Protein AF-A0A3P9IG84-F1 (afdb_monomer)

InterPro domains:
  IPR009079 Four-helical cytokine-like, core [G3DSA:1.20.1250.10] (312-439)
  IPR026249 CASTOR family [PR02078] (39-57)
  IPR026249 CASTOR family [PR02078] (57-71)
  IPR026249 CASTOR family [PR02078] (71-83)
  IPR026249 CASTOR family [PR02078] (95-114)
  IPR026249 CASTOR family [PR02078] (184-212)
  IPR027795 CASTOR, ACT domain [PF13840] (76-142)
  IPR027795 CASTOR, ACT domain [PF13840] (261-309)
  IPR040778 CASTOR1, N-terminal [PF18700] (10-70)
  IPR045865 ACT-like domain [SSF55021] (94-144)
  IPR045865 ACT-like domain [SSF55021] (264-311)
  IPR049479 Cytosolic arginine sensor for mTORC1 subunit 1/2, ACT-like [PF21389] (179-260)
  IPR051719 Cytosolic arginine sensor for mTORC1 [PTHR31131] (2-314)

Structure (mmCIF, N/CA/C/O backbone):
data_AF-A0A3P9IG84-F1
#
_entry.id   AF-A0A3P9IG84-F1
#
loop_
_atom_site.group_PDB
_atom_site.id
_atom_site.type_symbol
_atom_site.label_atom_id
_atom_site.label_alt_id
_atom_site.label_comp_id
_atom_site.label_asym_id
_atom_site.label_entity_id
_atom_site.label_seq_id
_atom_site.pdbx_PDB_ins_code
_atom_site.Cartn_x
_atom_site.Cartn_y
_atom_site.Cartn_z
_atom_site.occupancy
_atom_site.B_iso_or_equiv
_atom_site.auth_seq_id
_atom_site.auth_comp_id
_atom_site.auth_asym_id
_atom_site.auth_atom_id
_atom_site.pdbx_PDB_model_num
ATOM 1 N N . MET A 1 1 ? -22.093 13.985 -0.037 1.00 63.81 1 MET A N 1
ATOM 2 C CA . MET A 1 1 ? -21.581 13.468 1.246 1.00 63.81 1 MET A CA 1
ATOM 3 C C . MET A 1 1 ? -20.940 12.127 0.936 1.00 63.81 1 MET A C 1
ATOM 5 O O . MET A 1 1 ? -21.512 11.412 0.120 1.00 63.81 1 MET A O 1
ATOM 9 N N . MET A 1 2 ? -19.726 11.877 1.423 1.00 84.00 2 MET A N 1
ATOM 10 C CA . MET A 1 2 ? -19.024 10.603 1.219 1.00 84.00 2 MET A CA 1
ATOM 11 C C . MET A 1 2 ? -19.347 9.657 2.378 1.00 84.00 2 MET A C 1
ATOM 13 O O . MET A 1 2 ? -19.643 10.128 3.481 1.00 84.00 2 MET A O 1
ATOM 17 N N . ASP A 1 3 ? -19.255 8.354 2.126 1.00 90.25 3 ASP A N 1
ATOM 18 C CA . ASP A 1 3 ? -19.514 7.331 3.133 1.00 90.25 3 ASP A CA 1
ATOM 19 C C . ASP A 1 3 ? -18.179 6.759 3.629 1.00 90.25 3 ASP A C 1
ATOM 21 O O . ASP A 1 3 ? -17.269 6.476 2.842 1.00 90.25 3 ASP A O 1
ATOM 25 N N . LEU A 1 4 ? -18.043 6.632 4.948 1.00 93.00 4 LEU A N 1
ATOM 26 C CA . LEU A 1 4 ? -16.899 6.004 5.605 1.00 93.00 4 LEU A CA 1
ATOM 27 C C . LEU A 1 4 ? -17.374 4.703 6.246 1.00 93.00 4 LEU A C 1
ATOM 29 O O . LEU A 1 4 ? -18.246 4.730 7.110 1.00 93.00 4 LEU A O 1
ATOM 33 N N . HIS A 1 5 ? -16.777 3.586 5.855 1.00 93.94 5 HIS A N 1
ATOM 34 C CA . HIS A 1 5 ? -17.089 2.267 6.389 1.00 93.94 5 HIS A CA 1
ATOM 35 C C . HIS A 1 5 ? -15.971 1.807 7.324 1.00 93.94 5 HIS A C 1
ATOM 37 O O . HIS A 1 5 ? -14.804 1.765 6.935 1.00 93.94 5 HIS A O 1
ATOM 43 N N . ILE A 1 6 ? -16.330 1.466 8.558 1.00 95.69 6 ILE A N 1
ATOM 44 C CA . ILE A 1 6 ? -15.499 0.700 9.488 1.00 95.69 6 ILE A CA 1
ATOM 45 C C . ILE A 1 6 ? -15.794 -0.769 9.192 1.00 95.69 6 ILE A C 1
ATOM 47 O O . ILE A 1 6 ? -16.910 -1.220 9.449 1.00 95.69 6 ILE A O 1
ATOM 51 N N . LEU A 1 7 ? -14.836 -1.489 8.614 1.00 94.44 7 LEU A N 1
ATOM 52 C CA . LEU A 1 7 ? -15.074 -2.868 8.178 1.00 94.44 7 LEU A CA 1
ATOM 53 C C . LEU A 1 7 ? -15.021 -3.837 9.367 1.00 94.44 7 LEU A C 1
ATOM 55 O O . LEU A 1 7 ? -14.345 -3.568 10.365 1.00 94.44 7 LEU A O 1
ATOM 59 N N . ASP A 1 8 ? -15.684 -4.986 9.233 1.00 93.50 8 ASP A N 1
ATOM 60 C CA . ASP A 1 8 ? -15.787 -6.021 10.277 1.00 93.50 8 ASP A CA 1
ATOM 61 C C . ASP A 1 8 ? -14.520 -6.897 10.362 1.00 93.50 8 ASP A C 1
ATOM 63 O O . ASP A 1 8 ? -14.553 -8.124 10.252 1.00 93.50 8 ASP A O 1
ATOM 67 N N . HIS A 1 9 ? -13.363 -6.247 10.517 1.00 95.25 9 HIS A N 1
ATOM 68 C CA . HIS A 1 9 ? -12.061 -6.897 10.640 1.00 95.25 9 HIS A CA 1
ATOM 69 C C . HIS A 1 9 ? -11.286 -6.321 11.824 1.00 95.25 9 HIS A C 1
ATOM 71 O O . HIS A 1 9 ? -11.112 -5.110 11.955 1.00 95.25 9 HIS A O 1
ATOM 77 N N . ARG A 1 10 ? -10.747 -7.204 12.668 1.00 97.19 10 ARG A N 1
ATOM 78 C CA . ARG A 1 10 ? -9.800 -6.849 13.735 1.00 97.19 10 ARG A CA 1
ATOM 79 C C . ARG A 1 10 ? -8.424 -7.344 13.323 1.00 97.19 10 ARG A C 1
ATOM 81 O O . ARG A 1 10 ? -8.213 -8.550 13.216 1.00 97.19 10 ARG A O 1
ATOM 88 N N . LEU A 1 11 ? -7.527 -6.411 13.030 1.00 98.44 11 LEU A N 1
ATOM 89 C CA . LEU A 1 11 ? -6.261 -6.677 12.359 1.00 98.44 11 LEU A CA 1
ATOM 90 C C . LEU A 1 11 ? -5.076 -6.604 13.318 1.00 98.44 11 LEU A C 1
ATOM 92 O O . LEU A 1 11 ? -5.021 -5.769 14.225 1.00 98.44 11 LEU A O 1
ATOM 96 N N . ARG A 1 12 ? -4.092 -7.460 13.061 1.00 98.38 12 ARG A N 1
ATOM 97 C CA . ARG A 1 12 ? -2.777 -7.482 13.695 1.00 98.38 12 ARG A CA 1
ATOM 98 C C . ARG A 1 12 ? -1.725 -7.129 12.655 1.00 98.38 12 ARG A C 1
ATOM 100 O O . ARG A 1 12 ? -1.797 -7.587 11.516 1.00 98.38 12 ARG A O 1
ATOM 107 N N . VAL A 1 13 ? -0.745 -6.329 13.061 1.00 98.50 13 VAL A N 1
ATOM 108 C CA . VAL A 1 13 ? 0.418 -5.993 12.235 1.00 98.50 13 VAL A CA 1
ATOM 109 C C . VAL A 1 13 ? 1.629 -6.712 12.810 1.00 98.50 13 VAL A C 1
ATOM 111 O O . VAL A 1 13 ? 1.951 -6.557 13.990 1.00 98.50 13 VAL A O 1
ATOM 114 N N . THR A 1 14 ? 2.289 -7.528 11.997 1.00 98.31 14 THR A N 1
ATOM 115 C CA . THR A 1 14 ? 3.448 -8.321 12.420 1.00 98.31 14 THR A CA 1
ATOM 116 C C . THR A 1 14 ? 4.594 -8.191 11.429 1.00 98.31 14 THR A C 1
ATOM 118 O O . THR A 1 14 ? 4.408 -7.773 10.290 1.00 98.31 14 THR A O 1
ATOM 121 N N . SER A 1 15 ? 5.791 -8.578 11.850 1.00 98.25 15 SER A N 1
ATOM 122 C CA . SER A 1 15 ? 6.985 -8.626 11.014 1.00 98.25 15 SER A CA 1
ATOM 123 C C . SER A 1 15 ? 7.732 -9.929 11.246 1.00 98.25 15 SER A C 1
ATOM 125 O O . SER A 1 15 ? 7.982 -10.303 12.390 1.00 98.25 15 SER A O 1
ATOM 127 N N . ILE A 1 16 ? 8.062 -10.625 10.161 1.00 98.06 16 ILE A N 1
ATOM 128 C CA . ILE A 1 16 ? 8.901 -11.823 10.162 1.00 98.06 16 ILE A CA 1
ATOM 129 C C . ILE A 1 16 ? 10.286 -11.433 9.645 1.00 98.06 16 ILE A C 1
ATOM 131 O O . ILE A 1 16 ? 10.413 -10.885 8.545 1.00 98.06 16 ILE A O 1
ATOM 135 N N . SER A 1 17 ? 11.336 -11.724 10.413 1.00 96.38 17 SER A N 1
ATOM 136 C CA . SER A 1 17 ? 12.712 -11.490 9.965 1.00 96.38 17 SER A CA 1
ATOM 137 C C . SER A 1 17 ? 13.061 -12.371 8.763 1.00 96.38 17 SER A C 1
ATOM 139 O O . SER A 1 17 ? 12.617 -13.515 8.665 1.00 96.38 17 SER A O 1
ATOM 141 N N . LYS A 1 18 ? 13.924 -11.879 7.863 1.00 93.25 18 LYS A N 1
ATOM 142 C CA . LYS A 1 18 ? 14.376 -12.639 6.681 1.00 93.25 18 LYS A CA 1
ATOM 143 C C . LYS A 1 18 ? 14.924 -14.026 7.027 1.00 93.25 18 LYS A C 1
ATOM 145 O O . LYS A 1 18 ? 14.588 -14.998 6.362 1.00 93.25 18 LYS A O 1
ATOM 150 N N . SER A 1 19 ? 15.708 -14.116 8.100 1.00 93.38 19 SER A N 1
ATOM 151 C CA . SER A 1 19 ? 16.282 -15.370 8.607 1.00 93.38 19 SER A CA 1
ATOM 152 C C . SER A 1 19 ? 15.250 -16.366 9.140 1.00 93.38 19 SER A C 1
ATOM 154 O O . SER A 1 19 ? 15.539 -17.553 9.202 1.00 93.38 19 SER A O 1
ATOM 156 N N . GLY A 1 20 ? 14.060 -15.905 9.527 1.00 92.75 20 GLY A N 1
ATOM 157 C CA . GLY A 1 20 ? 13.024 -16.748 10.114 1.00 92.75 20 GLY A CA 1
ATOM 158 C C . GLY A 1 20 ? 11.976 -17.246 9.126 1.00 92.75 20 GLY A C 1
ATOM 159 O O . GLY A 1 20 ? 11.126 -18.037 9.523 1.00 92.75 20 GLY A O 1
ATOM 160 N N . LEU A 1 21 ? 12.007 -16.803 7.863 1.00 93.62 21 LEU A N 1
ATOM 161 C CA . LEU A 1 21 ? 10.946 -17.058 6.881 1.00 93.62 21 LEU A CA 1
ATOM 162 C C . LEU A 1 21 ? 10.625 -18.551 6.699 1.00 93.62 21 LEU A C 1
ATOM 164 O O . LEU A 1 21 ? 9.460 -18.923 6.551 1.00 93.62 21 LEU A O 1
ATOM 168 N N . GLU A 1 22 ? 11.640 -19.414 6.762 1.00 93.25 22 GLU A N 1
ATOM 169 C CA . GLU A 1 22 ? 11.483 -20.868 6.643 1.00 93.25 22 GLU A CA 1
ATOM 170 C C . GLU A 1 22 ? 10.507 -21.443 7.686 1.00 93.25 22 GLU A C 1
ATOM 172 O O . GLU A 1 22 ? 9.640 -22.251 7.347 1.00 93.25 22 GLU A O 1
ATOM 177 N N . HIS A 1 23 ? 10.544 -20.931 8.921 1.00 94.12 23 HIS A N 1
ATOM 178 C CA . HIS A 1 23 ? 9.668 -21.351 10.019 1.00 94.12 23 HIS A CA 1
ATOM 179 C C . HIS A 1 23 ? 8.200 -20.974 9.773 1.00 94.12 23 HIS A C 1
ATOM 181 O O . HIS A 1 23 ? 7.289 -21.616 10.295 1.00 94.12 23 HIS A O 1
ATOM 187 N N . PHE A 1 24 ? 7.963 -19.954 8.946 1.00 96.88 24 PHE A N 1
ATOM 188 C CA . PHE A 1 24 ? 6.636 -19.441 8.619 1.00 96.88 24 PHE A CA 1
ATOM 189 C C . PHE A 1 24 ? 6.141 -19.877 7.239 1.00 96.88 24 PHE A C 1
ATOM 191 O O . PHE A 1 24 ? 5.017 -19.554 6.867 1.00 96.88 24 PHE A O 1
ATOM 198 N N . THR A 1 25 ? 6.912 -20.665 6.486 1.00 96.31 25 THR A N 1
ATOM 199 C CA . THR A 1 25 ? 6.512 -21.074 5.131 1.00 96.31 25 THR A CA 1
ATOM 200 C C . THR A 1 25 ? 5.195 -21.854 5.151 1.00 96.31 25 THR A C 1
ATOM 202 O O . THR A 1 25 ? 4.281 -21.534 4.399 1.00 96.31 25 THR A O 1
ATOM 205 N N . HIS A 1 26 ? 5.031 -22.819 6.062 1.00 97.31 26 HIS A N 1
ATOM 206 C CA . HIS A 1 26 ? 3.786 -23.589 6.171 1.00 97.31 26 HIS A CA 1
ATOM 207 C C . HIS A 1 26 ? 2.535 -22.713 6.413 1.00 97.31 26 HIS A C 1
ATOM 209 O O . HIS A 1 26 ? 1.597 -22.802 5.612 1.00 97.31 26 HIS A O 1
ATOM 215 N N . PRO A 1 27 ? 2.469 -21.864 7.464 1.00 97.19 27 PRO A N 1
ATOM 216 C CA . PRO A 1 27 ? 1.299 -21.014 7.674 1.00 97.19 27 PRO A CA 1
ATOM 217 C C . PRO A 1 27 ? 1.100 -19.991 6.550 1.00 97.19 27 PRO A C 1
ATOM 219 O O . PRO A 1 27 ? -0.038 -19.767 6.147 1.00 97.19 27 PRO A O 1
ATOM 222 N N . LEU A 1 28 ? 2.166 -19.426 5.971 1.00 97.69 28 LEU A N 1
ATOM 223 C CA . LEU A 1 28 ? 2.039 -18.469 4.867 1.00 97.69 28 LEU A CA 1
ATOM 224 C C . LEU A 1 28 ? 1.475 -19.117 3.597 1.00 97.69 28 LEU A C 1
ATOM 226 O O . LEU A 1 28 ? 0.557 -18.570 2.992 1.00 97.69 28 LEU A O 1
ATOM 230 N N . ILE A 1 29 ? 1.931 -20.317 3.231 1.00 97.19 29 ILE A N 1
ATOM 231 C CA . ILE A 1 29 ? 1.355 -21.088 2.117 1.00 97.19 29 ILE A CA 1
ATOM 232 C C . ILE A 1 29 ? -0.124 -21.389 2.367 1.00 97.19 29 ILE A C 1
ATOM 234 O O . ILE A 1 29 ? -0.945 -21.269 1.454 1.00 97.19 29 ILE A O 1
ATOM 238 N N . LYS A 1 30 ? -0.484 -21.747 3.606 1.00 97.06 30 LYS A N 1
ATOM 239 C CA . LYS A 1 30 ? -1.876 -21.991 3.989 1.00 97.06 30 LYS A CA 1
ATOM 240 C C . LYS A 1 30 ? -2.739 -20.736 3.812 1.00 97.06 30 LYS A C 1
ATOM 242 O O . LYS A 1 30 ? -3.820 -20.840 3.238 1.00 97.06 30 LYS A O 1
ATOM 247 N N . LEU A 1 31 ? -2.257 -19.576 4.257 1.00 97.00 31 LEU A N 1
ATOM 248 C CA . LEU A 1 31 ? -2.964 -18.294 4.149 1.00 97.00 31 LEU A CA 1
ATOM 249 C C . LEU A 1 31 ? -3.087 -17.806 2.696 1.00 97.00 31 LEU A C 1
ATOM 251 O O . LEU A 1 31 ? -4.132 -17.283 2.321 1.00 97.00 31 LEU A O 1
ATOM 255 N N . ILE A 1 32 ? -2.059 -18.020 1.867 1.00 96.19 32 ILE A N 1
ATOM 256 C CA . ILE A 1 32 ? -2.044 -17.577 0.465 1.00 96.19 32 ILE A CA 1
ATOM 257 C C . ILE A 1 32 ? -2.908 -18.487 -0.421 1.00 96.19 32 ILE A C 1
ATOM 259 O O . ILE A 1 32 ? -3.752 -17.996 -1.167 1.00 96.19 32 ILE A O 1
ATOM 263 N N . PHE A 1 33 ? -2.712 -19.809 -0.359 1.00 95.81 33 PHE A N 1
ATOM 264 C CA . PHE A 1 33 ? -3.253 -20.737 -1.364 1.00 95.81 33 PHE A CA 1
ATOM 265 C C . PHE A 1 33 ? -4.411 -21.601 -0.870 1.00 95.81 33 PHE A C 1
ATOM 267 O O . PHE A 1 33 ? -5.195 -22.103 -1.675 1.00 95.81 33 PHE A O 1
ATOM 274 N N . LEU A 1 34 ? -4.539 -21.812 0.441 1.00 94.19 34 LEU A N 1
ATOM 275 C CA . LEU A 1 34 ? -5.471 -22.789 1.004 1.00 94.19 34 LEU A CA 1
ATOM 276 C C . LEU A 1 34 ? -6.631 -22.101 1.729 1.00 94.19 34 LEU A C 1
ATOM 278 O O . LEU A 1 34 ? -6.896 -22.397 2.894 1.00 94.19 34 LEU A O 1
ATOM 282 N N . ARG A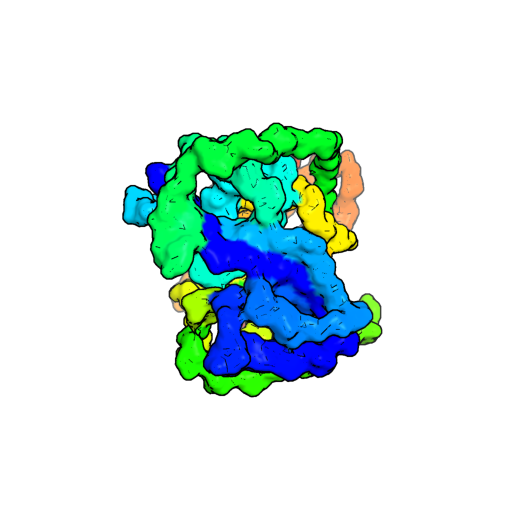 1 35 ? -7.374 -21.235 1.022 1.00 85.75 35 ARG A N 1
ATOM 283 C CA . ARG A 1 35 ? -8.534 -20.491 1.564 1.00 85.75 35 ARG A CA 1
ATOM 284 C C . ARG A 1 35 ? -9.514 -21.373 2.346 1.00 85.75 35 ARG A C 1
ATOM 286 O O . ARG A 1 35 ? -9.945 -21.002 3.424 1.00 85.75 35 ARG A O 1
ATOM 293 N N . ASN A 1 36 ? -9.789 -22.591 1.876 1.00 89.06 36 ASN A N 1
ATOM 294 C CA . ASN A 1 36 ? -10.707 -23.526 2.549 1.00 89.06 36 ASN A CA 1
ATOM 295 C C . ASN A 1 36 ? -10.152 -24.140 3.851 1.00 89.06 36 ASN A C 1
ATOM 297 O O . ASN A 1 36 ? -10.827 -24.935 4.502 1.00 89.06 36 ASN A O 1
ATOM 301 N N . ARG A 1 37 ? -8.897 -23.848 4.209 1.00 93.75 37 ARG A N 1
ATOM 302 C CA . ARG A 1 37 ? -8.218 -24.355 5.410 1.00 93.75 37 ARG A CA 1
ATOM 303 C C . ARG A 1 37 ? -8.059 -23.293 6.495 1.00 93.75 37 ARG A C 1
ATOM 305 O O . ARG A 1 37 ? -7.568 -23.631 7.568 1.00 93.75 37 ARG A O 1
ATOM 312 N N . THR A 1 38 ? -8.452 -22.051 6.234 1.00 93.56 38 THR A N 1
ATOM 313 C CA . THR A 1 38 ? -8.396 -20.937 7.184 1.00 93.56 38 THR A CA 1
ATOM 314 C C . THR A 1 38 ? -9.706 -20.152 7.147 1.00 93.56 38 THR A C 1
ATOM 316 O O . THR A 1 38 ? -10.440 -20.203 6.167 1.00 93.56 38 THR A O 1
ATOM 319 N N . ARG A 1 39 ? -10.022 -19.444 8.233 1.00 95.06 39 ARG A N 1
ATOM 320 C CA . ARG A 1 39 ? -11.137 -18.484 8.276 1.00 95.06 39 ARG A CA 1
ATOM 321 C C . ARG A 1 39 ? -10.676 -17.044 8.059 1.00 95.06 39 ARG A C 1
ATOM 323 O O . ARG A 1 39 ? -11.493 -16.138 8.165 1.00 95.06 39 ARG A O 1
ATOM 330 N N . CYS A 1 40 ? -9.389 -16.853 7.774 1.00 97.06 40 CYS A N 1
ATOM 331 C CA . CYS A 1 40 ? -8.812 -15.557 7.465 1.00 97.06 40 CYS A CA 1
ATOM 332 C C . CYS A 1 40 ? -9.456 -14.976 6.200 1.00 97.06 40 CYS A C 1
ATOM 334 O O . CYS A 1 40 ? -9.498 -15.627 5.152 1.00 97.06 40 CYS A O 1
ATOM 336 N N . LYS A 1 41 ? -9.966 -13.757 6.324 1.00 96.06 41 LYS A N 1
ATOM 337 C CA . LYS A 1 41 ? -10.575 -12.949 5.269 1.00 96.06 41 LYS A CA 1
ATOM 338 C C . LYS A 1 41 ? -9.737 -11.726 4.928 1.00 96.06 41 LYS A C 1
ATOM 340 O O . LYS A 1 41 ? -9.845 -11.237 3.810 1.00 96.06 41 LYS A O 1
ATOM 345 N N . PHE A 1 42 ? -8.895 -11.259 5.847 1.00 98.00 42 PHE A N 1
ATOM 346 C CA . PHE A 1 42 ? -7.970 -10.159 5.610 1.00 98.00 42 PHE A CA 1
ATOM 347 C C . PHE A 1 42 ? -6.537 -10.654 5.771 1.00 98.00 42 PHE A C 1
ATOM 349 O O . PHE A 1 42 ? -6.096 -10.924 6.886 1.00 98.00 42 PHE A O 1
ATOM 356 N N . PHE A 1 43 ? -5.800 -10.756 4.666 1.00 98.44 43 PHE A N 1
ATOM 357 C CA . PHE A 1 43 ? -4.387 -11.119 4.665 1.00 98.44 43 PHE A CA 1
ATOM 358 C C . PHE A 1 43 ? -3.605 -10.224 3.706 1.00 98.44 43 PHE A C 1
ATOM 360 O O . PHE A 1 43 ? -3.962 -10.076 2.542 1.00 98.44 43 PHE A O 1
ATOM 367 N N . SER A 1 44 ? -2.500 -9.658 4.172 1.00 98.62 44 SER A N 1
ATOM 368 C CA . SER A 1 44 ? -1.533 -8.947 3.346 1.00 98.62 44 SER A CA 1
ATOM 369 C C . SER A 1 44 ? -0.126 -9.286 3.801 1.00 98.62 44 SER A C 1
ATOM 371 O O . SER A 1 44 ? 0.163 -9.231 4.991 1.00 98.62 44 SER A O 1
ATOM 373 N N . LEU A 1 45 ? 0.748 -9.593 2.852 1.00 98.56 45 LEU A N 1
ATOM 374 C CA . LEU A 1 45 ? 2.168 -9.851 3.038 1.00 98.56 45 LEU A CA 1
ATOM 375 C C . LEU A 1 45 ? 2.952 -8.893 2.146 1.00 98.56 45 LEU A C 1
ATOM 377 O O . LEU A 1 45 ? 2.817 -8.924 0.925 1.00 98.56 45 LEU A O 1
ATOM 381 N N . THR A 1 46 ? 3.802 -8.078 2.757 1.00 98.38 46 THR A N 1
ATOM 382 C CA . THR A 1 46 ? 4.710 -7.174 2.055 1.00 98.38 46 THR A CA 1
ATOM 383 C C . THR A 1 46 ? 6.147 -7.518 2.408 1.00 98.38 46 THR A C 1
ATOM 385 O O . THR A 1 46 ? 6.577 -7.374 3.551 1.00 98.38 46 THR A O 1
ATOM 388 N N . GLU A 1 47 ? 6.895 -7.968 1.413 1.00 97.31 47 GLU A N 1
ATOM 389 C CA . GLU A 1 47 ? 8.330 -8.166 1.467 1.00 97.31 47 GLU A CA 1
ATOM 390 C C . GLU A 1 47 ? 9.064 -6.834 1.247 1.00 97.31 47 GLU A C 1
ATOM 392 O O . GLU A 1 47 ? 8.846 -6.158 0.241 1.00 97.31 47 GLU A O 1
ATOM 397 N N . THR A 1 48 ? 9.981 -6.494 2.152 1.00 95.31 48 THR A N 1
ATOM 398 C CA . THR A 1 48 ? 10.968 -5.409 1.996 1.00 95.31 48 THR A CA 1
ATOM 399 C C . THR A 1 48 ? 12.389 -5.980 2.098 1.00 95.31 48 THR A C 1
ATOM 401 O O . THR A 1 48 ? 12.535 -7.186 2.329 1.00 95.31 48 THR A O 1
ATOM 404 N N . PRO A 1 49 ? 13.467 -5.183 1.953 1.00 91.56 49 PRO A N 1
ATOM 405 C CA . PRO A 1 49 ? 14.820 -5.679 2.213 1.00 91.56 49 PRO A CA 1
ATOM 406 C C . PRO A 1 49 ? 15.011 -6.158 3.660 1.00 91.56 49 PRO A C 1
ATOM 408 O O . PRO A 1 49 ? 15.757 -7.100 3.906 1.00 91.56 49 PRO A O 1
ATOM 411 N N . GLU A 1 50 ? 14.314 -5.545 4.618 1.00 91.19 50 GLU A N 1
ATOM 412 C CA . GLU A 1 50 ? 14.530 -5.776 6.048 1.00 91.19 50 GLU A CA 1
ATOM 413 C C . GLU A 1 50 ? 13.728 -6.962 6.591 1.00 91.19 50 GLU A C 1
ATOM 415 O O . GLU A 1 50 ? 14.217 -7.703 7.446 1.00 91.19 50 GLU A O 1
ATOM 420 N N . ASN A 1 51 ? 12.480 -7.134 6.147 1.00 95.56 51 ASN A N 1
ATOM 421 C CA . ASN A 1 51 ? 11.567 -8.122 6.719 1.00 95.56 51 ASN A CA 1
ATOM 422 C C . ASN A 1 51 ? 10.388 -8.453 5.790 1.00 95.56 51 ASN A C 1
ATOM 424 O O . ASN A 1 51 ? 10.285 -7.960 4.666 1.00 95.56 51 ASN A O 1
ATOM 428 N N . PHE A 1 52 ? 9.510 -9.328 6.276 1.00 97.81 52 PHE A N 1
ATOM 429 C CA . PHE A 1 52 ? 8.179 -9.555 5.730 1.00 97.81 52 PHE A CA 1
ATOM 430 C C . PHE A 1 52 ? 7.153 -8.987 6.704 1.00 97.81 52 PHE A C 1
ATOM 432 O O . PHE A 1 52 ? 6.952 -9.530 7.789 1.00 97.81 52 PHE A O 1
ATOM 439 N N . THR A 1 53 ? 6.497 -7.899 6.321 1.00 98.62 53 THR A N 1
ATOM 440 C CA . THR A 1 53 ? 5.387 -7.343 7.092 1.00 98.62 53 THR A CA 1
ATOM 441 C C . THR A 1 53 ? 4.104 -8.085 6.752 1.00 98.62 53 THR A C 1
ATOM 443 O O . THR A 1 53 ? 3.765 -8.222 5.578 1.00 98.62 53 THR A O 1
ATOM 446 N N . LEU A 1 54 ? 3.368 -8.516 7.772 1.00 98.56 54 LEU A N 1
ATOM 447 C CA . LEU A 1 54 ? 2.032 -9.073 7.626 1.00 98.56 54 LEU A CA 1
ATOM 448 C C . LEU A 1 54 ? 0.996 -8.139 8.244 1.00 98.56 54 LEU A C 1
ATOM 450 O O . LEU A 1 54 ? 1.190 -7.625 9.345 1.00 98.56 54 LEU A O 1
ATOM 454 N N . VAL A 1 55 ? -0.127 -7.983 7.554 1.00 98.75 55 VAL A N 1
ATOM 455 C CA . VAL A 1 55 ? -1.357 -7.408 8.099 1.00 98.75 55 VAL A CA 1
ATOM 456 C C . VAL A 1 55 ? -2.435 -8.459 7.936 1.00 98.75 55 VAL A C 1
ATOM 458 O O . VAL A 1 55 ? -2.775 -8.823 6.811 1.00 98.75 55 VAL A O 1
ATOM 461 N N . LEU A 1 56 ? -2.934 -8.987 9.046 1.00 98.31 56 LEU A N 1
ATOM 462 C CA . LEU A 1 56 ? -3.878 -10.095 9.020 1.00 98.31 56 LEU A CA 1
ATOM 463 C C . LEU A 1 56 ? -4.931 -9.991 10.113 1.00 98.31 56 LEU A C 1
ATOM 465 O O . LEU A 1 56 ? -4.671 -9.418 11.169 1.00 98.31 56 LEU A O 1
ATOM 469 N N . ASP A 1 57 ? -6.114 -10.540 9.860 1.00 97.88 57 ASP A N 1
ATOM 470 C CA . ASP A 1 57 ? -7.153 -10.635 10.885 1.00 97.88 57 ASP A CA 1
ATOM 471 C C . ASP A 1 57 ? -6.791 -11.614 12.018 1.00 97.88 57 ASP A C 1
ATOM 473 O O . ASP A 1 57 ? -5.837 -12.393 11.936 1.00 97.88 57 ASP A O 1
ATOM 477 N N . GLU A 1 58 ? -7.567 -11.579 13.102 1.00 96.62 58 GLU A N 1
ATOM 478 C CA . GLU A 1 58 ? -7.381 -12.456 14.267 1.00 96.62 58 GLU A CA 1
ATOM 479 C C . GLU A 1 58 ? -7.420 -13.958 13.924 1.00 96.62 58 GLU A C 1
ATOM 481 O O . GLU A 1 58 ? -6.801 -14.761 14.623 1.00 96.62 58 GLU A O 1
ATOM 486 N N . GLU A 1 59 ? -8.135 -14.376 12.874 1.00 96.69 59 GLU A N 1
ATOM 487 C CA . GLU A 1 59 ? -8.173 -15.784 12.456 1.00 96.69 59 GLU A CA 1
ATOM 488 C C . GLU A 1 59 ? -6.885 -16.189 11.737 1.00 96.69 59 GLU A C 1
ATOM 490 O O . GLU A 1 59 ? -6.343 -17.257 12.015 1.00 96.69 59 GLU A O 1
ATOM 495 N N . GLY A 1 60 ? -6.351 -15.329 10.870 1.00 97.00 60 GLY A N 1
ATOM 496 C CA . GLY A 1 60 ? -5.047 -15.521 10.250 1.00 97.00 60 GLY A CA 1
ATOM 497 C C . GLY A 1 60 ? -3.910 -15.460 11.267 1.00 97.00 60 GLY A C 1
ATOM 498 O O . GLY A 1 60 ? -2.984 -16.266 11.202 1.00 97.00 60 GLY A O 1
ATOM 499 N N . PHE A 1 61 ? -3.988 -14.551 12.242 1.00 97.81 61 PHE A N 1
ATOM 500 C CA . PHE A 1 61 ? -2.963 -14.392 13.277 1.00 97.81 61 PHE A CA 1
ATOM 501 C C . PHE A 1 61 ? -2.768 -15.662 14.116 1.00 97.81 61 PHE A C 1
ATOM 503 O O . PHE A 1 61 ? -1.639 -15.986 14.478 1.00 97.81 61 PHE A O 1
ATOM 510 N N . LYS A 1 62 ? -3.833 -16.442 14.348 1.00 96.88 62 LYS A N 1
ATOM 511 C CA . LYS A 1 62 ? -3.764 -17.738 15.053 1.00 96.88 62 LYS A CA 1
ATOM 512 C C . LYS A 1 62 ? -2.912 -18.790 14.341 1.00 96.88 62 LYS A C 1
ATOM 514 O O . LYS A 1 62 ? -2.476 -19.740 14.985 1.00 96.88 62 LYS A O 1
ATOM 519 N N . GLU A 1 63 ? -2.684 -18.647 13.036 1.00 96.62 63 GLU A N 1
ATOM 520 C CA . GLU A 1 63 ? -1.830 -19.556 12.264 1.00 96.62 63 GLU A CA 1
ATOM 521 C C . GLU A 1 63 ? -0.333 -19.286 12.494 1.00 96.62 63 GLU A C 1
ATOM 523 O O . GLU A 1 63 ? 0.500 -20.149 12.208 1.00 96.62 63 GLU A O 1
ATOM 528 N N . LEU A 1 64 ? 0.032 -18.106 13.013 1.00 96.69 64 LEU A N 1
ATOM 529 C CA . LEU A 1 64 ? 1.420 -17.722 13.261 1.00 96.69 64 LEU A CA 1
ATOM 530 C C . LEU A 1 64 ? 1.857 -18.160 14.661 1.00 96.69 64 LEU A C 1
ATOM 532 O O . LEU A 1 64 ? 1.308 -17.720 15.671 1.00 96.69 64 LEU A O 1
ATOM 536 N N . GLN A 1 65 ? 2.890 -19.001 14.736 1.00 93.62 65 GLN A N 1
ATOM 537 C CA . GLN A 1 65 ? 3.467 -19.378 16.025 1.00 93.62 65 GLN A CA 1
ATOM 538 C C . GLN A 1 65 ? 4.443 -18.304 16.532 1.00 93.62 65 GLN A C 1
ATOM 540 O O . GLN A 1 65 ? 5.265 -17.814 15.752 1.00 93.62 65 GLN A O 1
ATOM 545 N N . PRO A 1 66 ? 4.400 -17.947 17.831 1.00 95.31 66 PRO A N 1
ATOM 546 C CA . PRO A 1 66 ? 5.393 -17.062 18.425 1.00 95.31 66 PRO A CA 1
ATOM 547 C C . PRO A 1 66 ? 6.811 -17.617 18.255 1.00 95.31 66 PRO A C 1
ATOM 549 O O . PRO A 1 66 ? 7.061 -18.793 18.511 1.00 95.31 66 PRO A O 1
ATOM 552 N N . SER A 1 67 ? 7.746 -16.762 17.852 1.00 95.56 67 SER A N 1
ATOM 553 C CA . SER A 1 67 ? 9.171 -17.089 17.753 1.00 95.56 67 SER A CA 1
ATOM 554 C C . SER A 1 67 ? 10.009 -15.822 17.915 1.00 95.56 67 SER A C 1
ATOM 556 O O . SER A 1 67 ? 9.474 -14.717 17.853 1.00 95.56 67 SER A O 1
ATOM 558 N N . GLU A 1 68 ? 11.326 -15.965 18.065 1.00 96.00 68 GLU A N 1
ATOM 559 C CA . GLU A 1 68 ? 12.254 -14.822 18.079 1.00 96.00 68 GLU A CA 1
ATOM 560 C C . GLU A 1 68 ? 12.277 -14.037 16.756 1.00 96.00 68 GLU A C 1
ATOM 562 O O . GLU A 1 68 ? 12.653 -12.867 16.725 1.00 96.00 68 GLU A O 1
ATOM 567 N N . HIS A 1 69 ? 11.831 -14.668 15.667 1.00 96.88 69 HIS A N 1
ATOM 568 C CA . HIS A 1 69 ? 11.772 -14.073 14.338 1.00 96.88 69 HIS A CA 1
ATOM 569 C C . HIS A 1 69 ? 10.471 -13.317 14.061 1.00 96.88 69 HIS A C 1
ATOM 571 O O . HIS A 1 69 ? 10.378 -12.664 13.023 1.00 96.88 69 HIS A O 1
ATOM 577 N N . LEU A 1 70 ? 9.475 -13.409 14.951 1.00 97.88 70 LEU A N 1
ATOM 578 C CA . LEU A 1 70 ? 8.170 -12.773 14.790 1.00 97.88 70 LEU A CA 1
ATOM 579 C C . LEU A 1 70 ? 8.019 -11.601 15.759 1.00 97.88 70 LEU A C 1
ATOM 581 O O . LEU A 1 70 ? 7.890 -11.779 16.968 1.00 97.88 70 LEU A O 1
ATOM 585 N N . GLN A 1 71 ? 7.959 -10.395 15.208 1.00 97.94 71 GLN A N 1
ATOM 586 C CA . GLN A 1 71 ? 7.587 -9.190 15.937 1.00 97.94 71 GLN A CA 1
ATOM 587 C C . GLN A 1 71 ? 6.104 -8.912 15.729 1.00 97.94 71 GLN A C 1
ATOM 589 O O . GLN A 1 71 ? 5.597 -8.994 14.612 1.00 97.94 71 GLN A O 1
ATOM 594 N N . VAL A 1 72 ? 5.401 -8.574 16.803 1.00 97.62 72 VAL A N 1
ATOM 595 C CA . VAL A 1 72 ? 3.961 -8.317 16.782 1.00 97.62 72 VAL A CA 1
ATOM 596 C C . VAL A 1 72 ? 3.717 -6.943 17.378 1.00 97.62 72 VAL A C 1
ATOM 598 O O . VAL A 1 72 ? 4.165 -6.662 18.489 1.00 97.62 72 VAL A O 1
ATOM 601 N N . GLU A 1 73 ? 3.006 -6.087 16.650 1.00 96.25 73 GLU A N 1
ATOM 602 C CA . GLU A 1 73 ? 2.548 -4.819 17.202 1.00 96.25 73 GLU A CA 1
ATOM 603 C C . GLU A 1 73 ? 1.441 -5.074 18.242 1.00 96.25 73 GLU A C 1
ATOM 605 O O . GLU A 1 73 ? 0.615 -5.989 18.130 1.00 96.25 73 GLU A O 1
ATOM 610 N N . SER A 1 74 ? 1.485 -4.292 19.317 1.00 93.19 74 SER A N 1
ATOM 611 C CA . SER A 1 74 ? 0.669 -4.478 20.516 1.00 93.19 74 SER A CA 1
ATOM 612 C C . SER A 1 74 ? -0.818 -4.170 20.334 1.00 93.19 74 SER A C 1
ATOM 614 O O . SER A 1 74 ? -1.646 -4.726 21.053 1.00 93.19 74 SER A O 1
ATOM 616 N N . SER A 1 75 ? -1.161 -3.277 19.410 1.00 96.25 75 SER A N 1
ATOM 617 C CA . SER A 1 75 ? -2.514 -2.780 19.208 1.00 96.25 75 SER A CA 1
ATOM 618 C C . SER A 1 75 ? -3.281 -3.658 18.220 1.00 96.25 75 SER A C 1
ATOM 620 O O . SER A 1 75 ? -2.726 -4.265 17.302 1.00 96.25 75 SER A O 1
ATOM 622 N N . THR A 1 76 ? -4.597 -3.688 18.392 1.00 97.44 76 THR A N 1
ATOM 623 C CA . THR A 1 76 ? -5.523 -4.176 17.370 1.00 97.44 76 THR A CA 1
ATOM 624 C C . THR A 1 76 ? -5.935 -2.998 16.492 1.00 97.44 76 THR A C 1
ATOM 626 O O . THR A 1 76 ? -6.219 -1.904 16.994 1.00 97.44 76 THR A O 1
ATOM 629 N N . TRP A 1 77 ? -5.955 -3.219 15.182 1.00 98.31 77 TRP A N 1
ATOM 630 C CA . TRP A 1 77 ? -6.245 -2.204 14.176 1.00 98.31 77 TRP A CA 1
ATOM 631 C C . TRP A 1 77 ? -7.582 -2.481 13.494 1.00 98.31 77 TRP A C 1
ATOM 633 O O . TRP A 1 77 ? -7.922 -3.629 13.221 1.00 98.31 77 TRP A O 1
ATOM 643 N N . LEU A 1 78 ? -8.328 -1.420 13.211 1.00 97.94 78 LEU A N 1
ATOM 644 C CA . LEU A 1 78 ? -9.593 -1.445 12.490 1.00 97.94 78 LEU A CA 1
ATOM 645 C C . LEU A 1 78 ? -9.380 -0.794 11.120 1.00 97.94 78 LEU A C 1
ATOM 647 O O . LEU A 1 78 ? -8.916 0.352 11.071 1.00 97.94 78 LEU A O 1
ATOM 651 N N . PRO A 1 79 ? -9.680 -1.486 10.012 1.00 97.19 79 PRO A N 1
ATOM 652 C CA . PRO A 1 79 ? -9.573 -0.907 8.686 1.00 97.19 79 PRO A CA 1
ATOM 653 C C . PRO A 1 79 ? -10.797 -0.041 8.384 1.00 97.19 79 PRO A C 1
ATOM 655 O O . PRO A 1 79 ? -11.948 -0.469 8.492 1.00 97.19 79 PRO A O 1
ATOM 658 N N . LEU A 1 80 ? -10.528 1.189 7.969 1.00 95.88 80 LEU A N 1
ATOM 659 C CA . LEU A 1 80 ? -11.514 2.109 7.427 1.00 95.88 80 LEU A CA 1
ATOM 660 C C . LEU A 1 80 ? -11.409 2.116 5.903 1.00 95.88 80 LEU A C 1
ATOM 662 O O . LEU A 1 80 ? -10.304 2.093 5.353 1.00 95.88 80 LEU A O 1
ATOM 666 N N . ASN A 1 81 ? -12.551 2.217 5.233 1.00 93.25 81 ASN A N 1
ATOM 667 C CA . ASN A 1 81 ? -12.645 2.355 3.786 1.00 93.25 81 ASN A CA 1
ATOM 668 C C . ASN A 1 81 ? -13.562 3.531 3.431 1.00 93.25 81 ASN A C 1
ATOM 670 O O . ASN A 1 81 ? -14.651 3.672 3.988 1.00 93.25 81 ASN A O 1
ATOM 674 N N . VAL A 1 82 ? -13.131 4.381 2.501 1.00 89.19 82 VAL A N 1
ATOM 675 C CA . VAL A 1 82 ? -13.927 5.525 2.037 1.00 89.19 82 VAL A CA 1
ATOM 676 C C . VAL A 1 82 ? -14.577 5.169 0.711 1.00 89.19 82 VAL A C 1
ATOM 678 O O . VAL A 1 82 ? -13.898 5.021 -0.305 1.00 89.19 82 VAL A O 1
ATOM 681 N N . VAL A 1 83 ? -15.905 5.097 0.698 1.00 82.81 83 VAL A N 1
ATOM 682 C CA . VAL A 1 83 ? -16.676 4.818 -0.511 1.00 82.81 83 VAL A CA 1
ATOM 683 C C . VAL A 1 83 ? -17.206 6.137 -1.066 1.00 82.81 83 VAL A C 1
ATOM 685 O O . VAL A 1 83 ? -17.966 6.873 -0.435 1.00 82.81 83 VAL A O 1
ATOM 688 N N . SER A 1 84 ? -16.770 6.478 -2.278 1.00 68.50 84 SER A N 1
ATOM 689 C CA . SER A 1 84 ? -17.313 7.626 -3.003 1.00 68.50 84 SER A CA 1
ATOM 690 C C . SER A 1 84 ? -18.573 7.202 -3.753 1.00 68.50 84 SER A C 1
ATOM 692 O O . SER A 1 84 ? -18.471 6.552 -4.792 1.00 68.50 84 SER A O 1
ATOM 694 N N . ASN A 1 85 ? -19.754 7.607 -3.273 1.00 52.97 85 ASN A N 1
ATOM 695 C CA . ASN A 1 85 ? -21.002 7.442 -4.024 1.00 52.97 85 ASN A CA 1
ATOM 696 C C . ASN A 1 85 ? -20.893 8.205 -5.354 1.00 52.97 85 ASN A C 1
ATOM 698 O O . ASN A 1 85 ? -20.780 9.433 -5.387 1.00 52.97 85 ASN A O 1
ATOM 702 N N . GLY A 1 86 ? -20.829 7.445 -6.448 1.00 47.06 86 GLY A N 1
ATOM 703 C CA . GLY A 1 86 ? -20.334 7.862 -7.758 1.00 47.06 86 GLY A CA 1
ATOM 704 C C . GLY A 1 86 ? -21.193 8.884 -8.495 1.00 47.06 86 GLY A C 1
ATOM 705 O O . GLY A 1 86 ? -21.809 8.548 -9.498 1.00 47.06 86 GLY A O 1
ATOM 706 N N . ASN A 1 87 ? -21.178 10.145 -8.057 1.00 35.75 87 ASN A N 1
ATOM 707 C CA . ASN A 1 87 ? -21.871 11.229 -8.759 1.00 35.75 87 ASN A CA 1
ATOM 708 C C . ASN A 1 87 ? -21.012 12.471 -9.045 1.00 35.75 87 ASN A C 1
ATOM 710 O O . ASN A 1 87 ? -21.542 13.558 -9.256 1.00 35.75 87 ASN A O 1
ATOM 714 N N . VAL A 1 88 ? -19.683 12.330 -9.097 1.00 40.72 88 VAL A N 1
ATOM 715 C CA . VAL A 1 88 ? -18.801 13.405 -9.581 1.00 40.72 88 VAL A CA 1
ATOM 716 C C . VAL A 1 88 ? -18.014 12.913 -10.786 1.00 40.72 88 VAL A C 1
ATOM 718 O O . VAL A 1 88 ? -16.875 12.462 -10.692 1.00 40.72 88 VAL A O 1
ATOM 721 N N . SER A 1 89 ? -18.646 13.016 -11.952 1.00 36.12 89 SER A N 1
ATOM 722 C CA . SER A 1 89 ? -17.981 12.974 -13.247 1.00 36.12 89 SER A CA 1
ATOM 723 C C . SER A 1 89 ? -17.086 14.211 -13.401 1.00 36.12 89 SER A C 1
ATOM 725 O O . SER A 1 89 ? -17.468 15.199 -14.025 1.00 36.12 89 SER A O 1
ATOM 727 N N . SER A 1 90 ? -15.887 14.180 -12.823 1.00 35.81 90 SER A N 1
ATOM 728 C CA . SER A 1 90 ? -14.801 15.071 -13.229 1.00 35.81 90 SER A CA 1
ATOM 729 C C . SER A 1 90 ? -13.608 14.208 -13.614 1.00 35.81 90 SER A C 1
ATOM 731 O O . SER A 1 90 ? -13.020 13.538 -12.766 1.00 35.81 90 SER A O 1
ATOM 733 N N . SER A 1 91 ? -13.268 14.215 -14.899 1.00 36.97 91 SER A N 1
ATOM 734 C CA . SER A 1 91 ? -12.239 13.412 -15.575 1.00 36.97 91 SER A CA 1
ATOM 735 C C . SER A 1 91 ? -10.787 13.717 -15.151 1.00 36.97 91 SER A C 1
ATOM 737 O O . SER A 1 91 ? -9.857 13.550 -15.935 1.00 36.97 91 SER A O 1
ATOM 739 N N . SER A 1 92 ? -10.580 14.194 -13.924 1.00 45.97 92 SER A N 1
ATOM 740 C CA . SER A 1 92 ? -9.299 14.642 -13.374 1.00 45.97 92 SER A CA 1
ATOM 741 C C . SER A 1 92 ? -9.333 14.618 -11.840 1.00 45.97 92 SER A C 1
ATOM 743 O O . SER A 1 92 ? -9.218 15.658 -11.197 1.00 45.97 92 SER A O 1
ATOM 745 N N . GLN A 1 93 ? -9.569 13.449 -11.246 1.00 54.50 93 GLN A N 1
ATOM 746 C CA . GLN A 1 93 ? -9.359 13.251 -9.810 1.00 54.50 93 GLN A CA 1
ATOM 747 C C . GLN A 1 93 ? -8.219 12.255 -9.635 1.00 54.50 93 GLN A C 1
ATOM 749 O O . GLN A 1 93 ? -8.319 11.120 -10.108 1.00 54.50 93 GLN A O 1
ATOM 754 N N . ALA A 1 94 ? -7.134 12.682 -8.984 1.00 56.25 94 ALA A N 1
ATOM 755 C CA . ALA A 1 94 ? -6.068 11.799 -8.529 1.00 56.25 94 ALA A CA 1
ATOM 756 C C . ALA A 1 94 ? -6.633 10.510 -7.905 1.00 56.25 94 ALA A C 1
ATOM 758 O O . ALA A 1 94 ? -7.622 10.560 -7.190 1.00 56.25 94 ALA A O 1
ATOM 759 N N . VAL A 1 95 ? -6.030 9.357 -8.194 1.00 66.25 95 VAL A N 1
ATOM 760 C CA . VAL A 1 95 ? -6.385 8.033 -7.654 1.00 66.25 95 VAL A CA 1
ATOM 761 C C . VAL A 1 95 ? -5.584 7.749 -6.377 1.00 66.25 95 VAL A C 1
ATOM 763 O O . VAL A 1 95 ? -4.475 8.267 -6.226 1.00 66.25 95 VAL A O 1
ATOM 766 N N . GLY A 1 96 ? -6.131 6.921 -5.486 1.00 74.44 96 GLY A N 1
ATOM 767 C CA . GLY A 1 96 ? -5.442 6.432 -4.293 1.00 74.44 96 GLY A CA 1
ATOM 768 C C . GLY A 1 96 ? -5.578 7.348 -3.069 1.00 74.44 96 GLY A C 1
ATOM 769 O O . GLY A 1 96 ? -6.466 8.211 -3.014 1.00 74.44 96 GLY A O 1
ATOM 770 N N . VAL A 1 97 ? -4.619 7.239 -2.137 1.00 79.38 97 VAL A N 1
ATOM 771 C CA . VAL A 1 97 ? -4.548 7.999 -0.867 1.00 79.38 97 VAL A CA 1
ATOM 772 C C . VAL A 1 97 ? -4.697 9.513 -1.053 1.00 79.38 97 VAL A C 1
ATOM 774 O O . VAL A 1 97 ? -5.174 10.232 -0.177 1.00 79.38 97 VAL A O 1
ATOM 777 N N . THR A 1 98 ? -4.323 10.024 -2.222 1.00 80.88 98 THR A N 1
ATOM 778 C CA . THR A 1 98 ? -4.431 11.435 -2.580 1.00 80.88 98 THR A CA 1
ATOM 779 C C . THR A 1 98 ? -5.865 11.971 -2.473 1.00 80.88 98 THR A C 1
ATOM 781 O O . THR A 1 98 ? -6.056 13.123 -2.081 1.00 80.88 98 THR A O 1
ATOM 784 N N . LYS A 1 99 ? -6.885 11.146 -2.759 1.00 84.00 99 LYS A N 1
ATOM 785 C CA . LYS A 1 99 ? -8.305 11.542 -2.662 1.00 84.00 99 LYS A CA 1
ATOM 786 C C . LYS A 1 99 ? -8.737 11.846 -1.233 1.00 84.00 99 LYS A C 1
ATOM 788 O O . LYS A 1 99 ? -9.524 12.758 -1.002 1.00 84.00 99 LYS A O 1
ATOM 793 N N . ILE A 1 100 ? -8.209 11.075 -0.290 1.00 85.56 100 ILE A N 1
ATOM 794 C CA . ILE A 1 100 ? -8.577 11.097 1.130 1.00 85.56 100 ILE A CA 1
ATOM 795 C C . ILE A 1 100 ? -7.588 11.908 1.977 1.00 85.56 100 ILE A C 1
ATOM 797 O O . ILE A 1 100 ? -7.781 12.073 3.180 1.00 85.56 100 ILE A O 1
ATOM 801 N N . ALA A 1 101 ? -6.535 12.454 1.359 1.00 85.25 101 ALA A N 1
ATOM 802 C CA . ALA A 1 101 ? -5.480 13.193 2.045 1.00 85.25 101 ALA A CA 1
ATOM 803 C C . ALA A 1 101 ? -6.019 14.392 2.845 1.00 85.25 101 ALA A C 1
ATOM 805 O O . ALA A 1 101 ? -5.601 14.627 3.978 1.00 85.25 101 ALA A O 1
ATOM 806 N N . LYS A 1 102 ? -6.954 15.153 2.258 1.00 85.31 102 LYS A N 1
ATOM 807 C CA . LYS A 1 102 ? -7.511 16.373 2.868 1.00 85.31 102 LYS A CA 1
ATOM 808 C C . LYS A 1 102 ? -8.677 16.102 3.815 1.00 85.31 102 LYS A C 1
ATOM 810 O O . LYS A 1 102 ? -8.775 16.799 4.815 1.00 85.31 102 LYS A O 1
ATOM 815 N N . SER A 1 103 ? -9.519 15.122 3.498 1.00 87.81 103 SER A N 1
ATOM 816 C CA . SER A 1 103 ? -10.764 14.841 4.222 1.00 87.81 103 SER A CA 1
ATOM 817 C C . SER A 1 103 ? -10.610 13.804 5.337 1.00 87.81 103 SER A C 1
ATOM 819 O O . SER A 1 103 ? -11.375 13.818 6.290 1.00 87.81 103 SER A O 1
ATOM 821 N N . VAL A 1 104 ? -9.611 12.915 5.264 1.00 92.06 104 VAL A N 1
ATOM 822 C CA . VAL A 1 104 ? -9.400 11.871 6.283 1.00 92.06 104 VAL A CA 1
ATOM 823 C C . VAL A 1 104 ? -8.014 11.958 6.908 1.00 92.06 104 VAL A C 1
ATOM 825 O O . VAL A 1 104 ? -7.891 12.145 8.116 1.00 92.06 104 VAL A O 1
ATOM 828 N N . ILE A 1 105 ? -6.953 11.878 6.101 1.00 92.81 105 ILE A N 1
ATOM 829 C CA . ILE A 1 105 ? -5.585 11.746 6.627 1.00 92.81 105 ILE A CA 1
ATOM 830 C C . ILE A 1 105 ? -5.157 12.989 7.424 1.00 92.81 105 ILE A C 1
ATOM 832 O O . ILE A 1 105 ? -4.621 12.865 8.526 1.00 92.81 105 ILE A O 1
ATOM 836 N N . ALA A 1 106 ? -5.397 14.194 6.897 1.00 90.88 106 ALA A N 1
ATOM 837 C CA . ALA A 1 106 ? -5.023 15.432 7.579 1.00 90.88 106 ALA A CA 1
ATOM 838 C C . ALA A 1 106 ? -5.816 15.678 8.885 1.00 90.88 106 ALA A C 1
ATOM 840 O O . ALA A 1 106 ? -5.163 15.968 9.891 1.00 90.88 106 ALA A O 1
ATOM 841 N N . PRO A 1 107 ? -7.157 15.530 8.932 1.00 92.56 107 PRO A N 1
ATOM 842 C CA . PRO A 1 107 ? -7.913 15.634 10.183 1.00 92.56 107 PRO A CA 1
ATOM 843 C C . PRO A 1 107 ? -7.475 14.628 11.255 1.00 92.56 107 PRO A C 1
ATOM 845 O O . PRO A 1 107 ? -7.286 15.011 12.408 1.00 92.56 107 PRO A O 1
ATOM 848 N N . LEU A 1 108 ? -7.231 13.363 10.887 1.00 93.56 108 LEU A N 1
ATOM 849 C CA . LEU A 1 108 ? -6.756 12.348 11.836 1.00 93.56 108 LEU A CA 1
ATOM 850 C C . LEU A 1 108 ? -5.372 12.691 12.403 1.00 93.56 108 LEU A C 1
ATOM 852 O O . LEU A 1 108 ? -5.156 12.604 13.613 1.00 93.56 108 LEU A O 1
ATOM 856 N N . ALA A 1 109 ? -4.457 13.173 11.558 1.00 91.12 109 ALA A N 1
ATOM 857 C CA . ALA A 1 109 ? -3.141 13.622 12.004 1.00 91.12 109 ALA A CA 1
ATOM 858 C C . ALA A 1 109 ? -3.221 14.818 12.973 1.00 91.12 109 ALA A C 1
ATOM 860 O O . ALA A 1 109 ? -2.474 14.861 13.950 1.00 91.12 109 ALA A O 1
ATOM 861 N N . GLN A 1 110 ? -4.137 15.767 12.738 1.00 90.19 110 GLN A N 1
ATOM 862 C CA . GLN A 1 110 ? -4.366 16.920 13.624 1.00 90.19 110 GLN A CA 1
A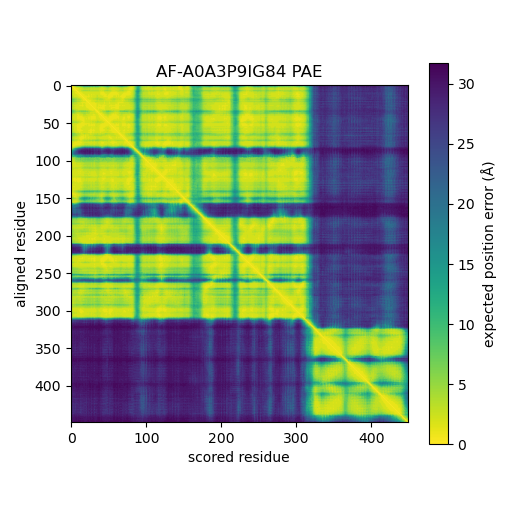TOM 863 C C . GLN A 1 110 ? -4.905 16.520 15.001 1.00 90.19 110 GLN A C 1
ATOM 865 O O . GLN A 1 110 ? -4.643 17.215 15.978 1.00 90.19 110 GLN A O 1
ATOM 870 N N . GLN A 1 111 ? -5.634 15.406 15.083 1.00 90.56 111 GLN A N 1
ATOM 871 C CA . GLN A 1 111 ? -6.145 14.848 16.339 1.00 90.56 111 GLN A CA 1
ATOM 872 C C . GLN A 1 111 ? -5.195 13.815 16.965 1.00 90.56 111 GLN A C 1
ATOM 874 O O . GLN A 1 111 ? -5.583 13.103 17.890 1.00 90.56 111 GLN A O 1
ATOM 879 N N . HIS A 1 112 ? -3.949 13.730 16.479 1.00 89.88 112 HIS A N 1
ATOM 880 C CA . HIS A 1 112 ? -2.932 12.788 16.958 1.00 89.88 112 HIS A CA 1
ATOM 881 C C . HIS A 1 112 ? -3.378 11.317 16.898 1.00 89.88 112 HIS A C 1
ATOM 883 O O . HIS A 1 112 ? -3.045 10.512 17.771 1.00 89.88 112 HIS A O 1
ATOM 889 N N . VAL A 1 113 ? -4.131 10.963 15.855 1.00 93.19 113 VAL A N 1
ATOM 890 C CA . VAL A 1 113 ? -4.457 9.575 15.528 1.00 93.19 113 VAL A CA 1
ATOM 891 C C . VAL A 1 113 ? -3.389 9.049 14.571 1.00 93.19 113 VAL A C 1
ATOM 893 O O . VAL A 1 113 ? -3.234 9.558 13.458 1.00 93.19 113 VAL A O 1
ATOM 896 N N . SER A 1 114 ? -2.638 8.038 15.013 1.00 93.81 114 SER A N 1
ATOM 897 C CA . SER A 1 114 ? -1.681 7.340 14.150 1.00 93.81 114 SER A CA 1
ATOM 898 C C . SER A 1 114 ? -2.437 6.399 13.214 1.00 93.81 114 SER A C 1
ATOM 900 O O . SER A 1 114 ? -3.422 5.773 13.615 1.00 93.81 114 SER A O 1
ATOM 902 N N . VAL A 1 115 ? -1.987 6.330 11.964 1.00 96.12 115 VAL A N 1
ATOM 903 C CA . VAL A 1 115 ? -2.629 5.561 10.896 1.00 96.12 115 VAL A CA 1
ATOM 904 C C . VAL A 1 115 ? -1.607 4.657 10.225 1.00 96.12 115 VAL A C 1
ATOM 906 O O . VAL A 1 115 ? -0.458 5.054 10.043 1.00 96.12 115 VAL A O 1
ATOM 909 N N . PHE A 1 116 ? -2.044 3.470 9.820 1.00 97.31 116 PHE A N 1
ATOM 910 C CA . PHE A 1 116 ? -1.267 2.547 8.999 1.00 97.31 116 PHE A CA 1
ATOM 911 C C . PHE A 1 116 ? -1.979 2.384 7.654 1.00 97.31 116 PHE A C 1
ATOM 913 O O . PHE A 1 116 ? -3.163 2.055 7.607 1.00 97.31 116 PHE A O 1
ATOM 920 N N . MET A 1 117 ? -1.295 2.661 6.549 1.00 97.12 117 MET A N 1
ATOM 921 C CA . MET A 1 117 ? -1.928 2.669 5.229 1.00 97.12 117 MET A CA 1
ATOM 922 C C . MET A 1 117 ? -1.702 1.352 4.500 1.00 97.12 117 MET A C 1
ATOM 924 O O . MET A 1 117 ? -0.579 0.855 4.436 1.00 97.12 117 MET A O 1
ATOM 928 N N . LEU A 1 118 ? -2.753 0.817 3.885 1.00 97.69 118 LEU A N 1
ATOM 929 C CA . LEU A 1 118 ? -2.648 -0.326 2.988 1.00 97.69 118 LEU A CA 1
ATOM 930 C C . LEU A 1 118 ? -3.460 -0.067 1.720 1.00 97.69 118 LEU A C 1
ATOM 932 O O . LEU A 1 118 ? -4.643 -0.390 1.628 1.00 97.69 118 LEU A O 1
ATOM 936 N N . SER A 1 119 ? -2.807 0.527 0.728 1.00 95.62 119 SER A N 1
ATOM 937 C CA . SER A 1 119 ? -3.349 0.626 -0.621 1.00 95.62 119 SER A CA 1
ATOM 938 C C . SER A 1 119 ? -3.249 -0.703 -1.363 1.00 95.62 119 SER A C 1
ATOM 940 O O . SER A 1 119 ? -2.181 -1.308 -1.445 1.00 95.62 119 SER A O 1
ATOM 942 N N . THR A 1 120 ? -4.357 -1.107 -1.973 1.00 94.88 120 THR A N 1
ATOM 943 C CA . THR A 1 120 ? -4.469 -2.279 -2.847 1.00 94.88 120 THR A CA 1
ATOM 944 C C . THR A 1 120 ? -4.875 -1.850 -4.256 1.00 94.88 120 THR A C 1
ATOM 946 O O . THR A 1 120 ? -5.154 -0.678 -4.507 1.00 94.88 120 THR A O 1
ATOM 949 N N . TYR A 1 121 ? -4.937 -2.799 -5.190 1.00 92.12 121 TYR A N 1
ATOM 950 C CA . TYR A 1 121 ? -5.503 -2.552 -6.514 1.00 92.12 121 TYR A CA 1
ATOM 951 C C . TYR A 1 121 ? -6.972 -2.097 -6.439 1.00 92.12 121 TYR A C 1
ATOM 953 O O . TYR A 1 121 ? -7.406 -1.288 -7.257 1.00 92.12 121 TYR A O 1
ATOM 961 N N . GLN A 1 122 ? -7.742 -2.612 -5.472 1.00 89.94 122 GLN A N 1
ATOM 962 C CA . GLN A 1 122 ? -9.180 -2.360 -5.364 1.00 89.94 122 GLN A CA 1
ATOM 963 C C . GLN A 1 122 ? -9.496 -1.056 -4.625 1.00 89.94 122 GLN A C 1
ATOM 965 O O . GLN A 1 122 ? -10.330 -0.279 -5.087 1.00 89.94 122 GLN A O 1
ATOM 970 N N . THR A 1 123 ? -8.864 -0.832 -3.470 1.00 91.75 123 THR A N 1
ATOM 971 C CA . THR A 1 123 ? -9.139 0.325 -2.604 1.00 91.75 123 THR A CA 1
ATOM 972 C C . THR A 1 123 ? -7.968 0.657 -1.673 1.00 91.75 123 THR A C 1
ATOM 974 O O . THR A 1 123 ? -6.999 -0.098 -1.563 1.00 91.75 123 THR A O 1
ATOM 977 N N . ASP A 1 124 ? -8.076 1.786 -0.975 1.00 93.06 124 ASP A N 1
ATOM 978 C CA . ASP A 1 124 ? -7.151 2.228 0.062 1.00 93.06 124 ASP A CA 1
ATOM 979 C C . ASP A 1 124 ? -7.735 1.955 1.453 1.00 93.06 124 ASP A C 1
ATOM 981 O O . ASP A 1 124 ? -8.725 2.573 1.848 1.00 93.06 124 ASP A O 1
ATOM 985 N N . PHE A 1 125 ? -7.102 1.064 2.218 1.00 96.25 125 PHE A N 1
ATOM 986 C CA . PHE A 1 125 ? -7.460 0.835 3.616 1.00 96.25 125 PHE A CA 1
ATOM 987 C C . PHE A 1 125 ? -6.661 1.760 4.534 1.00 96.25 125 PHE A C 1
ATOM 989 O O . PHE A 1 125 ? -5.436 1.875 4.423 1.00 96.25 125 PHE A O 1
ATOM 996 N N . ILE A 1 126 ? -7.363 2.394 5.470 1.00 97.31 126 ILE A N 1
ATOM 997 C CA . ILE A 1 126 ? -6.782 3.264 6.495 1.00 97.31 126 ILE A CA 1
ATOM 998 C C . ILE A 1 126 ? -6.957 2.548 7.826 1.00 97.31 126 ILE A C 1
ATOM 1000 O O . ILE A 1 126 ? -8.062 2.486 8.359 1.00 97.31 126 ILE A O 1
ATOM 1004 N N . LEU A 1 127 ? -5.889 1.975 8.360 1.00 98.06 127 LEU A N 1
ATOM 1005 C CA . LEU A 1 127 ? -5.954 1.265 9.627 1.00 98.06 127 LEU A CA 1
ATOM 1006 C C . LEU A 1 127 ? -5.765 2.261 10.767 1.00 98.06 127 LEU A C 1
ATOM 1008 O O . LEU A 1 127 ? -4.778 2.997 10.811 1.00 98.06 127 LEU A O 1
ATOM 1012 N N . VAL A 1 128 ? -6.698 2.245 11.714 1.00 97.50 128 VAL A N 1
ATOM 1013 C CA . VAL A 1 128 ? -6.634 3.006 12.967 1.00 97.50 128 VAL A CA 1
ATOM 1014 C C . VAL A 1 128 ? -6.640 2.045 14.143 1.00 97.50 128 VAL A C 1
ATOM 1016 O O . VAL A 1 128 ? -7.237 0.974 14.072 1.00 97.50 128 VAL A O 1
ATOM 1019 N N . ARG A 1 129 ? -5.995 2.399 15.251 1.00 97.06 129 ARG A N 1
ATOM 1020 C CA . ARG A 1 129 ? -6.044 1.552 16.449 1.00 97.06 129 ARG A CA 1
ATOM 1021 C C . ARG A 1 129 ? -7.453 1.561 17.029 1.00 97.06 129 ARG A C 1
ATOM 1023 O O . ARG A 1 129 ? -8.071 2.616 17.135 1.00 97.06 129 ARG A O 1
ATOM 1030 N N . GLU A 1 130 ? -7.921 0.406 17.488 1.00 94.88 130 GLU A N 1
ATOM 1031 C CA . GLU A 1 130 ? -9.259 0.237 18.074 1.00 94.88 130 GLU A CA 1
ATOM 1032 C C . GLU A 1 130 ? -9.519 1.229 19.225 1.00 94.88 130 GLU A C 1
ATOM 1034 O O . GLU A 1 130 ? -10.594 1.817 19.319 1.00 94.88 130 GLU A O 1
ATOM 1039 N N . LYS A 1 131 ? -8.495 1.515 20.042 1.00 93.88 131 LYS A N 1
ATOM 1040 C CA . LYS A 1 131 ? -8.560 2.505 21.134 1.00 93.88 131 LYS A CA 1
ATOM 1041 C C . LYS A 1 131 ? -8.814 3.947 20.670 1.00 93.88 131 LYS A C 1
ATOM 1043 O O . LYS A 1 131 ? -9.356 4.737 21.435 1.00 93.88 131 LYS A O 1
ATOM 1048 N N . ASP A 1 132 ? -8.420 4.285 19.441 1.00 94.50 132 ASP A N 1
ATOM 1049 C CA . ASP A 1 132 ? -8.528 5.631 18.870 1.00 94.50 132 ASP A CA 1
ATOM 1050 C C . ASP A 1 132 ? -9.847 5.811 18.075 1.00 94.50 132 ASP A C 1
ATOM 1052 O O . ASP A 1 132 ? -10.140 6.910 17.599 1.00 94.50 132 ASP A O 1
ATOM 1056 N N . LEU A 1 133 ? -10.687 4.767 17.963 1.00 93.94 133 LEU A N 1
ATOM 1057 C CA . LEU A 1 133 ? -11.925 4.777 17.166 1.00 93.94 133 LEU A CA 1
ATOM 1058 C C . LEU A 1 133 ? -12.896 5.894 17.576 1.00 93.94 133 LEU A C 1
ATOM 1060 O O . LEU A 1 133 ? -13.536 6.510 16.725 1.00 93.94 133 LEU A O 1
ATOM 1064 N N . SER A 1 134 ? -12.996 6.190 18.873 1.00 91.94 134 SER A N 1
ATOM 1065 C CA . SER A 1 134 ? -13.882 7.247 19.370 1.00 91.94 134 SER A CA 1
ATOM 1066 C C . SER A 1 134 ? -13.492 8.627 18.839 1.00 91.94 134 SER A C 1
ATOM 1068 O O . SER A 1 134 ? -14.349 9.398 18.395 1.00 91.94 134 SER A O 1
ATOM 1070 N N . VAL A 1 135 ? -12.187 8.908 18.822 1.00 93.50 135 VAL A N 1
ATOM 1071 C CA . VAL A 1 135 ? -11.612 10.135 18.270 1.00 93.50 135 VAL A CA 1
ATOM 1072 C C . VAL A 1 135 ? -11.854 10.177 16.766 1.00 93.50 135 VAL A C 1
ATOM 1074 O O . VAL A 1 135 ? -12.357 11.188 16.278 1.00 93.50 135 VAL A O 1
ATOM 1077 N N . VAL A 1 136 ? -11.610 9.075 16.048 1.00 94.31 136 VAL A N 1
ATOM 1078 C CA . VAL A 1 136 ? -11.850 8.951 14.597 1.00 94.31 136 VAL A CA 1
ATOM 1079 C C . VAL A 1 136 ? -13.296 9.302 14.238 1.00 94.31 136 VAL A C 1
ATOM 1081 O O . VAL A 1 136 ? -13.522 10.209 13.438 1.00 94.31 136 VAL A O 1
ATOM 1084 N N . VAL A 1 137 ? -14.278 8.651 14.873 1.00 93.56 137 VAL A N 1
ATOM 1085 C CA . VAL A 1 137 ? -15.708 8.902 14.623 1.00 93.56 137 VAL A CA 1
ATOM 1086 C C . VAL A 1 137 ? -16.060 10.356 14.921 1.00 93.56 137 VAL A C 1
ATOM 1088 O O . VAL A 1 137 ? -16.715 11.016 14.118 1.00 93.56 137 VAL A O 1
ATOM 1091 N N . SER A 1 138 ? -15.597 10.890 16.055 1.00 92.56 138 SER A N 1
ATOM 1092 C CA . SER A 1 138 ? -15.882 12.278 16.432 1.00 92.56 138 SER A CA 1
ATOM 1093 C C . SER A 1 138 ? -15.272 13.309 15.475 1.00 92.56 138 SER A C 1
ATOM 1095 O O . SER A 1 138 ? -15.866 14.369 15.293 1.00 92.56 138 SER A O 1
ATOM 1097 N N . THR A 1 139 ? -14.135 12.975 14.856 1.00 93.19 139 THR A N 1
ATOM 1098 C CA . THR A 1 139 ? -13.385 13.837 13.932 1.00 93.19 139 THR A CA 1
ATOM 1099 C C . THR A 1 139 ? -14.009 13.843 12.541 1.00 93.19 139 THR A C 1
ATOM 1101 O O . THR A 1 139 ? -14.103 14.894 11.920 1.00 93.19 139 THR A O 1
ATOM 1104 N N . LEU A 1 140 ? -14.443 12.680 12.044 1.00 92.75 140 LEU A N 1
ATOM 1105 C CA . LEU A 1 140 ? -14.869 12.521 10.648 1.00 92.75 140 LEU A CA 1
ATOM 1106 C C . LEU A 1 140 ? -16.387 12.638 10.439 1.00 92.75 140 LEU A C 1
ATOM 1108 O O . LEU A 1 140 ? -16.827 12.827 9.308 1.00 92.75 140 LEU A O 1
ATOM 1112 N N . LYS A 1 141 ? -17.201 12.580 11.502 1.00 89.56 141 LYS A N 1
ATOM 1113 C CA . LYS A 1 141 ? -18.677 12.634 11.408 1.00 89.56 141 LYS A CA 1
ATOM 1114 C C . LYS A 1 141 ? -19.243 13.899 10.753 1.00 89.56 141 LYS A C 1
ATOM 1116 O O . LYS A 1 141 ? -20.396 13.895 10.338 1.00 89.56 141 LYS A O 1
ATOM 1121 N N . GLU A 1 142 ? -18.495 15.005 10.753 1.00 85.12 142 GLU A N 1
ATOM 1122 C CA . GLU A 1 142 ? -18.965 16.269 10.170 1.00 85.12 142 GLU A CA 1
ATOM 1123 C C . GLU A 1 142 ? -18.910 16.230 8.637 1.00 85.12 142 GLU A C 1
ATOM 1125 O O . GLU A 1 142 ? -19.748 16.840 7.976 1.00 85.12 142 GLU A O 1
ATOM 1130 N N . GLU A 1 143 ? -17.963 15.475 8.074 1.00 86.31 143 GLU A N 1
ATOM 1131 C CA . GLU A 1 143 ? -17.762 15.356 6.626 1.00 86.31 143 GLU A CA 1
ATOM 1132 C C . GLU A 1 143 ? -18.339 14.054 6.039 1.00 86.31 143 GLU A C 1
ATOM 1134 O O . GLU A 1 143 ? -18.714 14.022 4.859 1.00 86.31 143 GLU A O 1
ATOM 1139 N N . PHE A 1 144 ? -18.447 12.994 6.849 1.00 89.94 144 PHE A N 1
ATOM 1140 C CA . PHE A 1 144 ? -18.809 11.646 6.405 1.00 89.94 144 PHE A CA 1
ATOM 1141 C C . PHE A 1 144 ? -20.032 11.082 7.127 1.00 89.94 144 PHE A C 1
ATOM 1143 O O . PHE A 1 144 ? -20.188 11.230 8.339 1.00 89.94 144 PHE A O 1
ATOM 1150 N N . SER A 1 145 ? -20.850 10.334 6.381 1.00 91.69 145 SER A N 1
ATOM 1151 C CA . SER A 1 145 ? -21.778 9.374 6.985 1.00 91.69 145 SER A CA 1
ATOM 1152 C C . SER A 1 145 ? -20.998 8.111 7.339 1.00 91.69 145 SER A C 1
ATOM 1154 O O . SER A 1 145 ? -20.420 7.473 6.461 1.00 91.69 145 SER A O 1
ATOM 1156 N N . ILE A 1 146 ? -20.924 7.792 8.632 1.00 93.19 146 ILE A N 1
ATOM 1157 C CA . ILE A 1 146 ? -20.101 6.687 9.132 1.00 93.19 146 ILE A CA 1
ATOM 1158 C C . ILE A 1 146 ? -20.971 5.449 9.332 1.00 93.19 146 ILE A C 1
ATOM 1160 O O . ILE A 1 146 ? -21.945 5.478 10.089 1.00 93.19 146 ILE A O 1
ATOM 1164 N N . TYR A 1 147 ? -20.572 4.360 8.688 1.00 93.62 147 TYR A N 1
ATOM 1165 C CA . TYR A 1 147 ? -21.170 3.040 8.812 1.00 93.62 147 TYR A CA 1
ATOM 1166 C C . TYR A 1 147 ? -20.163 2.076 9.428 1.00 93.62 147 TYR A C 1
ATOM 1168 O O . TYR A 1 147 ? -18.959 2.186 9.207 1.00 93.62 147 TYR A O 1
ATOM 1176 N N . GLN A 1 148 ? -20.661 1.128 10.202 1.00 93.38 148 GLN A N 1
ATOM 1177 C CA . GLN A 1 148 ? -19.904 0.008 10.724 1.00 93.38 148 GLN A CA 1
ATOM 1178 C C . GLN A 1 148 ? -20.485 -1.267 10.134 1.00 93.38 148 GLN A C 1
ATOM 1180 O O . GLN A 1 148 ? -21.694 -1.487 10.201 1.00 93.38 148 GLN A O 1
ATOM 1185 N N . GLU A 1 149 ? -19.629 -2.088 9.545 1.00 91.50 149 GLU A N 1
ATOM 1186 C CA . GLU A 1 149 ? -20.019 -3.413 9.097 1.00 91.50 149 GLU A CA 1
ATOM 1187 C C . GLU A 1 149 ? -20.120 -4.342 10.304 1.00 91.50 149 GLU A C 1
ATOM 1189 O O . GLU A 1 149 ? -19.212 -4.411 11.133 1.00 91.50 149 GLU A O 1
ATOM 1194 N N . VAL A 1 150 ? -21.253 -5.027 10.416 1.00 88.25 150 VAL A N 1
ATOM 1195 C CA . VAL A 1 150 ? -21.506 -6.043 11.436 1.00 88.25 150 VAL A CA 1
ATOM 1196 C C . VAL A 1 150 ? -22.127 -7.233 10.726 1.00 88.25 150 VAL A C 1
ATOM 1198 O O . VAL A 1 150 ? -23.202 -7.106 10.144 1.00 88.25 150 VAL A O 1
ATOM 1201 N N . GLU A 1 151 ? -21.432 -8.372 10.719 1.00 82.44 151 GLU A N 1
ATOM 1202 C CA . GLU A 1 151 ? -21.887 -9.590 10.027 1.00 82.44 151 GLU A CA 1
ATOM 1203 C C . GLU A 1 151 ? -22.170 -9.382 8.520 1.00 82.44 151 GLU A C 1
ATOM 1205 O O . GLU A 1 151 ? -22.962 -10.101 7.914 1.00 82.44 151 GLU A O 1
ATOM 1210 N N . GLY A 1 152 ? -21.489 -8.414 7.895 1.00 79.25 152 GLY A N 1
ATOM 1211 C CA . GLY A 1 152 ? -21.639 -8.071 6.475 1.00 79.25 152 GLY A CA 1
ATOM 1212 C C . GLY A 1 152 ? -22.712 -7.020 6.164 1.00 79.25 152 GLY A C 1
ATOM 1213 O O . GLY A 1 152 ? -22.837 -6.618 5.009 1.00 79.25 152 GLY A O 1
ATOM 1214 N N . GLU A 1 153 ? -23.449 -6.533 7.165 1.00 87.19 153 GLU A N 1
ATOM 1215 C CA . GLU A 1 153 ? -24.434 -5.459 7.010 1.00 87.19 153 GLU A CA 1
ATOM 1216 C C . GLU A 1 153 ? -23.856 -4.112 7.462 1.00 87.19 153 GLU A C 1
ATOM 1218 O O . GLU A 1 153 ? -23.238 -4.008 8.521 1.00 87.19 153 GLU A O 1
ATOM 1223 N N . SER A 1 154 ? -24.078 -3.052 6.678 1.00 88.81 154 SER A N 1
ATOM 1224 C CA . SER A 1 154 ? -23.619 -1.695 7.009 1.00 88.81 154 SER A CA 1
ATOM 1225 C C . SER A 1 154 ? -24.614 -0.979 7.926 1.00 88.81 154 SER A C 1
ATOM 1227 O O . SER A 1 154 ? -25.685 -0.548 7.494 1.00 88.81 154 SER A O 1
ATOM 1229 N N . VAL A 1 155 ? -24.246 -0.801 9.195 1.00 91.69 155 VAL A N 1
ATOM 1230 C CA . VAL A 1 155 ? -25.074 -0.156 10.223 1.00 91.69 155 VAL A CA 1
ATOM 1231 C C . VAL A 1 155 ? -24.569 1.268 10.496 1.00 91.69 155 VAL A C 1
ATOM 1233 O O . VAL A 1 155 ? -23.378 1.454 10.732 1.00 91.69 155 VAL A O 1
ATOM 1236 N N . PRO A 1 156 ? -25.426 2.306 10.497 1.00 90.25 156 PRO A N 1
ATOM 1237 C CA . PRO A 1 156 ? -24.988 3.675 10.764 1.00 90.25 156 PRO A CA 1
ATOM 1238 C C . PRO A 1 156 ? -24.541 3.855 12.221 1.00 90.25 156 PRO A C 1
ATOM 1240 O O . PRO A 1 156 ? -25.279 3.527 13.154 1.00 90.25 156 PRO A O 1
ATOM 1243 N N . VAL A 1 157 ? -23.365 4.451 12.424 1.00 86.75 157 VAL A N 1
ATOM 1244 C CA . VAL A 1 157 ? -22.801 4.711 13.757 1.00 86.75 157 VAL A CA 1
ATOM 1245 C C . VAL A 1 157 ? -23.470 5.937 14.382 1.00 86.75 157 VAL A C 1
ATOM 1247 O O . VAL A 1 157 ? -23.425 7.039 13.831 1.00 86.75 157 VAL A O 1
ATOM 1250 N N . ARG A 1 158 ? -24.085 5.780 15.562 1.00 74.00 158 ARG A N 1
ATOM 1251 C CA . ARG A 1 158 ? -24.726 6.883 16.300 1.00 74.00 158 ARG A CA 1
ATOM 1252 C C . ARG A 1 158 ? -23.787 7.424 17.382 1.00 74.00 158 ARG A C 1
ATOM 1254 O O . ARG A 1 158 ? -23.210 6.675 18.158 1.00 74.00 158 ARG A O 1
ATOM 1261 N N . CYS A 1 159 ? -23.669 8.752 17.494 1.00 54.81 159 CYS A N 1
ATOM 1262 C CA . CYS A 1 159 ? -22.737 9.404 18.431 1.00 54.81 159 CYS A CA 1
ATOM 1263 C C . CYS A 1 159 ? -22.953 9.084 19.924 1.00 54.81 159 CYS A C 1
ATOM 1265 O O . CYS A 1 159 ? -22.067 9.376 20.723 1.00 54.81 159 CYS A O 1
ATOM 1267 N N . GLN A 1 160 ? -24.105 8.539 20.325 1.00 51.34 160 GLN A N 1
ATOM 1268 C CA . GLN A 1 160 ? -24.388 8.250 21.736 1.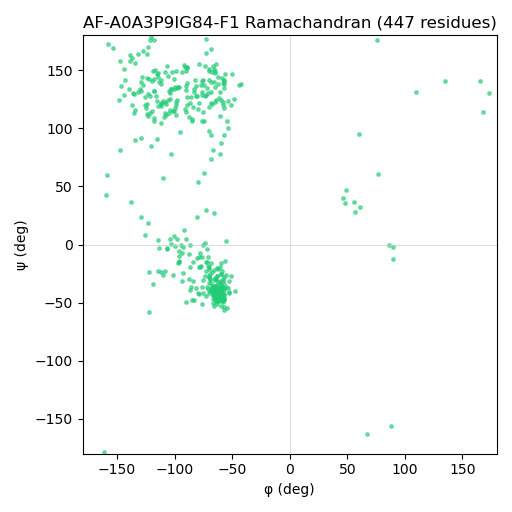00 51.34 160 GLN A CA 1
ATOM 1269 C C . GLN A 1 160 ? -23.595 7.037 22.254 1.00 51.34 160 GLN A C 1
ATOM 1271 O O . GLN A 1 160 ? -23.201 7.040 23.420 1.00 51.34 160 GLN A O 1
ATOM 1276 N N . ASP A 1 161 ? -23.234 6.096 21.377 1.00 49.91 161 ASP A N 1
ATOM 1277 C CA . ASP A 1 161 ? -22.579 4.829 21.742 1.00 49.91 161 ASP A CA 1
ATOM 1278 C C . ASP A 1 161 ? -21.073 4.977 22.053 1.00 49.91 161 ASP A C 1
ATOM 1280 O O . ASP A 1 161 ? -20.424 4.053 22.534 1.00 49.91 161 ASP A O 1
ATOM 1284 N N . VAL A 1 162 ? -20.503 6.167 21.823 1.00 51.38 162 VAL A N 1
ATOM 1285 C CA . VAL A 1 162 ? -19.048 6.430 21.854 1.00 51.38 162 VAL A CA 1
ATOM 1286 C C . VAL A 1 162 ? -18.642 7.365 23.010 1.00 51.38 162 VAL A C 1
ATOM 1288 O O . VAL A 1 162 ? -17.464 7.632 23.250 1.00 51.38 162 VAL A O 1
ATOM 1291 N N . THR A 1 163 ? -19.615 7.858 23.783 1.00 43.34 163 THR A N 1
ATOM 1292 C CA . THR A 1 163 ? -19.408 8.902 24.805 1.00 43.34 163 THR A CA 1
ATOM 1293 C C . THR A 1 163 ? -18.643 8.447 26.053 1.00 43.34 163 THR A C 1
ATOM 1295 O O . THR A 1 163 ? -18.202 9.293 26.829 1.00 43.34 163 THR A O 1
ATOM 1298 N N . HIS A 1 164 ? -18.409 7.145 26.246 1.00 41.06 164 HIS A N 1
ATOM 1299 C CA . HIS A 1 164 ? -17.841 6.642 27.499 1.00 41.06 164 HIS A CA 1
ATOM 1300 C C . HIS A 1 164 ? -16.315 6.773 27.657 1.00 41.06 164 HIS A C 1
ATOM 1302 O O . HIS A 1 164 ? -15.841 6.632 28.779 1.00 41.06 164 HIS A O 1
ATOM 1308 N N . ASN A 1 165 ? -15.549 7.100 26.604 1.00 41.91 165 ASN A N 1
ATOM 1309 C CA . ASN A 1 165 ? -14.074 7.101 26.655 1.00 41.91 165 ASN A CA 1
ATOM 1310 C C . ASN A 1 165 ? -13.414 8.304 25.955 1.00 41.91 165 ASN A C 1
ATOM 1312 O O . ASN A 1 165 ? -12.358 8.155 25.342 1.00 41.91 165 ASN A O 1
ATOM 1316 N N . LEU A 1 166 ? -13.995 9.509 26.024 1.00 45.81 166 LEU A N 1
ATOM 1317 C CA . LEU A 1 166 ? -13.355 10.711 25.467 1.00 45.81 166 LEU A CA 1
ATOM 1318 C C . LEU A 1 166 ? -12.185 11.192 26.356 1.00 45.81 166 LEU A C 1
ATOM 1320 O O . LEU A 1 166 ? -12.200 12.292 26.905 1.00 45.81 166 LEU A O 1
ATOM 1324 N N . GLN A 1 167 ? -11.156 10.362 26.525 1.00 45.47 167 GLN A N 1
ATOM 1325 C CA . GLN A 1 167 ? -9.853 10.841 26.961 1.00 45.47 167 GLN A CA 1
ATOM 1326 C C . GLN A 1 167 ? -9.231 11.543 25.757 1.00 45.47 167 GLN A C 1
ATOM 1328 O O . GLN A 1 167 ? -8.825 10.900 24.793 1.00 45.47 167 GLN A O 1
ATOM 1333 N N . LYS A 1 168 ? -9.181 12.881 25.784 1.00 44.91 168 LYS A N 1
ATOM 1334 C CA . LYS A 1 168 ? -8.284 13.616 24.888 1.00 44.91 168 LYS A CA 1
ATOM 1335 C C . LYS A 1 168 ? -6.905 12.991 25.066 1.00 44.91 168 LYS A C 1
ATOM 1337 O O . LYS A 1 168 ? -6.413 12.980 26.194 1.00 44.91 168 LYS A O 1
ATOM 1342 N N . ASN A 1 169 ? -6.321 12.450 23.996 1.00 44.81 169 ASN A N 1
ATOM 1343 C CA . ASN A 1 169 ? -4.952 11.948 24.013 1.00 44.81 169 ASN A CA 1
ATOM 1344 C C . ASN A 1 169 ? -4.050 13.114 24.446 1.00 44.81 169 ASN A C 1
ATOM 1346 O O . ASN A 1 169 ? -3.665 13.947 23.636 1.00 44.81 169 ASN A O 1
ATOM 1350 N N . GLY A 1 170 ? -3.746 13.200 25.744 1.00 41.59 170 GLY A N 1
ATOM 1351 C CA . GLY A 1 170 ? -2.857 14.193 26.351 1.00 41.59 170 GLY A CA 1
ATOM 1352 C C . GLY A 1 170 ? -1.392 13.920 26.027 1.00 41.59 170 GLY A C 1
ATOM 1353 O O . GLY A 1 170 ? -0.522 14.201 26.845 1.00 41.59 170 GLY A O 1
ATOM 1354 N N . LYS A 1 171 ? -1.120 13.311 24.866 1.00 47.78 171 LYS A N 1
ATOM 1355 C CA . LYS A 1 171 ? 0.233 13.162 24.357 1.00 47.78 171 LYS A CA 1
ATOM 1356 C C . LYS A 1 171 ? 0.687 14.559 23.949 1.00 47.78 171 LYS A C 1
ATOM 1358 O O . LYS A 1 171 ? 0.056 15.194 23.106 1.00 47.78 171 LYS A O 1
ATOM 1363 N N . GLU A 1 172 ? 1.744 15.041 24.600 1.00 43.75 172 GLU A N 1
ATOM 1364 C CA . GLU A 1 172 ? 2.493 16.217 24.162 1.00 43.75 172 GLU A CA 1
ATOM 1365 C C . GLU A 1 172 ? 2.708 16.126 22.651 1.00 43.75 172 GLU A C 1
ATOM 1367 O O . GLU A 1 172 ? 2.965 15.036 22.134 1.00 43.75 172 GLU A O 1
ATOM 1372 N N . ALA A 1 173 ? 2.537 17.247 21.947 1.00 45.47 173 ALA A N 1
ATOM 1373 C CA . ALA A 1 173 ? 2.655 17.306 20.499 1.00 45.47 173 ALA A CA 1
ATOM 1374 C C . ALA A 1 173 ? 4.009 16.720 20.080 1.00 45.47 173 ALA A C 1
ATOM 1376 O O . ALA A 1 173 ? 5.039 17.385 20.193 1.00 45.47 173 ALA A O 1
ATOM 1377 N N . ILE A 1 174 ? 4.007 15.460 19.632 1.00 51.72 174 ILE A N 1
ATOM 1378 C CA . ILE A 1 174 ? 5.200 14.815 19.094 1.00 51.72 174 ILE A CA 1
ATOM 1379 C C . ILE A 1 174 ? 5.633 15.698 17.932 1.00 51.72 174 ILE A C 1
ATOM 1381 O O . ILE A 1 174 ? 4.851 15.975 17.018 1.00 51.72 174 ILE A O 1
ATOM 1385 N N . GLN A 1 175 ? 6.848 16.224 18.035 1.00 51.44 175 GLN A N 1
ATOM 1386 C CA . GLN A 1 175 ? 7.401 17.140 17.057 1.00 51.44 175 GLN A CA 1
ATOM 1387 C C . GLN A 1 175 ? 7.374 16.450 15.690 1.00 51.44 175 GLN A C 1
ATOM 1389 O O . GLN A 1 175 ? 7.999 15.405 15.520 1.00 51.44 175 GLN A O 1
ATOM 1394 N N . LEU A 1 176 ? 6.617 17.019 14.743 1.00 60.94 176 LEU A N 1
ATOM 1395 C CA . LEU A 1 176 ? 6.528 16.520 13.370 1.00 60.94 176 LEU A CA 1
ATOM 1396 C C . LEU A 1 176 ? 7.945 16.426 12.804 1.00 60.94 176 LEU A C 1
ATOM 1398 O O . LEU A 1 176 ? 8.582 17.448 12.529 1.00 60.94 176 LEU A O 1
ATOM 1402 N N . THR A 1 177 ? 8.450 15.202 12.687 1.00 73.50 177 THR A N 1
ATOM 1403 C CA . THR A 1 177 ? 9.803 14.952 12.212 1.00 73.50 177 THR A CA 1
ATOM 1404 C C . THR A 1 177 ? 9.744 14.820 10.702 1.00 73.50 177 THR A C 1
ATOM 1406 O O . THR A 1 177 ? 8.947 14.069 10.150 1.00 73.50 177 THR A O 1
ATOM 1409 N N . VAL A 1 178 ? 10.574 15.592 10.002 1.00 78.00 178 VAL A N 1
ATOM 1410 C CA . VAL A 1 178 ? 10.687 15.456 8.550 1.00 78.00 178 VAL A CA 1
ATOM 1411 C C . VAL A 1 178 ? 11.517 14.214 8.264 1.00 78.00 178 VAL A C 1
ATOM 1413 O O . VAL A 1 178 ? 12.735 14.221 8.438 1.00 78.00 178 VAL A O 1
ATOM 1416 N N . HIS A 1 179 ? 10.849 13.155 7.816 1.00 80.94 179 HIS A N 1
ATOM 1417 C CA . HIS A 1 179 ? 11.508 11.900 7.473 1.00 80.94 179 HIS A CA 1
ATOM 1418 C C . HIS A 1 179 ? 12.258 12.004 6.141 1.00 80.94 179 HIS A C 1
ATOM 1420 O O . HIS A 1 179 ? 11.723 12.563 5.177 1.00 80.94 179 HIS A O 1
ATOM 1426 N N . PRO A 1 180 ? 13.489 11.467 6.047 1.00 81.12 180 PRO A N 1
ATOM 1427 C CA . PRO A 1 180 ? 14.191 11.394 4.777 1.00 81.12 180 PRO A CA 1
ATOM 1428 C C . PRO A 1 180 ? 13.455 10.443 3.829 1.00 81.12 180 PRO A C 1
ATOM 1430 O O . PRO A 1 180 ? 12.798 9.490 4.257 1.00 81.12 180 PRO A O 1
ATOM 1433 N N . VAL A 1 181 ? 13.587 10.710 2.532 1.00 84.25 181 VAL A N 1
ATOM 1434 C CA . VAL A 1 181 ? 12.967 9.909 1.476 1.00 84.25 181 VAL A CA 1
ATOM 1435 C C . VAL A 1 181 ? 14.022 9.314 0.553 1.00 84.25 181 VAL A C 1
ATOM 1437 O O . VAL A 1 181 ? 14.999 9.977 0.201 1.00 84.25 181 VAL A O 1
ATOM 1440 N N . LEU A 1 182 ? 13.802 8.072 0.133 1.00 81.12 182 LEU A N 1
ATOM 1441 C CA . LEU A 1 182 ? 14.617 7.351 -0.839 1.00 81.12 182 LEU A CA 1
ATOM 1442 C C . LEU A 1 182 ? 13.759 7.015 -2.059 1.00 81.12 182 LEU A C 1
ATOM 1444 O O . LEU A 1 182 ? 12.651 6.501 -1.928 1.00 81.12 182 LEU A O 1
ATOM 1448 N N . ILE A 1 183 ? 14.273 7.289 -3.257 1.00 83.69 183 ILE A N 1
ATOM 1449 C CA . ILE A 1 183 ? 13.568 7.017 -4.516 1.00 83.69 183 ILE A CA 1
ATOM 1450 C C . ILE A 1 183 ? 14.361 5.961 -5.291 1.00 83.69 183 ILE A C 1
ATOM 1452 O O . ILE A 1 183 ? 15.252 6.325 -6.064 1.00 83.69 183 ILE A O 1
ATOM 1456 N N . PRO A 1 184 ? 14.070 4.665 -5.094 1.00 83.75 184 PRO A N 1
ATOM 1457 C CA . PRO A 1 184 ? 14.749 3.605 -5.825 1.00 83.75 184 PRO A CA 1
ATOM 1458 C C . PRO A 1 184 ? 14.446 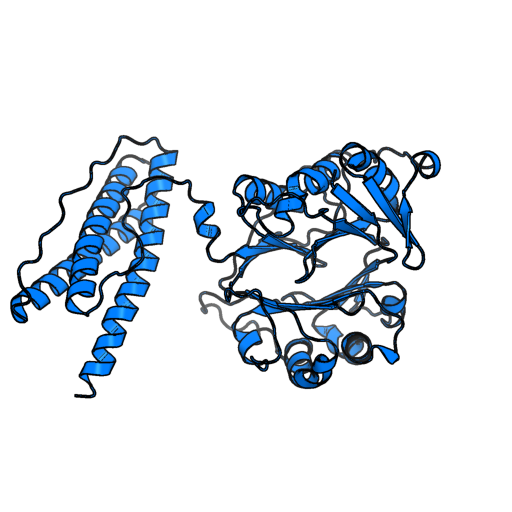3.681 -7.336 1.00 83.75 184 PRO A C 1
ATOM 1460 O O . PRO A 1 184 ? 13.421 4.243 -7.753 1.00 83.75 184 PRO A O 1
ATOM 1463 N N . PRO A 1 185 ? 15.340 3.148 -8.190 1.00 80.44 185 PRO A N 1
ATOM 1464 C CA . PRO A 1 185 ? 15.185 3.200 -9.642 1.00 80.44 185 PRO A CA 1
ATOM 1465 C C . PRO A 1 185 ? 14.090 2.265 -10.177 1.00 80.44 185 PRO A C 1
ATOM 1467 O O . PRO A 1 185 ? 13.664 2.456 -11.319 1.00 80.44 185 PRO A O 1
ATOM 1470 N N . ASN A 1 186 ? 13.619 1.309 -9.369 1.00 87.19 186 ASN A N 1
ATOM 1471 C CA . ASN A 1 186 ? 12.593 0.336 -9.735 1.00 87.19 186 ASN A CA 1
ATOM 1472 C C . ASN A 1 186 ? 11.358 0.990 -10.361 1.00 87.19 186 ASN A C 1
ATOM 1474 O O . ASN A 1 186 ? 10.924 2.084 -9.984 1.00 87.19 186 ASN A O 1
ATOM 1478 N N . GLN A 1 187 ? 10.752 0.253 -11.283 1.00 88.69 187 GLN A N 1
ATOM 1479 C CA . GLN A 1 187 ? 9.433 0.540 -11.820 1.00 88.69 187 GLN A CA 1
ATOM 1480 C C . GLN A 1 187 ? 8.481 -0.546 -11.338 1.00 88.69 187 GLN A C 1
ATOM 1482 O O . GLN A 1 187 ? 8.686 -1.721 -11.637 1.00 88.69 187 GLN A O 1
ATOM 1487 N N . PHE A 1 188 ? 7.461 -0.147 -10.591 1.00 92.00 188 PHE A N 1
ATOM 1488 C CA . PHE A 1 188 ? 6.471 -1.036 -10.002 1.00 92.00 188 PHE A CA 1
ATOM 1489 C C . PHE A 1 188 ? 5.205 -1.087 -10.841 1.00 92.00 188 PHE A C 1
ATOM 1491 O O . PHE A 1 188 ? 4.811 -0.099 -11.462 1.00 92.00 188 PHE A O 1
ATOM 1498 N N . CYS A 1 189 ? 4.542 -2.230 -10.812 1.00 90.94 189 CYS A N 1
ATOM 1499 C CA . CYS A 1 189 ? 3.200 -2.419 -11.326 1.00 90.94 189 CYS A CA 1
ATOM 1500 C C . CYS A 1 189 ? 2.263 -2.737 -10.157 1.00 90.94 189 CYS A C 1
ATOM 1502 O O . CYS A 1 189 ? 2.658 -3.386 -9.190 1.00 90.94 189 CYS A O 1
ATOM 1504 N N . VAL A 1 190 ? 1.030 -2.238 -10.248 1.00 92.19 190 VAL A N 1
ATOM 1505 C CA . VAL A 1 190 ? -0.062 -2.581 -9.332 1.00 92.19 190 VAL A CA 1
ATOM 1506 C C . VAL A 1 190 ? -1.069 -3.379 -10.148 1.00 92.19 190 VAL A C 1
ATOM 1508 O O . VAL A 1 190 ? -1.531 -2.920 -11.199 1.00 92.19 190 VAL A O 1
ATOM 1511 N N . MET A 1 191 ? -1.332 -4.605 -9.715 1.00 92.44 191 MET A N 1
ATOM 1512 C CA . MET A 1 191 ? -2.038 -5.622 -10.488 1.00 92.44 191 MET A CA 1
ATOM 1513 C C . MET A 1 191 ? -3.056 -6.361 -9.622 1.00 92.44 191 MET A C 1
ATOM 1515 O O . MET A 1 191 ? -2.971 -6.371 -8.394 1.00 92.44 191 MET A O 1
ATOM 1519 N N . SER A 1 192 ? -4.006 -7.008 -10.282 1.00 93.38 192 SER A N 1
ATOM 1520 C CA . SER A 1 192 ? -4.951 -7.939 -9.679 1.00 93.38 192 SER A CA 1
ATOM 1521 C C . SER A 1 192 ? -4.943 -9.258 -10.447 1.00 93.38 192 SER A C 1
ATOM 1523 O O . SER A 1 192 ? -4.380 -9.367 -11.538 1.00 93.38 192 SER A O 1
ATOM 1525 N N . LEU A 1 193 ? -5.548 -10.269 -9.841 1.00 93.25 193 LEU A N 1
ATOM 1526 C CA . LEU A 1 193 ? -5.627 -11.628 -10.346 1.00 93.25 193 LEU A CA 1
ATOM 1527 C C . LEU A 1 193 ? -7.001 -12.185 -9.989 1.00 93.25 193 LEU A C 1
ATOM 1529 O O . LEU A 1 193 ? -7.495 -11.948 -8.884 1.00 93.25 193 LEU A O 1
ATOM 1533 N N . ASP A 1 194 ? -7.591 -12.951 -10.901 1.00 91.69 194 ASP A N 1
ATOM 1534 C CA . ASP A 1 194 ? -8.771 -13.746 -10.580 1.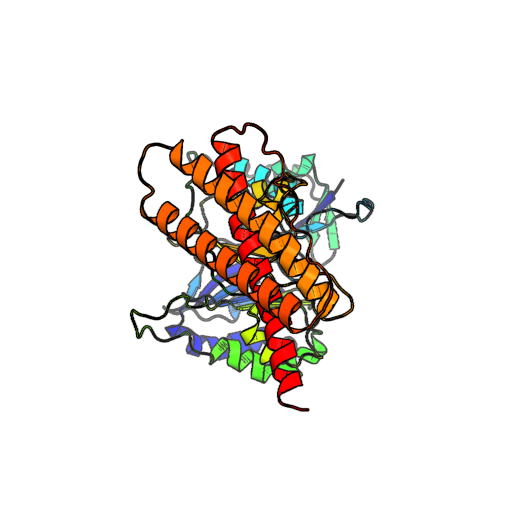00 91.69 194 ASP A CA 1
ATOM 1535 C C . ASP A 1 194 ? -8.390 -14.820 -9.539 1.00 91.69 194 ASP A C 1
ATOM 1537 O O . ASP A 1 194 ? -7.490 -15.627 -9.805 1.00 91.69 194 ASP A O 1
ATOM 1541 N N . PRO A 1 195 ? -9.038 -14.866 -8.361 1.00 90.50 195 PRO A N 1
ATOM 1542 C CA . PRO A 1 195 ? -8.748 -15.862 -7.337 1.00 90.50 195 PRO A CA 1
ATOM 1543 C C . PRO A 1 195 ? -8.784 -17.312 -7.812 1.00 90.50 195 PRO A C 1
ATOM 1545 O O . PRO A 1 195 ? -7.998 -18.119 -7.314 1.00 90.50 195 PRO A O 1
ATOM 1548 N N . ASP A 1 196 ? -9.630 -17.637 -8.789 1.00 91.44 196 ASP A N 1
ATOM 1549 C CA . ASP A 1 196 ? -9.731 -18.994 -9.332 1.00 91.44 196 ASP A CA 1
ATOM 1550 C C . ASP A 1 196 ? -8.490 -19.375 -10.157 1.00 91.44 196 ASP A C 1
ATOM 1552 O O . ASP A 1 196 ? -8.166 -20.553 -10.314 1.00 91.44 196 ASP A O 1
ATOM 1556 N N . THR A 1 197 ? -7.739 -18.376 -10.630 1.00 93.38 197 THR A N 1
ATOM 1557 C CA . THR A 1 197 ? -6.485 -18.552 -11.378 1.00 93.38 197 THR A CA 1
ATOM 1558 C C . THR A 1 197 ? -5.232 -18.512 -10.498 1.00 93.38 197 THR A C 1
ATOM 1560 O O . THR A 1 197 ? -4.147 -18.842 -10.979 1.00 93.38 197 THR A O 1
ATOM 1563 N N . LEU A 1 198 ? -5.354 -18.188 -9.203 1.00 94.38 198 LEU A N 1
ATOM 1564 C CA . LEU A 1 198 ? -4.233 -18.169 -8.251 1.00 94.38 198 LEU A CA 1
ATOM 1565 C C . LEU A 1 198 ? -3.415 -19.476 -8.219 1.00 94.38 198 LEU A C 1
ATOM 1567 O O . LEU A 1 198 ? -2.183 -19.388 -8.195 1.00 94.38 198 LEU A O 1
ATOM 1571 N N . PRO A 1 199 ? -4.022 -20.682 -8.277 1.00 94.50 199 PRO A N 1
ATOM 1572 C CA . PRO A 1 199 ? -3.259 -21.928 -8.341 1.00 94.50 199 PRO A CA 1
ATOM 1573 C C . PRO A 1 199 ? -2.309 -22.006 -9.544 1.00 94.50 199 PRO A C 1
ATOM 1575 O O . PRO A 1 199 ? -1.237 -22.597 -9.436 1.00 94.50 199 PRO A O 1
ATOM 1578 N N . SER A 1 200 ? -2.664 -21.378 -10.669 1.00 94.75 200 SER A N 1
ATOM 1579 C CA . SER A 1 200 ? -1.879 -21.403 -11.910 1.00 94.75 200 SER A CA 1
ATOM 1580 C C . SER A 1 200 ? -0.563 -20.631 -11.804 1.00 94.75 200 SER A C 1
ATOM 1582 O O . SER A 1 200 ? 0.383 -20.946 -12.519 1.00 94.75 200 SER A O 1
ATOM 1584 N N . ILE A 1 201 ? -0.481 -19.643 -10.905 1.00 94.50 201 ILE A N 1
ATOM 1585 C CA . ILE A 1 201 ? 0.745 -18.868 -10.650 1.00 94.50 201 ILE A CA 1
ATOM 1586 C C . ILE A 1 201 ? 1.449 -19.279 -9.353 1.00 94.50 201 ILE A C 1
ATOM 1588 O O . ILE A 1 201 ? 2.417 -18.631 -8.956 1.00 94.50 201 ILE A O 1
ATOM 1592 N N . ALA A 1 202 ? 0.966 -20.321 -8.667 1.00 95.62 202 ALA A N 1
ATOM 1593 C CA . ALA A 1 202 ? 1.393 -20.637 -7.309 1.00 95.62 202 ALA A CA 1
ATOM 1594 C C . ALA A 1 202 ? 2.898 -20.884 -7.205 1.00 95.62 202 ALA A C 1
ATOM 1596 O O . ALA A 1 202 ? 3.546 -20.326 -6.329 1.00 95.62 202 ALA A O 1
ATOM 1597 N N . THR A 1 203 ? 3.475 -21.660 -8.123 1.00 95.56 203 THR A N 1
ATOM 1598 C CA . THR A 1 203 ? 4.914 -21.955 -8.117 1.00 95.56 203 THR A CA 1
ATOM 1599 C C . THR A 1 203 ? 5.757 -20.701 -8.326 1.00 95.56 203 THR A C 1
ATOM 1601 O O . THR A 1 203 ? 6.729 -20.512 -7.604 1.00 95.56 203 THR A O 1
ATOM 1604 N N . THR A 1 204 ? 5.363 -19.820 -9.250 1.00 95.25 204 THR A N 1
ATOM 1605 C CA . THR A 1 204 ? 6.049 -18.541 -9.490 1.00 95.25 204 THR A CA 1
ATOM 1606 C C . THR A 1 204 ? 5.933 -17.626 -8.278 1.00 95.25 204 THR A C 1
ATOM 1608 O O . THR A 1 204 ? 6.925 -17.065 -7.830 1.00 95.25 204 THR A O 1
ATOM 1611 N N . LEU A 1 205 ? 4.734 -17.500 -7.704 1.00 95.31 205 LEU A N 1
ATOM 1612 C CA . LEU A 1 205 ? 4.512 -16.670 -6.523 1.00 95.31 205 LEU A CA 1
ATOM 1613 C C . LEU A 1 205 ? 5.320 -17.181 -5.321 1.00 95.31 205 LEU A C 1
ATOM 1615 O O . LEU A 1 205 ? 5.891 -16.382 -4.585 1.00 95.31 205 LEU A O 1
ATOM 1619 N N . ILE A 1 206 ? 5.404 -18.502 -5.148 1.00 95.50 206 ILE A N 1
ATOM 1620 C CA . ILE A 1 206 ? 6.224 -19.135 -4.113 1.00 95.50 206 ILE A CA 1
ATOM 1621 C C . ILE A 1 206 ? 7.707 -18.828 -4.334 1.00 95.50 206 ILE A C 1
ATOM 1623 O O . ILE A 1 206 ? 8.395 -18.437 -3.395 1.00 95.50 206 ILE A O 1
ATOM 1627 N N . ASP A 1 207 ? 8.196 -18.975 -5.563 1.00 94.19 207 ASP A N 1
ATOM 1628 C CA . ASP A 1 207 ? 9.591 -18.694 -5.898 1.00 94.19 207 ASP A CA 1
ATOM 1629 C C . ASP A 1 207 ? 9.954 -17.225 -5.631 1.00 94.19 207 ASP A C 1
ATOM 1631 O O . ASP A 1 207 ? 10.956 -16.926 -4.979 1.00 94.19 207 ASP A O 1
ATOM 1635 N N . VAL A 1 208 ? 9.082 -16.298 -6.031 1.00 92.44 208 VAL A N 1
ATOM 1636 C CA . VAL A 1 208 ? 9.273 -14.854 -5.836 1.00 92.44 208 VAL A CA 1
ATOM 1637 C C . VAL A 1 208 ? 9.259 -14.454 -4.358 1.00 92.44 208 VAL A C 1
ATOM 1639 O O . VAL A 1 208 ? 10.085 -13.630 -3.957 1.00 92.44 208 VAL A O 1
ATOM 1642 N N . LEU A 1 209 ? 8.352 -15.030 -3.559 1.00 91.12 209 LEU A N 1
ATOM 1643 C CA . LEU A 1 209 ? 8.171 -14.683 -2.145 1.00 91.12 209 LEU A CA 1
ATOM 1644 C C . LEU A 1 209 ? 9.164 -15.365 -1.200 1.00 91.12 209 LEU A C 1
ATOM 1646 O O . LEU A 1 209 ? 9.561 -14.760 -0.206 1.00 91.12 209 LEU A O 1
ATOM 1650 N N . PHE A 1 210 ? 9.521 -16.626 -1.460 1.00 91.00 210 PHE A N 1
ATOM 1651 C CA . PHE A 1 210 ? 10.230 -17.460 -0.482 1.00 91.00 210 PHE A CA 1
ATOM 1652 C C . PHE A 1 210 ? 11.655 -17.839 -0.892 1.00 91.00 210 PHE A C 1
ATOM 1654 O O . PHE A 1 210 ? 12.461 -18.142 -0.015 1.00 91.00 210 PHE A O 1
ATOM 1661 N N . TYR A 1 211 ? 11.984 -17.820 -2.188 1.00 89.19 211 TYR A N 1
ATOM 1662 C CA . TYR A 1 211 ? 13.259 -18.357 -2.691 1.00 89.19 211 TYR A CA 1
ATOM 1663 C C . TYR A 1 211 ? 14.114 -17.333 -3.451 1.00 89.19 211 TYR A C 1
ATOM 1665 O O . TYR A 1 211 ? 15.343 -17.454 -3.481 1.00 89.19 211 TYR A O 1
ATOM 1673 N N . SER A 1 212 ? 13.501 -16.288 -4.008 1.00 82.25 212 SER A N 1
ATOM 1674 C CA . SER A 1 212 ? 14.195 -15.201 -4.698 1.00 82.25 212 SER A CA 1
ATOM 1675 C C . SER A 1 212 ? 15.003 -14.364 -3.709 1.00 82.25 212 SER A C 1
ATOM 1677 O O . SER A 1 212 ? 14.487 -13.435 -3.085 1.00 82.25 212 SER A O 1
ATOM 1679 N N . SER A 1 213 ? 16.284 -14.707 -3.575 1.00 62.59 213 SER A N 1
ATOM 1680 C CA . SER A 1 213 ? 17.215 -14.066 -2.647 1.00 62.59 213 SER A CA 1
ATOM 1681 C C . SER A 1 213 ? 17.313 -12.558 -2.902 1.00 62.59 213 SER A C 1
ATOM 1683 O O . SER A 1 213 ? 17.408 -12.117 -4.047 1.00 62.59 213 SER A O 1
ATOM 1685 N N . SER A 1 214 ? 17.348 -11.765 -1.831 1.00 55.97 214 SER A N 1
ATOM 1686 C CA . SER A 1 214 ? 17.884 -10.403 -1.885 1.00 55.97 214 SER A CA 1
ATOM 1687 C C . SER A 1 214 ? 19.346 -10.455 -2.359 1.00 55.97 214 SER A C 1
ATOM 1689 O O . SER A 1 214 ? 20.045 -11.406 -1.981 1.00 55.97 214 SER 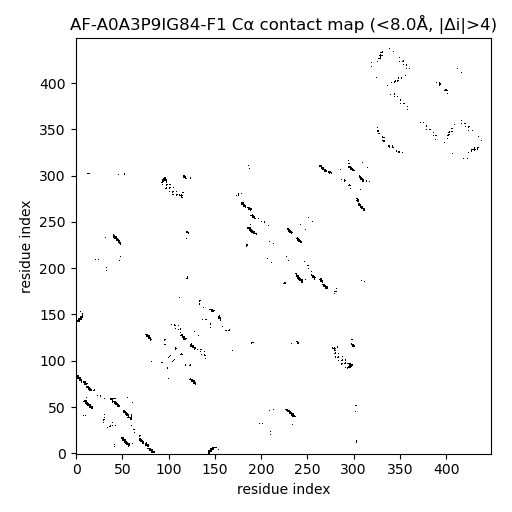A O 1
ATOM 1691 N N . PRO A 1 215 ? 19.830 -9.487 -3.164 1.00 48.38 215 PRO A N 1
ATOM 1692 C CA . PRO A 1 215 ? 21.243 -9.412 -3.523 1.00 48.38 215 PRO A CA 1
ATOM 1693 C C . PRO A 1 215 ? 22.087 -9.534 -2.252 1.00 48.38 215 PRO A C 1
ATOM 1695 O O . PRO A 1 215 ? 21.842 -8.837 -1.266 1.00 48.38 215 PRO A O 1
ATOM 1698 N N . LYS A 1 216 ? 23.019 -10.490 -2.230 1.00 40.00 216 LYS A N 1
ATOM 1699 C CA . LYS A 1 216 ? 23.973 -10.615 -1.125 1.00 40.00 216 LYS A CA 1
ATOM 1700 C C . LYS A 1 216 ? 24.813 -9.339 -1.091 1.00 40.00 216 LYS A C 1
ATOM 1702 O O . LYS A 1 216 ? 25.221 -8.869 -2.149 1.00 40.00 216 LYS A O 1
ATOM 1707 N N . GLU A 1 217 ? 25.070 -8.802 0.100 1.00 42.62 217 GLU A N 1
ATOM 1708 C CA . GLU A 1 217 ? 25.967 -7.662 0.325 1.00 42.62 217 GLU A CA 1
ATOM 1709 C C . GLU A 1 217 ? 27.405 -7.979 -0.131 1.00 42.62 217 GLU A C 1
ATOM 1711 O O . GLU A 1 217 ? 28.261 -8.272 0.692 1.00 42.62 217 GLU A O 1
ATOM 1716 N N . GLU A 1 218 ? 27.702 -7.937 -1.432 1.00 35.28 218 GLU A N 1
ATOM 1717 C CA . GLU A 1 218 ? 29.069 -8.072 -1.952 1.00 35.28 218 GLU A CA 1
ATOM 1718 C C . GLU A 1 218 ? 29.268 -7.249 -3.240 1.00 35.28 218 GLU A C 1
ATOM 1720 O O . GLU A 1 218 ? 29.197 -7.760 -4.354 1.00 35.28 218 GLU A O 1
ATOM 1725 N N . SER A 1 219 ? 29.518 -5.943 -3.094 1.00 33.75 219 SER A N 1
ATOM 1726 C CA . SER A 1 219 ? 30.623 -5.188 -3.731 1.00 33.75 219 SER A CA 1
ATOM 1727 C C . SER A 1 219 ? 30.384 -3.664 -3.631 1.00 33.75 219 SER A C 1
ATOM 1729 O O . SER A 1 219 ? 29.252 -3.219 -3.792 1.00 33.75 219 SER A O 1
ATOM 1731 N N . PRO A 1 220 ? 31.413 -2.825 -3.384 1.00 38.53 220 PRO A N 1
ATOM 1732 C CA . PRO A 1 220 ? 31.229 -1.380 -3.175 1.00 38.53 220 PRO A CA 1
ATOM 1733 C C . PRO A 1 220 ? 30.953 -0.560 -4.451 1.00 38.53 220 PRO A C 1
ATOM 1735 O O . PRO A 1 220 ? 30.806 0.654 -4.348 1.00 38.53 220 PRO A O 1
ATOM 1738 N N . ASP A 1 221 ? 30.901 -1.192 -5.631 1.00 35.28 221 ASP A N 1
ATOM 1739 C CA . ASP A 1 221 ? 30.999 -0.519 -6.940 1.00 35.28 221 ASP A CA 1
ATOM 1740 C C . ASP A 1 221 ? 29.803 -0.767 -7.891 1.00 35.28 221 ASP A C 1
ATOM 1742 O O . ASP A 1 221 ? 29.909 -0.519 -9.093 1.00 35.28 221 ASP A O 1
ATOM 1746 N N . GLN A 1 222 ? 28.638 -1.218 -7.404 1.00 40.88 222 GLN A N 1
ATOM 1747 C CA . GLN A 1 222 ? 27.417 -1.264 -8.229 1.00 40.88 222 GLN A CA 1
ATOM 1748 C C . GLN A 1 222 ? 26.548 -0.017 -8.017 1.00 40.88 222 GLN A C 1
ATOM 1750 O O . GLN A 1 222 ? 25.755 0.096 -7.084 1.00 40.88 222 GLN A O 1
ATOM 1755 N N . GLU A 1 223 ? 26.708 0.948 -8.922 1.00 42.47 223 GLU A N 1
ATOM 1756 C CA . GLU A 1 223 ? 25.777 2.060 -9.097 1.00 42.47 223 GLU A CA 1
ATOM 1757 C C . GLU A 1 223 ? 24.358 1.536 -9.411 1.00 42.47 223 GLU A C 1
ATOM 1759 O O . GLU A 1 223 ? 24.144 0.886 -10.432 1.00 42.47 223 GLU A O 1
ATOM 1764 N N . LEU A 1 224 ? 23.393 1.926 -8.561 1.00 47.50 224 LEU A N 1
ATOM 1765 C CA . LEU A 1 224 ? 21.927 1.780 -8.688 1.00 47.50 224 LEU A CA 1
ATOM 1766 C C . LEU A 1 224 ? 21.346 0.381 -8.417 1.00 47.50 224 LEU A C 1
ATOM 1768 O O . LEU A 1 224 ? 20.632 -0.171 -9.253 1.00 47.50 224 LEU A O 1
ATOM 1772 N N . ASP A 1 225 ? 21.551 -0.131 -7.204 1.00 66.12 225 ASP A N 1
ATOM 1773 C CA . ASP A 1 225 ? 20.875 -1.346 -6.742 1.00 66.12 225 ASP A CA 1
ATOM 1774 C C . ASP A 1 225 ? 19.359 -1.102 -6.572 1.00 66.12 225 ASP A C 1
ATOM 1776 O O . ASP A 1 225 ? 18.909 -0.192 -5.862 1.00 66.12 225 ASP A O 1
ATOM 1780 N N . CYS A 1 226 ? 18.549 -1.870 -7.298 1.00 79.25 226 CYS A N 1
ATOM 1781 C CA . CYS A 1 226 ? 17.094 -1.865 -7.175 1.00 79.25 226 CYS A CA 1
ATOM 1782 C C . CYS A 1 226 ? 16.680 -2.305 -5.759 1.00 79.25 226 CYS A C 1
ATOM 1784 O O . CYS A 1 226 ? 17.277 -3.202 -5.172 1.00 79.25 226 CYS A O 1
ATOM 1786 N N . ILE A 1 227 ? 15.613 -1.725 -5.203 1.00 88.38 227 ILE A N 1
ATOM 1787 C CA . ILE A 1 227 ? 15.063 -2.190 -3.925 1.00 88.38 227 ILE A CA 1
ATOM 1788 C C . ILE A 1 227 ? 14.260 -3.480 -4.134 1.00 88.38 227 ILE A C 1
ATOM 1790 O O . ILE A 1 227 ? 13.454 -3.567 -5.065 1.00 88.38 227 ILE A O 1
ATOM 1794 N N . LYS A 1 228 ? 14.419 -4.462 -3.242 1.00 91.06 228 LYS A N 1
ATOM 1795 C CA . LYS A 1 228 ? 13.504 -5.607 -3.156 1.00 91.06 228 LYS A CA 1
ATOM 1796 C C . LYS A 1 228 ? 12.204 -5.151 -2.491 1.00 91.06 228 LYS A C 1
ATOM 1798 O O . LYS A 1 228 ? 12.212 -4.786 -1.318 1.00 91.06 228 LYS A O 1
ATOM 1803 N N . PHE A 1 229 ? 11.103 -5.160 -3.235 1.00 95.25 229 PHE A N 1
ATOM 1804 C CA . PHE A 1 229 ? 9.778 -4.865 -2.698 1.00 95.25 229 PHE A CA 1
ATOM 1805 C C . PHE A 1 229 ? 8.710 -5.659 -3.448 1.00 95.25 229 PHE A C 1
ATOM 1807 O O . PHE A 1 229 ? 8.594 -5.541 -4.668 1.00 95.25 229 PHE A O 1
ATOM 1814 N N . PHE A 1 230 ? 7.919 -6.437 -2.714 1.00 96.81 230 PHE A N 1
ATOM 1815 C CA . PHE A 1 230 ? 6.814 -7.221 -3.261 1.00 96.81 230 PHE A CA 1
ATOM 1816 C C . PHE A 1 230 ? 5.660 -7.246 -2.259 1.00 96.81 230 PHE A C 1
ATOM 1818 O O . PHE A 1 230 ? 5.868 -7.577 -1.099 1.00 96.81 230 PHE A O 1
ATOM 1825 N N . SER A 1 231 ? 4.442 -6.918 -2.679 1.00 98.12 231 SER A N 1
ATOM 1826 C CA . SER A 1 231 ? 3.251 -6.966 -1.828 1.00 98.12 231 SER A CA 1
ATOM 1827 C C . SER A 1 231 ? 2.191 -7.864 -2.448 1.00 98.12 231 SER A C 1
ATOM 1829 O O . SER A 1 231 ? 1.853 -7.715 -3.621 1.00 98.12 231 SER A O 1
ATOM 1831 N N . PHE A 1 232 ? 1.673 -8.792 -1.653 1.00 98.25 232 PHE A N 1
ATOM 1832 C CA . PHE A 1 232 ? 0.544 -9.653 -1.970 1.00 98.25 232 PHE A CA 1
ATOM 1833 C C . PHE A 1 232 ? -0.542 -9.431 -0.927 1.00 98.25 232 PHE A C 1
ATOM 1835 O O . PHE A 1 232 ? -0.287 -9.571 0.268 1.00 98.25 232 PHE A O 1
ATOM 1842 N N . SER A 1 233 ? -1.764 -9.158 -1.366 1.00 98.19 233 SER A N 1
ATOM 1843 C CA . SER A 1 233 ? -2.921 -9.060 -0.479 1.00 98.19 233 SER A CA 1
ATOM 1844 C C . SER A 1 233 ? -4.065 -9.925 -0.989 1.00 98.19 233 SER A C 1
ATOM 1846 O O . SER A 1 233 ? -4.330 -9.983 -2.189 1.00 98.19 233 SER A O 1
ATOM 1848 N N . LEU A 1 234 ? -4.740 -10.575 -0.049 1.00 97.19 234 LEU A N 1
ATOM 1849 C CA . LEU A 1 234 ? -5.909 -11.421 -0.206 1.00 97.19 234 LEU A CA 1
ATOM 1850 C C . LEU A 1 234 ? -6.962 -10.943 0.797 1.00 97.19 234 LEU A C 1
ATOM 1852 O O . LEU A 1 234 ? -6.940 -11.347 1.959 1.00 97.19 234 LEU A O 1
ATOM 1856 N N . ILE A 1 235 ? -7.839 -10.036 0.371 1.00 96.38 235 ILE A N 1
ATOM 1857 C CA . ILE A 1 235 ? -8.789 -9.356 1.263 1.00 96.38 235 ILE A CA 1
ATOM 1858 C C . ILE A 1 235 ? -10.203 -9.549 0.723 1.00 96.38 235 ILE A C 1
ATOM 1860 O O . ILE A 1 235 ? -10.479 -9.188 -0.418 1.00 96.38 235 ILE A O 1
ATOM 1864 N N . ASP A 1 236 ? -11.072 -10.176 1.517 1.00 92.31 236 ASP A N 1
ATOM 1865 C CA . ASP A 1 236 ? -12.470 -10.500 1.189 1.00 92.31 236 ASP A CA 1
ATOM 1866 C C . ASP A 1 236 ? -12.647 -11.118 -0.204 1.00 92.31 236 ASP A C 1
ATOM 1868 O O . ASP A 1 236 ? -13.573 -10.828 -0.957 1.00 92.31 236 ASP A O 1
ATOM 1872 N N . GLY A 1 237 ? -11.715 -12.000 -0.564 1.00 91.44 237 GLY A N 1
ATOM 1873 C CA . GLY A 1 237 ? -11.736 -12.695 -1.842 1.00 91.44 237 GLY A CA 1
ATOM 1874 C C . GLY A 1 237 ? -11.000 -11.976 -2.972 1.00 91.44 237 GLY A C 1
ATOM 1875 O O . GLY A 1 237 ? -10.697 -12.634 -3.962 1.00 91.44 237 GLY A O 1
ATOM 1876 N N . TYR A 1 238 ? -10.614 -10.711 -2.827 1.00 94.31 238 TYR A N 1
ATOM 1877 C CA . TYR A 1 238 ? -9.889 -9.958 -3.852 1.00 94.31 238 TYR A CA 1
ATOM 1878 C C . TYR A 1 238 ? -8.375 -10.107 -3.713 1.00 94.31 238 TYR A C 1
ATOM 1880 O O . TYR A 1 238 ? -7.839 -10.090 -2.604 1.00 94.31 238 TYR A O 1
ATOM 1888 N N . ILE A 1 239 ? -7.685 -10.246 -4.850 1.00 96.25 239 ILE A N 1
ATOM 1889 C CA . ILE A 1 239 ? -6.221 -10.309 -4.907 1.00 96.25 239 ILE A CA 1
ATOM 1890 C C . ILE A 1 239 ? -5.662 -8.973 -5.386 1.00 96.25 239 ILE A C 1
ATOM 1892 O O . ILE A 1 239 ? -6.106 -8.425 -6.401 1.00 96.25 239 ILE A O 1
ATOM 1896 N N . SER A 1 240 ? -4.642 -8.490 -4.686 1.00 96.56 240 SER A N 1
ATOM 1897 C CA . SER A 1 240 ? -3.830 -7.345 -5.081 1.00 96.56 240 SER A CA 1
ATOM 1898 C C . SER A 1 240 ? -2.356 -7.717 -5.047 1.00 96.56 240 SER A C 1
ATOM 1900 O O . SER A 1 240 ? -1.886 -8.361 -4.111 1.00 96.56 240 SER A O 1
ATOM 1902 N N . LEU A 1 241 ? -1.628 -7.283 -6.068 1.00 95.94 241 LEU A N 1
ATOM 1903 C CA . LEU A 1 241 ? -0.206 -7.519 -6.244 1.00 95.94 241 LEU A CA 1
ATOM 1904 C C . LEU A 1 241 ? 0.497 -6.194 -6.522 1.00 95.94 241 LEU A C 1
ATOM 1906 O O . LEU A 1 241 ? 0.078 -5.433 -7.395 1.00 95.94 241 LEU A O 1
ATOM 1910 N N . VAL A 1 242 ? 1.596 -5.943 -5.819 1.00 95.81 242 VAL A N 1
ATOM 1911 C CA . VAL A 1 242 ? 2.538 -4.873 -6.142 1.00 95.81 242 VAL A CA 1
ATOM 1912 C C . VAL A 1 242 ? 3.914 -5.483 -6.287 1.00 95.81 242 VAL A C 1
ATOM 1914 O O . VAL A 1 242 ? 4.456 -6.024 -5.330 1.00 95.81 242 VAL A O 1
ATOM 1917 N N . MET A 1 243 ? 4.490 -5.386 -7.475 1.00 93.44 243 MET A N 1
ATOM 1918 C CA . MET A 1 243 ? 5.797 -5.968 -7.764 1.00 93.44 243 MET A CA 1
ATOM 1919 C C . MET A 1 243 ? 6.549 -5.119 -8.777 1.00 93.44 243 MET A C 1
ATOM 1921 O O . MET A 1 243 ? 5.951 -4.326 -9.511 1.00 93.44 243 MET A O 1
ATOM 1925 N N . ASP A 1 244 ? 7.870 -5.234 -8.801 1.00 90.56 244 ASP A N 1
ATOM 1926 C CA . ASP A 1 244 ? 8.677 -4.551 -9.800 1.00 90.56 244 ASP A CA 1
ATOM 1927 C C . ASP A 1 244 ? 8.535 -5.202 -11.192 1.00 90.56 244 ASP A C 1
ATOM 1929 O O . ASP A 1 244 ? 8.032 -6.316 -11.359 1.00 90.56 244 ASP A O 1
ATOM 1933 N N . SER A 1 245 ? 8.969 -4.471 -12.217 1.00 86.75 245 SER A N 1
ATOM 1934 C CA . SER A 1 245 ? 8.849 -4.878 -13.621 1.00 86.75 245 SER A CA 1
ATOM 1935 C C . SER A 1 245 ? 9.724 -6.079 -13.996 1.00 86.75 245 SER A C 1
ATOM 1937 O O . SER A 1 245 ? 9.532 -6.645 -15.068 1.00 86.75 245 SER A O 1
ATOM 1939 N N . GLU A 1 246 ? 10.718 -6.444 -13.186 1.00 85.88 246 GLU A N 1
ATOM 1940 C CA . GLU A 1 246 ? 11.523 -7.649 -13.381 1.00 85.88 246 GLU A CA 1
ATOM 1941 C C . GLU A 1 246 ? 10.803 -8.868 -12.801 1.00 85.88 246 GLU A C 1
ATOM 1943 O O . GLU A 1 246 ? 10.623 -9.853 -13.518 1.00 85.88 246 GLU A O 1
ATOM 1948 N N . ALA A 1 247 ? 10.290 -8.768 -11.570 1.00 88.19 247 ALA A N 1
ATOM 1949 C CA . ALA A 1 247 ? 9.446 -9.800 -10.968 1.00 88.19 247 ALA A CA 1
ATOM 1950 C C . ALA A 1 247 ? 8.207 -10.091 -11.831 1.00 88.19 247 ALA A C 1
ATOM 1952 O O . ALA A 1 247 ? 7.900 -11.249 -12.104 1.00 88.19 247 ALA A O 1
ATOM 1953 N N . GLN A 1 248 ? 7.553 -9.051 -12.360 1.00 89.62 248 GLN A N 1
ATOM 1954 C CA . GLN A 1 248 ? 6.373 -9.181 -13.222 1.00 89.62 248 GLN A CA 1
ATOM 1955 C C . GLN A 1 248 ? 6.618 -10.026 -14.484 1.00 89.62 248 GLN A C 1
ATOM 1957 O O . GLN A 1 248 ? 5.697 -10.697 -14.943 1.00 89.62 248 GLN A O 1
ATOM 1962 N N . ARG A 1 249 ? 7.843 -10.056 -15.030 1.00 88.94 249 ARG A N 1
ATOM 1963 C CA . ARG A 1 249 ? 8.178 -10.873 -16.217 1.00 88.94 249 ARG A CA 1
ATOM 1964 C C . ARG A 1 249 ? 8.213 -12.372 -15.936 1.00 88.94 249 ARG A C 1
ATOM 1966 O O . ARG A 1 249 ? 8.183 -13.152 -16.882 1.00 88.94 249 ARG A O 1
ATOM 1973 N N . GLN A 1 250 ? 8.317 -12.768 -14.669 1.00 90.06 250 GLN A N 1
ATOM 1974 C CA . GLN A 1 250 ? 8.301 -14.175 -14.269 1.00 90.06 250 GLN A CA 1
ATOM 1975 C C . GLN A 1 250 ? 6.876 -14.747 -14.252 1.00 90.06 250 GLN A C 1
ATOM 1977 O O . GLN A 1 250 ? 6.698 -15.964 -14.298 1.00 90.06 250 GLN A O 1
ATOM 1982 N N . PHE A 1 251 ? 5.860 -13.880 -14.195 1.00 90.50 251 PHE A N 1
ATOM 1983 C CA . PHE A 1 251 ? 4.458 -14.279 -14.180 1.00 90.50 251 PHE A CA 1
ATOM 1984 C C . PHE A 1 251 ? 3.877 -14.383 -15.601 1.00 90.50 251 PHE A C 1
ATOM 1986 O O . PHE A 1 251 ? 4.265 -13.617 -16.488 1.00 90.50 251 PHE A O 1
ATOM 1993 N N . PRO A 1 252 ? 2.901 -15.283 -15.826 1.00 86.19 252 PRO A N 1
ATOM 1994 C CA . PRO A 1 252 ? 2.151 -15.341 -17.078 1.00 86.19 252 PRO A CA 1
ATOM 1995 C C . PRO A 1 252 ? 1.411 -14.021 -17.346 1.00 86.19 252 PRO A C 1
ATOM 1997 O O . PRO A 1 252 ? 0.639 -13.544 -16.511 1.00 86.19 252 PRO A O 1
ATOM 2000 N N . SER A 1 253 ? 1.657 -13.410 -18.508 1.00 75.06 253 SER A N 1
ATOM 2001 C CA . SER A 1 253 ? 1.143 -12.076 -18.853 1.00 75.06 253 SER A CA 1
ATOM 2002 C C . SER A 1 253 ? -0.359 -12.033 -19.142 1.00 75.06 253 SER A C 1
ATOM 2004 O O . SER A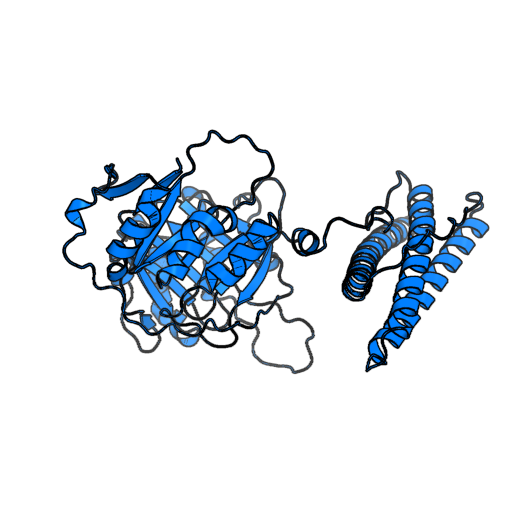 1 253 ? -0.937 -10.952 -19.187 1.00 75.06 253 SER A O 1
ATOM 2006 N N . ASP A 1 254 ? -0.982 -13.185 -19.360 1.00 84.56 254 ASP A N 1
ATOM 2007 C CA . ASP A 1 254 ? -2.401 -13.370 -19.657 1.00 84.56 254 ASP A CA 1
ATOM 2008 C C . ASP A 1 254 ? -3.282 -13.476 -18.404 1.00 84.56 254 ASP A C 1
ATOM 2010 O O . ASP A 1 254 ? -4.486 -13.240 -18.488 1.00 84.56 254 ASP A O 1
ATOM 2014 N N . LEU A 1 255 ? -2.689 -13.795 -17.249 1.00 86.12 255 LEU A N 1
ATOM 2015 C CA . LEU A 1 255 ? -3.417 -13.964 -15.988 1.00 86.12 255 LEU A CA 1
ATOM 2016 C C . LEU A 1 255 ? -3.454 -12.687 -15.142 1.00 86.12 255 LEU A C 1
ATOM 2018 O O . LEU A 1 255 ? -4.412 -12.459 -14.409 1.00 86.12 255 LEU A O 1
ATOM 2022 N N . LEU A 1 256 ? -2.413 -11.856 -15.221 1.00 85.62 256 LEU A N 1
ATOM 2023 C CA . LEU A 1 256 ? -2.318 -10.630 -14.431 1.00 85.62 256 LEU A CA 1
ATOM 2024 C C . LEU A 1 256 ? -3.009 -9.466 -15.132 1.00 85.62 256 LEU A C 1
ATOM 2026 O O . LEU A 1 256 ? -2.612 -9.046 -16.220 1.00 85.62 256 LEU A O 1
ATOM 2030 N N . PHE A 1 257 ? -3.991 -8.875 -14.458 1.00 84.00 257 PHE A N 1
ATOM 2031 C CA . PHE A 1 257 ? -4.686 -7.700 -14.962 1.00 84.00 257 PHE A CA 1
ATOM 2032 C C . PHE A 1 257 ? -4.149 -6.444 -14.283 1.00 84.00 257 PHE A C 1
ATOM 2034 O O . PHE A 1 257 ? -3.990 -6.376 -13.064 1.00 84.00 257 PHE A O 1
ATOM 2041 N N . THR A 1 258 ? -3.880 -5.421 -15.084 1.00 79.12 258 THR A N 1
ATOM 2042 C CA . THR A 1 258 ? -3.524 -4.079 -14.619 1.00 79.12 258 THR A CA 1
ATOM 2043 C C . THR A 1 258 ? -4.489 -3.070 -15.231 1.00 79.12 258 THR A C 1
ATOM 2045 O O . THR A 1 258 ? -5.194 -3.383 -16.195 1.00 79.12 258 THR A O 1
ATOM 2048 N N . SER A 1 259 ? -4.542 -1.855 -14.687 1.00 65.69 259 SER A N 1
ATOM 2049 C CA . SER A 1 259 ? -5.327 -0.790 -15.301 1.00 65.69 259 SER A CA 1
ATOM 2050 C C . SER A 1 259 ? -4.842 -0.568 -16.740 1.00 65.69 259 SER A C 1
ATOM 2052 O O . SER A 1 259 ? -3.649 -0.627 -17.036 1.00 65.69 259 SER A O 1
ATOM 2054 N N . SER A 1 260 ? -5.789 -0.357 -17.655 1.00 47.59 260 SER A N 1
ATOM 2055 C CA . SER A 1 260 ? -5.689 -0.472 -19.123 1.00 47.59 260 SER A CA 1
ATOM 2056 C C . SER A 1 260 ? -4.595 0.344 -19.842 1.00 47.59 260 SER A C 1
ATOM 2058 O O . SER A 1 260 ? -4.532 0.335 -21.068 1.00 47.59 260 SER A O 1
ATOM 2060 N N . SER A 1 261 ? -3.742 1.066 -19.120 1.00 55.94 261 SER A N 1
ATOM 2061 C CA . SER A 1 261 ? -2.692 1.945 -19.638 1.00 55.94 261 SER A CA 1
ATOM 2062 C C . SER A 1 261 ? -1.265 1.400 -19.492 1.00 55.94 261 SER A C 1
ATOM 2064 O O . SER A 1 261 ? -0.338 2.055 -19.967 1.00 55.94 261 SER A O 1
ATOM 2066 N N . GLY A 1 262 ? -1.053 0.231 -18.866 1.00 62.41 262 GLY A N 1
ATOM 2067 C CA . GLY A 1 262 ? 0.304 -0.292 -18.624 1.00 62.41 262 GLY A CA 1
ATOM 2068 C C . GLY A 1 262 ? 1.138 0.648 -17.743 1.00 62.41 262 GLY A C 1
ATOM 2069 O O . GLY A 1 262 ? 2.344 0.804 -17.935 1.00 62.41 262 GLY A O 1
ATOM 2070 N N . GLU A 1 263 ? 0.468 1.351 -16.827 1.00 72.38 263 GLU A N 1
ATOM 2071 C CA . GLU A 1 263 ? 1.060 2.396 -16.000 1.00 72.38 263 GLU A CA 1
ATOM 2072 C C . GLU A 1 263 ? 2.057 1.827 -14.990 1.00 72.38 263 GLU A C 1
ATOM 2074 O O . GLU A 1 263 ? 1.711 1.028 -14.119 1.00 72.38 263 GLU A O 1
ATOM 2079 N N . LEU A 1 264 ? 3.295 2.315 -15.075 1.00 84.25 264 LEU A N 1
ATOM 2080 C CA . LEU A 1 264 ? 4.347 2.021 -14.112 1.00 84.25 264 LEU A CA 1
ATOM 2081 C C . LEU A 1 264 ? 4.413 3.095 -13.025 1.00 84.25 264 LEU A C 1
ATOM 2083 O O . LEU A 1 264 ? 4.179 4.289 -13.257 1.00 84.25 264 LEU A O 1
ATOM 2087 N N . TRP A 1 265 ? 4.795 2.658 -11.834 1.00 88.25 265 TRP A N 1
ATOM 2088 C CA . TRP A 1 265 ? 4.833 3.449 -10.616 1.00 88.25 265 TRP A CA 1
ATOM 2089 C C . TRP A 1 265 ? 6.262 3.541 -10.092 1.00 88.25 265 TRP A C 1
ATOM 2091 O O . TRP A 1 265 ? 7.045 2.596 -10.167 1.00 88.25 265 TRP A O 1
ATOM 2101 N N . ARG A 1 266 ? 6.618 4.707 -9.565 1.00 88.56 266 ARG A N 1
ATOM 2102 C CA . ARG A 1 266 ? 7.886 4.963 -8.890 1.00 88.56 266 ARG A CA 1
ATOM 2103 C C . ARG A 1 266 ? 7.628 5.021 -7.400 1.00 88.56 266 ARG A C 1
ATOM 2105 O O . ARG A 1 266 ? 6.723 5.722 -6.956 1.00 88.56 266 ARG A O 1
ATOM 2112 N N . MET A 1 267 ? 8.446 4.307 -6.648 1.00 90.56 267 MET A N 1
ATOM 2113 C CA . MET A 1 267 ? 8.382 4.314 -5.197 1.00 90.56 267 MET A CA 1
ATOM 2114 C C . MET A 1 267 ? 9.115 5.522 -4.623 1.00 90.56 267 MET A C 1
ATOM 2116 O O . MET A 1 267 ? 10.181 5.909 -5.098 1.00 90.56 267 MET A O 1
ATOM 2120 N N . VAL A 1 268 ? 8.542 6.078 -3.567 1.00 90.19 268 VAL A N 1
ATOM 2121 C CA . VAL A 1 268 ? 9.184 6.958 -2.603 1.00 90.19 268 VAL A CA 1
ATOM 2122 C C . VAL A 1 268 ? 9.095 6.230 -1.271 1.00 90.19 268 VAL A C 1
ATOM 2124 O O . VAL A 1 268 ? 8.012 6.104 -0.706 1.00 90.19 268 VAL A O 1
ATOM 2127 N N . ARG A 1 269 ? 10.218 5.694 -0.804 1.00 91.62 269 ARG A N 1
ATOM 2128 C CA . ARG A 1 269 ? 10.340 5.083 0.518 1.00 91.62 269 ARG A CA 1
ATOM 2129 C C . ARG A 1 269 ? 10.597 6.182 1.543 1.00 91.62 269 ARG A C 1
ATOM 2131 O O . ARG A 1 269 ? 11.424 7.057 1.296 1.00 91.62 269 ARG A O 1
ATOM 2138 N N . ILE A 1 270 ? 9.887 6.151 2.661 1.00 90.12 270 ILE A N 1
ATOM 2139 C CA . ILE A 1 270 ? 9.879 7.191 3.690 1.00 90.12 270 ILE A CA 1
ATOM 2140 C C . ILE A 1 270 ? 10.390 6.606 5.008 1.00 90.12 270 ILE A C 1
ATOM 2142 O O . ILE A 1 270 ? 9.943 5.542 5.437 1.00 90.12 270 ILE A O 1
ATOM 2146 N N . GLY A 1 271 ? 11.319 7.326 5.639 1.00 84.38 271 GLY A N 1
ATOM 2147 C CA . GLY A 1 271 ? 11.950 6.953 6.905 1.00 84.38 271 GLY A CA 1
ATOM 2148 C C . GLY A 1 271 ? 13.416 6.558 6.725 1.00 84.38 271 GLY A C 1
ATOM 2149 O O . GLY A 1 271 ? 13.762 5.768 5.849 1.00 84.38 271 GLY A O 1
ATOM 2150 N N . GLY A 1 272 ? 14.292 7.123 7.561 1.00 79.25 272 GLY A N 1
ATOM 2151 C CA . GLY A 1 272 ? 15.716 6.750 7.637 1.00 79.25 272 GLY A CA 1
ATOM 2152 C C . GLY A 1 272 ? 16.012 5.742 8.750 1.00 79.25 272 GLY A C 1
ATOM 2153 O O . GLY A 1 272 ? 17.068 5.121 8.772 1.00 79.25 272 GLY A O 1
ATOM 2154 N N . GLN A 1 273 ? 15.061 5.587 9.667 1.00 86.88 273 GLN A N 1
ATOM 2155 C CA . GLN A 1 273 ? 15.022 4.614 10.751 1.00 86.88 273 GLN A CA 1
ATOM 2156 C C . GLN A 1 273 ? 13.585 4.078 10.846 1.00 86.88 273 GLN A C 1
ATOM 2158 O O . GLN A 1 273 ? 12.686 4.711 10.279 1.00 86.88 273 GLN A O 1
ATOM 2163 N N . PRO A 1 274 ? 13.351 2.939 11.526 1.00 91.19 274 PRO A N 1
ATOM 2164 C CA . PRO A 1 274 ? 12.004 2.420 11.721 1.00 91.19 274 PRO A CA 1
ATOM 2165 C C . PRO A 1 274 ? 11.067 3.472 12.335 1.00 91.19 274 PRO A C 1
ATOM 2167 O O . PRO A 1 274 ? 11.361 4.007 13.401 1.00 91.19 274 PRO A O 1
ATOM 2170 N N . LEU A 1 275 ? 9.952 3.754 11.657 1.00 90.31 275 LEU A N 1
ATOM 2171 C CA . LEU A 1 275 ? 8.999 4.816 12.013 1.00 90.31 275 LEU A CA 1
ATOM 2172 C C . LEU A 1 275 ? 8.204 4.504 13.294 1.00 90.31 275 LEU A C 1
ATOM 2174 O O . LEU A 1 275 ? 7.761 5.405 14.005 1.00 90.31 275 LEU A O 1
ATOM 2178 N N . GLY A 1 276 ? 8.020 3.217 13.596 1.00 92.44 276 GLY A N 1
ATOM 2179 C CA . GLY A 1 276 ? 7.130 2.769 14.663 1.00 92.44 276 GLY A CA 1
ATOM 2180 C C . GLY A 1 276 ? 5.654 3.050 14.352 1.00 92.44 276 GLY A C 1
ATOM 2181 O O . GLY A 1 276 ? 5.277 3.287 13.209 1.00 92.44 276 GLY A O 1
ATOM 2182 N N . PHE A 1 277 ? 4.809 3.001 15.386 1.00 93.81 277 PHE A N 1
ATOM 2183 C CA . PHE A 1 277 ? 3.339 3.014 15.252 1.00 93.81 277 PHE A CA 1
ATOM 2184 C C . PHE A 1 277 ? 2.646 4.113 16.074 1.00 93.81 277 PHE A C 1
ATOM 2186 O O . PHE A 1 277 ? 1.426 4.108 16.242 1.00 93.81 277 PHE A O 1
ATOM 2193 N N . ASP A 1 278 ? 3.424 5.018 16.668 1.00 90.62 278 ASP A N 1
ATOM 2194 C CA . ASP A 1 278 ? 2.914 6.092 17.526 1.00 90.62 278 ASP A CA 1
ATOM 2195 C C . ASP A 1 278 ? 3.036 7.475 16.896 1.00 90.62 278 ASP A C 1
ATOM 2197 O O . ASP A 1 278 ? 2.252 8.366 17.235 1.00 90.62 278 ASP A O 1
ATOM 2201 N N . GLU A 1 279 ? 3.993 7.664 15.987 1.00 88.19 279 GLU A N 1
ATOM 2202 C CA . GLU A 1 279 ? 4.134 8.924 15.274 1.00 88.19 279 GLU A CA 1
ATOM 2203 C C . GLU A 1 279 ? 2.908 9.160 14.376 1.00 88.19 279 GLU A C 1
ATOM 2205 O O . GLU A 1 279 ? 2.340 8.242 13.778 1.00 88.19 279 GLU A O 1
ATOM 2210 N N . CYS A 1 280 ? 2.457 10.412 14.332 1.00 88.69 280 CYS A N 1
ATOM 2211 C CA . CYS A 1 280 ? 1.282 10.840 13.583 1.00 88.69 280 CYS A CA 1
ATOM 2212 C C . CYS A 1 280 ? 1.703 11.833 12.498 1.00 88.69 280 CYS A C 1
ATOM 2214 O O . CYS A 1 280 ? 2.642 12.604 12.675 1.00 88.69 280 CYS A O 1
ATOM 2216 N N . GLY A 1 281 ? 0.966 11.866 11.388 1.00 85.19 281 GLY A N 1
ATOM 2217 C CA . GLY A 1 281 ? 1.165 12.876 10.346 1.00 85.19 281 GLY A CA 1
ATOM 2218 C C . GLY A 1 281 ? 2.226 12.555 9.290 1.00 85.19 281 GLY A C 1
ATOM 2219 O O . GLY A 1 281 ? 2.336 13.326 8.339 1.00 85.19 281 GLY A O 1
ATOM 2220 N N . ILE A 1 282 ? 2.918 11.412 9.367 1.00 88.56 282 ILE A N 1
ATOM 2221 C CA . ILE A 1 282 ? 3.858 10.949 8.325 1.00 88.56 282 ILE A CA 1
ATOM 2222 C C . ILE A 1 282 ? 3.139 10.835 6.972 1.00 88.56 282 ILE A C 1
ATOM 2224 O O . ILE A 1 282 ? 3.506 11.485 5.990 1.00 88.56 282 ILE A O 1
ATOM 2228 N N . VAL A 1 283 ? 2.029 10.092 6.937 1.00 91.06 283 VAL A N 1
ATOM 2229 C CA . VAL A 1 283 ? 1.197 9.944 5.734 1.00 91.06 283 VAL A CA 1
ATOM 2230 C C . VAL A 1 283 ? 0.656 11.297 5.269 1.00 91.06 283 VAL A C 1
ATOM 2232 O O . VAL A 1 283 ? 0.635 11.575 4.070 1.00 91.06 283 VAL A O 1
ATOM 2235 N N . ALA A 1 284 ? 0.258 12.180 6.192 1.00 87.81 284 ALA A N 1
ATOM 2236 C CA . ALA A 1 284 ? -0.251 13.513 5.863 1.00 87.81 284 ALA A CA 1
ATOM 2237 C C . ALA A 1 284 ? 0.821 14.387 5.190 1.00 87.81 284 ALA A C 1
ATOM 2239 O O . ALA A 1 284 ? 0.525 15.087 4.220 1.00 87.81 284 ALA A O 1
ATOM 2240 N N . GLN A 1 285 ? 2.068 14.317 5.664 1.00 84.94 285 GLN A N 1
ATOM 2241 C CA . GLN A 1 285 ? 3.200 15.070 5.124 1.00 84.94 285 GLN A CA 1
ATOM 2242 C C . GLN A 1 285 ? 3.502 14.706 3.666 1.00 84.94 285 GLN A C 1
ATOM 2244 O O . GLN A 1 285 ? 3.928 15.567 2.898 1.00 84.94 285 GLN A O 1
ATOM 2249 N N . ILE A 1 286 ? 3.262 13.453 3.276 1.00 87.19 286 ILE A N 1
ATOM 2250 C CA . ILE A 1 286 ? 3.494 12.972 1.911 1.00 87.19 286 ILE A CA 1
ATOM 2251 C C . ILE A 1 286 ? 2.250 13.148 1.037 1.00 87.19 286 ILE A C 1
ATOM 2253 O O . ILE A 1 286 ? 2.329 13.694 -0.061 1.00 87.19 286 ILE A O 1
ATOM 2257 N N . SER A 1 287 ? 1.085 12.718 1.517 1.00 87.12 287 SER A N 1
ATOM 2258 C CA . SER A 1 287 ? -0.151 12.701 0.726 1.00 87.12 287 SER A CA 1
ATOM 2259 C C . SER A 1 287 ? -0.711 14.098 0.447 1.00 87.12 287 SER A C 1
ATOM 2261 O O . SER A 1 287 ? -1.258 14.320 -0.632 1.00 87.12 287 SER A O 1
ATOM 2263 N N . LYS A 1 288 ? -0.549 15.071 1.357 1.00 82.62 288 LYS A N 1
ATOM 2264 C CA . LYS A 1 288 ? -1.089 16.427 1.167 1.00 82.62 288 LYS A CA 1
ATOM 2265 C C . LYS A 1 288 ? -0.420 17.181 0.005 1.00 82.62 288 LYS A C 1
ATOM 2267 O O . LYS A 1 288 ? -1.160 17.637 -0.865 1.00 82.62 288 LYS A O 1
ATOM 2272 N N . PRO A 1 289 ? 0.924 17.264 -0.102 1.00 81.38 289 PRO A N 1
ATOM 2273 C CA . PRO A 1 289 ? 1.572 17.844 -1.281 1.00 81.38 289 PRO A CA 1
ATOM 2274 C C . PRO A 1 289 ? 1.217 17.127 -2.589 1.00 81.38 289 PRO A C 1
ATOM 2276 O O . PRO A 1 289 ? 1.058 17.775 -3.622 1.00 81.38 289 PRO A O 1
ATOM 2279 N N . LEU A 1 290 ? 1.057 15.798 -2.556 1.00 82.00 290 LEU A N 1
ATOM 2280 C CA . LEU A 1 290 ? 0.619 15.031 -3.727 1.00 82.00 290 LEU A CA 1
ATOM 2281 C C . LEU A 1 290 ? -0.825 15.379 -4.117 1.00 82.00 290 LEU A C 1
ATOM 2283 O O . LEU A 1 290 ? -1.121 15.495 -5.305 1.00 82.00 290 LEU A O 1
ATOM 2287 N N . ALA A 1 291 ? -1.700 15.623 -3.139 1.00 81.69 291 ALA A N 1
ATOM 2288 C CA . ALA A 1 291 ? -3.077 16.062 -3.366 1.00 81.69 291 ALA A CA 1
ATOM 2289 C C . ALA A 1 291 ? -3.169 17.483 -3.899 1.00 81.69 291 ALA A C 1
ATOM 2291 O O . ALA A 1 291 ? -3.945 17.738 -4.817 1.00 81.69 291 ALA A O 1
ATOM 2292 N N . ASP A 1 292 ? -2.342 18.394 -3.392 1.00 79.56 292 ASP A N 1
ATOM 2293 C CA . ASP A 1 292 ? -2.237 19.751 -3.929 1.00 79.56 292 ASP A CA 1
ATOM 2294 C C . ASP A 1 292 ? -1.710 19.756 -5.376 1.00 79.56 292 ASP A C 1
ATOM 2296 O O . ASP A 1 292 ? -2.088 20.616 -6.169 1.00 79.56 292 ASP A O 1
ATOM 2300 N N . GLY A 1 293 ? -0.891 18.763 -5.742 1.00 75.44 293 GLY A N 1
ATOM 2301 C CA . GLY A 1 293 ? -0.397 18.549 -7.104 1.00 75.44 293 GLY A CA 1
ATOM 2302 C C . GLY A 1 293 ? -1.301 17.717 -8.024 1.00 75.44 293 GLY A C 1
ATOM 2303 O O . GLY A 1 293 ? -0.915 17.486 -9.173 1.00 75.44 293 GLY A O 1
ATOM 2304 N N . ASP A 1 294 ? -2.461 17.236 -7.555 1.00 78.25 294 ASP A N 1
ATOM 2305 C CA . ASP A 1 294 ? -3.314 16.271 -8.278 1.00 78.25 294 ASP A CA 1
ATOM 2306 C C . ASP A 1 294 ? -2.503 15.064 -8.812 1.00 78.25 294 ASP A C 1
ATOM 2308 O O . ASP A 1 294 ? -2.555 14.662 -9.986 1.00 78.25 294 ASP A O 1
ATOM 2312 N N . ILE A 1 295 ? -1.664 14.512 -7.932 1.00 80.75 295 ILE A N 1
ATOM 2313 C CA . ILE A 1 295 ? -0.804 13.362 -8.198 1.00 80.75 295 ILE A CA 1
ATOM 2314 C C . ILE A 1 295 ? -1.410 12.138 -7.532 1.00 80.75 295 ILE A C 1
ATOM 2316 O O . ILE A 1 295 ? -1.484 12.046 -6.312 1.00 80.75 295 ILE A O 1
ATOM 2320 N N . SER A 1 296 ? -1.808 11.168 -8.351 1.00 85.31 296 SER A N 1
ATOM 2321 C CA . SER A 1 296 ? -2.262 9.872 -7.845 1.00 85.31 296 SER A CA 1
ATOM 2322 C C . SER A 1 296 ? -1.121 9.132 -7.162 1.00 85.31 296 SER A C 1
ATOM 2324 O O . SER A 1 296 ? -0.022 9.062 -7.727 1.00 85.31 296 SER A O 1
ATOM 2326 N N . ALA A 1 297 ? -1.406 8.557 -6.000 1.00 89.50 297 ALA A N 1
ATOM 2327 C CA . ALA A 1 297 ? -0.450 7.750 -5.269 1.00 89.50 297 ALA A CA 1
A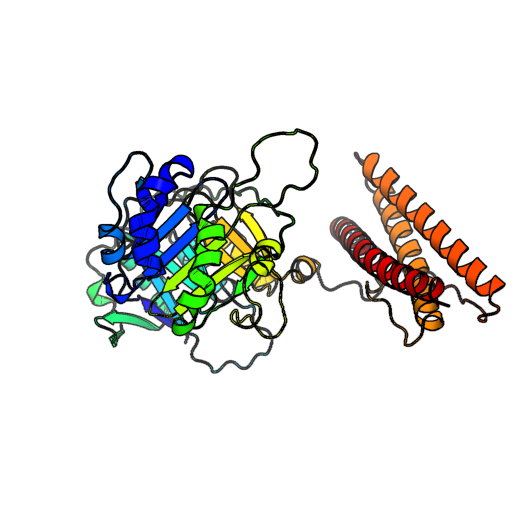TOM 2328 C C . ALA A 1 297 ? -1.138 6.607 -4.522 1.00 89.50 297 ALA A C 1
ATOM 2330 O O . ALA A 1 297 ? -2.160 6.822 -3.874 1.00 89.50 297 ALA A O 1
ATOM 2331 N N . TYR A 1 298 ? -0.543 5.420 -4.583 1.00 93.38 298 TYR A N 1
ATOM 2332 C CA . TYR A 1 298 ? -0.813 4.357 -3.616 1.00 93.38 298 TYR A CA 1
ATOM 2333 C C . TYR A 1 298 ? 0.149 4.498 -2.441 1.00 93.38 298 TYR A C 1
ATOM 2335 O O . TYR A 1 298 ? 1.252 5.025 -2.602 1.00 93.38 298 TYR A O 1
ATOM 2343 N N . TYR A 1 299 ? -0.253 4.028 -1.270 1.00 96.31 299 TYR A N 1
ATOM 2344 C CA . TYR A 1 299 ? 0.529 4.128 -0.050 1.00 96.31 299 TYR A CA 1
ATOM 2345 C C . TYR A 1 299 ? 0.478 2.816 0.730 1.00 96.31 299 TYR A C 1
ATOM 2347 O O . TYR A 1 299 ? -0.591 2.356 1.123 1.00 96.31 299 TYR A O 1
ATOM 2355 N N . ILE A 1 300 ? 1.641 2.213 0.954 1.00 98.06 300 ILE A N 1
ATOM 2356 C CA . ILE A 1 300 ? 1.785 0.963 1.699 1.00 98.06 300 ILE A CA 1
ATOM 2357 C C . ILE A 1 300 ? 2.734 1.212 2.865 1.00 98.06 300 ILE A C 1
ATOM 2359 O O . ILE A 1 300 ? 3.940 1.405 2.684 1.00 98.06 300 ILE A O 1
ATOM 2363 N N . SER A 1 301 ? 2.174 1.195 4.065 1.00 98.06 301 SER A N 1
ATOM 2364 C CA . SER A 1 301 ? 2.927 1.118 5.305 1.00 98.06 301 SER A CA 1
ATOM 2365 C C . SER A 1 301 ? 3.431 -0.307 5.505 1.00 98.06 301 SER A C 1
ATOM 2367 O O . SER A 1 301 ? 2.767 -1.292 5.178 1.00 98.06 301 SER A O 1
ATOM 2369 N N . THR A 1 302 ? 4.646 -0.422 6.023 1.00 98.06 302 THR A N 1
ATOM 2370 C CA . THR A 1 302 ? 5.246 -1.686 6.460 1.00 98.06 302 THR A CA 1
ATOM 2371 C C . THR A 1 302 ? 5.603 -1.566 7.934 1.00 98.06 302 THR A C 1
ATOM 2373 O O . THR A 1 302 ? 5.466 -0.497 8.522 1.00 98.06 302 THR A O 1
ATOM 2376 N N . PHE A 1 303 ? 6.087 -2.638 8.553 1.00 97.00 303 PHE A N 1
ATOM 2377 C CA . PHE A 1 303 ? 6.412 -2.629 9.977 1.00 97.00 303 PHE A CA 1
ATOM 2378 C C . PHE A 1 303 ? 7.469 -1.577 10.349 1.00 97.00 303 PHE A C 1
ATOM 2380 O O . PHE A 1 303 ? 7.536 -1.135 11.492 1.00 97.00 303 PHE A O 1
ATOM 2387 N N . SER A 1 304 ? 8.324 -1.191 9.399 1.00 94.94 304 SER A N 1
ATOM 2388 C CA . SER A 1 304 ? 9.427 -0.260 9.653 1.00 94.94 304 SER A CA 1
ATOM 2389 C C . SER A 1 304 ? 9.348 1.025 8.836 1.00 94.94 304 SER A C 1
ATOM 2391 O O . SER A 1 304 ? 9.768 2.064 9.333 1.00 94.94 304 SER A O 1
ATOM 2393 N N . PHE A 1 305 ? 8.836 0.982 7.605 1.00 96.12 305 PHE A N 1
ATOM 2394 C CA . PHE A 1 305 ? 8.893 2.115 6.677 1.00 96.12 305 PHE A CA 1
ATOM 2395 C C . PHE A 1 305 ? 7.590 2.297 5.912 1.00 96.12 305 PHE A C 1
ATOM 2397 O O . PHE A 1 305 ? 6.839 1.346 5.693 1.00 96.12 305 PHE A O 1
ATOM 2404 N N . ASP A 1 306 ? 7.388 3.506 5.413 1.00 96.25 306 ASP A N 1
ATOM 2405 C CA . ASP A 1 306 ? 6.269 3.830 4.543 1.00 96.25 306 ASP A CA 1
ATOM 2406 C C . ASP A 1 306 ? 6.715 3.899 3.080 1.00 96.25 306 ASP A C 1
ATOM 2408 O O . ASP A 1 306 ? 7.851 4.264 2.771 1.00 96.25 306 ASP A O 1
ATOM 2412 N N . HIS A 1 307 ? 5.817 3.549 2.159 1.00 96.12 307 HIS A N 1
ATOM 2413 C CA . HIS A 1 307 ? 6.112 3.497 0.730 1.00 96.12 307 HIS A CA 1
ATOM 2414 C C . HIS A 1 307 ? 4.980 4.141 -0.066 1.00 96.12 307 HIS A C 1
ATOM 2416 O O . HIS A 1 307 ? 3.875 3.608 -0.136 1.00 96.12 307 HIS A O 1
ATOM 2422 N N . ALA A 1 308 ? 5.264 5.268 -0.716 1.00 94.31 308 ALA A N 1
ATOM 2423 C CA . ALA A 1 308 ? 4.339 5.909 -1.640 1.00 94.31 308 ALA A CA 1
ATOM 2424 C C . ALA A 1 308 ? 4.699 5.546 -3.086 1.00 94.31 308 ALA A C 1
ATOM 2426 O O . ALA A 1 308 ? 5.809 5.805 -3.546 1.00 94.31 308 ALA A O 1
ATOM 2427 N N . LEU A 1 309 ? 3.761 4.969 -3.828 1.00 91.69 309 LEU A N 1
ATOM 2428 C CA . LEU A 1 309 ? 3.897 4.671 -5.250 1.00 91.69 309 LEU A CA 1
ATOM 2429 C C . LEU A 1 309 ? 3.200 5.767 -6.042 1.00 91.69 309 LEU A C 1
ATOM 2431 O O . LEU A 1 309 ? 1.978 5.859 -6.037 1.00 91.69 309 LEU A O 1
ATOM 2435 N N . GLN A 1 310 ? 3.971 6.582 -6.753 1.00 87.25 310 GLN A N 1
ATOM 2436 C CA . GLN A 1 310 ? 3.468 7.656 -7.611 1.00 87.25 310 GLN A CA 1
ATOM 2437 C C . GLN A 1 310 ? 3.652 7.296 -9.086 1.00 87.25 310 GLN A C 1
ATOM 2439 O O . GLN A 1 310 ? 4.618 6.622 -9.445 1.00 87.25 310 GLN A O 1
ATOM 2444 N N . LYS A 1 311 ? 2.757 7.749 -9.972 1.00 75.56 311 LYS A N 1
ATOM 2445 C CA . LYS A 1 311 ? 2.884 7.427 -11.406 1.00 75.56 311 LYS A CA 1
ATOM 2446 C C . LYS A 1 311 ? 4.236 7.895 -11.953 1.00 75.56 311 LYS A C 1
ATOM 2448 O O . LYS A 1 311 ? 4.683 9.003 -11.643 1.00 75.56 311 LYS A O 1
ATOM 2453 N N . CYS A 1 312 ? 4.850 7.095 -12.828 1.00 56.06 312 CYS A N 1
ATOM 2454 C CA . CYS A 1 312 ? 6.143 7.414 -13.445 1.00 56.06 312 CYS A CA 1
ATOM 2455 C C . CYS A 1 312 ? 6.107 8.725 -14.270 1.00 56.06 312 CYS A C 1
ATOM 2457 O O . CYS A 1 312 ? 7.144 9.348 -14.468 1.00 56.06 312 CYS A O 1
ATOM 2459 N N . GLY A 1 313 ? 4.915 9.198 -14.664 1.00 50.25 313 GLY A N 1
ATOM 2460 C CA . GLY A 1 313 ? 4.683 10.512 -15.285 1.00 50.25 313 GLY A CA 1
ATOM 2461 C C . GLY A 1 313 ? 4.279 11.649 -14.328 1.00 50.25 313 GLY A C 1
ATOM 2462 O O . GLY A 1 313 ? 4.058 12.762 -14.783 1.00 50.25 313 GLY A O 1
ATOM 2463 N N . SER A 1 314 ? 4.158 11.410 -13.019 1.00 41.16 314 SER A N 1
ATOM 2464 C CA . SER A 1 314 ? 3.750 12.422 -12.023 1.00 41.16 314 SER A CA 1
ATOM 2465 C C . SER A 1 314 ? 4.918 13.084 -11.296 1.00 41.16 314 SER A C 1
ATOM 2467 O O . SER A 1 314 ? 4.750 14.180 -10.766 1.00 41.16 314 S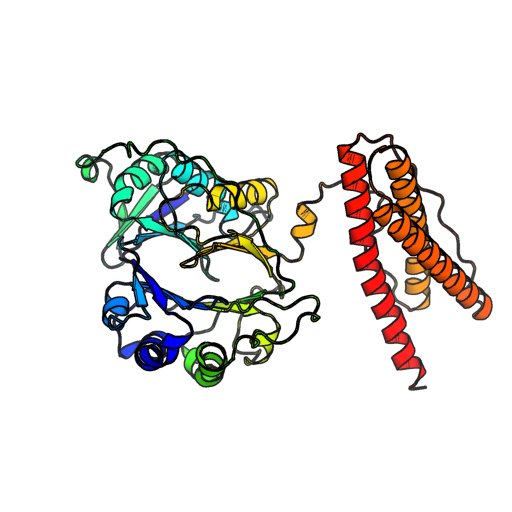ER A O 1
ATOM 2469 N N . ILE A 1 315 ? 6.121 12.500 -11.356 1.00 39.03 315 ILE A N 1
ATOM 2470 C CA . ILE A 1 315 ? 7.363 13.217 -11.006 1.00 39.03 315 ILE A CA 1
ATOM 2471 C C . ILE A 1 315 ? 7.482 14.500 -11.861 1.00 39.03 315 ILE A C 1
ATOM 2473 O O . ILE A 1 315 ? 8.018 15.510 -11.416 1.00 39.03 315 ILE A O 1
ATOM 2477 N N . LEU A 1 316 ? 6.865 14.497 -13.050 1.00 36.53 316 LEU A N 1
ATOM 2478 C CA . LEU A 1 316 ? 6.725 15.640 -13.953 1.00 36.53 316 LEU A CA 1
ATOM 2479 C C . LEU A 1 316 ? 5.640 16.661 -13.558 1.00 36.53 316 LEU A C 1
ATOM 2481 O O . LEU A 1 316 ? 5.716 17.797 -14.013 1.00 36.53 316 LEU A O 1
ATOM 2485 N N . LYS A 1 317 ? 4.654 16.319 -12.711 1.00 36.84 317 LYS A N 1
ATOM 2486 C CA . LYS A 1 317 ? 3.651 17.278 -12.188 1.00 36.84 317 LYS A CA 1
ATOM 2487 C C . LYS A 1 317 ? 4.148 18.057 -10.963 1.00 36.84 317 LYS A C 1
ATOM 2489 O O . LYS A 1 317 ? 3.585 19.098 -10.641 1.00 36.84 317 LYS A O 1
ATOM 2494 N N . GLN A 1 318 ? 5.236 17.612 -10.328 1.00 34.28 318 GLN A N 1
ATOM 2495 C CA . GLN A 1 318 ? 6.008 18.441 -9.390 1.00 34.28 318 GLN A CA 1
ATOM 2496 C C . GLN A 1 318 ? 6.852 19.512 -10.104 1.00 34.28 318 GLN A C 1
ATOM 2498 O O . GLN A 1 318 ? 7.534 20.303 -9.453 1.00 34.28 318 GLN A O 1
ATOM 2503 N N . MET A 1 319 ? 6.774 19.596 -11.437 1.00 29.17 319 MET A N 1
ATOM 2504 C CA . MET A 1 319 ? 7.196 20.778 -12.172 1.00 29.17 319 MET A CA 1
ATOM 2505 C C . MET A 1 319 ? 5.966 21.628 -12.503 1.00 29.17 319 MET A C 1
ATOM 2507 O O . MET A 1 319 ? 5.049 21.140 -13.166 1.00 29.17 319 MET A O 1
ATOM 2511 N N . PRO A 1 320 ? 5.909 22.890 -12.039 1.00 30.95 320 PRO A N 1
ATOM 2512 C CA . PRO A 1 320 ? 4.798 23.767 -12.368 1.00 30.95 320 PRO A CA 1
ATOM 2513 C C . PRO A 1 320 ? 4.674 23.907 -13.889 1.00 30.95 320 PRO A C 1
ATOM 2515 O O . PRO A 1 320 ? 5.675 23.989 -14.604 1.00 30.95 320 PRO A O 1
ATOM 2518 N N . LYS A 1 321 ? 3.427 23.949 -14.374 1.00 36.00 321 LYS A N 1
ATOM 2519 C CA . LYS A 1 321 ? 3.078 24.341 -15.744 1.00 36.00 321 LYS A CA 1
ATOM 2520 C C . LYS A 1 321 ? 3.566 25.775 -16.001 1.00 36.00 321 LYS A C 1
ATOM 2522 O O . LYS A 1 321 ? 2.848 26.719 -15.702 1.00 36.00 321 LYS A O 1
ATOM 2527 N N . ASN A 1 322 ? 4.816 25.909 -16.443 1.00 37.28 322 ASN A N 1
ATOM 2528 C CA . ASN A 1 322 ? 5.375 26.937 -17.332 1.00 37.28 322 ASN A CA 1
ATOM 2529 C C . ASN A 1 322 ? 6.905 26.750 -17.397 1.00 37.28 322 ASN A C 1
ATOM 2531 O O . ASN A 1 322 ? 7.543 26.626 -16.351 1.00 37.28 322 ASN A O 1
ATOM 2535 N N . PRO A 1 323 ? 7.514 26.711 -18.597 1.00 44.25 323 PRO A N 1
ATOM 2536 C CA . PRO A 1 323 ? 7.197 27.626 -19.688 1.00 44.25 323 PRO A CA 1
ATOM 2537 C C . PRO A 1 323 ? 6.756 26.894 -20.960 1.00 44.25 323 PRO A C 1
ATOM 2539 O O . PRO A 1 323 ? 7.301 25.843 -21.307 1.00 44.25 323 PRO A O 1
ATOM 2542 N N . GLU A 1 324 ? 5.790 27.474 -21.665 1.00 53.66 324 GLU A N 1
ATOM 2543 C CA . GLU A 1 324 ? 5.309 27.004 -22.971 1.00 53.66 324 GLU A CA 1
ATOM 2544 C C . GLU A 1 324 ? 6.432 26.888 -24.029 1.00 53.66 324 GLU A C 1
ATOM 2546 O O . GLU A 1 324 ? 6.271 26.152 -24.997 1.00 53.66 324 GLU A O 1
ATOM 2551 N N . ASP A 1 325 ? 7.613 27.471 -23.783 1.00 58.91 325 ASP A N 1
ATOM 2552 C CA . ASP A 1 325 ? 8.711 27.540 -24.758 1.00 58.91 325 ASP A CA 1
ATOM 2553 C C . ASP A 1 325 ? 9.792 26.455 -24.625 1.00 58.91 325 ASP A C 1
ATOM 2555 O O . ASP A 1 325 ? 10.648 26.342 -25.499 1.00 58.91 325 ASP A O 1
ATOM 2559 N N . THR A 1 326 ? 9.802 25.641 -23.553 1.00 69.81 326 THR A N 1
ATOM 2560 C CA . THR A 1 326 ? 10.804 24.554 -23.483 1.00 69.81 326 THR A CA 1
ATOM 2561 C C . THR A 1 326 ? 10.432 23.453 -24.477 1.00 69.81 326 THR A C 1
ATOM 2563 O O . THR A 1 326 ? 9.302 22.960 -24.413 1.00 69.81 326 THR A O 1
ATOM 2566 N N . PRO A 1 327 ? 11.346 22.995 -25.351 1.00 77.19 327 PRO A N 1
ATOM 2567 C CA . PRO A 1 327 ? 11.047 21.938 -26.312 1.00 77.19 327 PRO A CA 1
ATOM 2568 C C . PRO A 1 327 ? 10.542 20.660 -25.623 1.00 77.19 327 PRO A C 1
ATOM 2570 O O . PRO A 1 327 ? 10.909 20.342 -24.485 1.00 77.19 327 PRO A O 1
ATOM 2573 N N . SER A 1 328 ? 9.638 19.941 -26.293 1.00 77.75 328 SER A N 1
ATOM 2574 C CA . SER A 1 328 ? 9.118 18.657 -25.809 1.00 77.75 328 SER A CA 1
ATOM 2575 C C . SER A 1 328 ? 10.163 17.546 -25.952 1.00 77.75 328 SER A C 1
ATOM 2577 O O . SER A 1 328 ? 11.015 17.599 -26.837 1.00 77.75 328 SER A O 1
ATOM 2579 N N . SER A 1 329 ? 10.082 16.513 -25.106 1.00 82.94 329 SER A N 1
ATOM 2580 C CA . SER A 1 329 ? 10.997 15.362 -25.159 1.00 82.94 329 SER A CA 1
ATOM 2581 C C . SER A 1 329 ? 10.665 14.345 -26.259 1.00 82.94 329 SER A C 1
ATOM 2583 O O . SER A 1 329 ? 11.463 13.463 -26.568 1.00 82.94 329 SER A O 1
ATOM 2585 N N . SER A 1 330 ? 9.498 14.469 -26.893 1.00 79.44 330 SER A N 1
ATOM 2586 C CA . SER A 1 330 ? 9.089 13.616 -28.015 1.00 79.44 330 SER A CA 1
ATOM 2587 C C . SER A 1 330 ? 9.905 13.892 -29.283 1.00 79.44 330 SER A C 1
ATOM 2589 O O . SER A 1 330 ? 10.304 15.030 -29.517 1.00 79.44 330 SER A O 1
ATOM 2591 N N . VAL A 1 331 ? 10.081 12.879 -30.137 1.00 84.06 331 VAL A N 1
ATOM 2592 C CA . VAL A 1 331 ? 10.563 13.053 -31.518 1.00 84.06 331 VAL A CA 1
ATOM 2593 C C . VAL A 1 331 ? 9.394 12.822 -32.471 1.00 84.06 331 VAL A C 1
ATOM 2595 O O . VAL A 1 331 ? 8.784 11.751 -32.452 1.00 84.06 331 VAL A O 1
ATOM 2598 N N . THR A 1 332 ? 9.063 13.820 -33.283 1.00 78.12 332 THR A N 1
ATOM 2599 C CA . THR A 1 332 ? 7.933 13.804 -34.220 1.00 78.12 332 THR A CA 1
ATOM 2600 C C . THR A 1 332 ? 8.420 13.660 -35.662 1.00 78.12 332 THR A C 1
ATOM 2602 O O . THR A 1 332 ? 9.547 14.005 -35.994 1.00 78.12 332 THR A O 1
ATOM 2605 N N . GLY A 1 333 ? 7.578 13.099 -36.531 1.00 80.00 333 GLY A N 1
ATOM 2606 C CA . GLY A 1 333 ? 7.910 12.848 -37.938 1.00 80.00 333 GLY A CA 1
ATOM 2607 C C . GLY A 1 333 ? 7.487 11.452 -38.386 1.00 80.00 333 GLY A C 1
ATOM 2608 O O . GLY A 1 333 ? 7.589 10.482 -37.630 1.00 80.00 333 GLY A O 1
ATOM 2609 N N . ARG A 1 334 ? 6.982 11.345 -39.617 1.00 75.19 334 ARG A N 1
ATOM 2610 C CA . ARG A 1 334 ? 6.454 10.096 -40.190 1.00 75.19 334 ARG A CA 1
ATOM 2611 C C . ARG A 1 334 ? 7.558 9.229 -40.787 1.00 75.19 334 ARG A C 1
ATOM 2613 O O . ARG A 1 334 ? 7.468 8.007 -40.740 1.00 75.19 334 ARG A O 1
ATOM 2620 N N . ASN A 1 335 ? 8.612 9.855 -41.304 1.00 78.88 335 ASN A N 1
ATOM 2621 C CA . ASN A 1 335 ? 9.784 9.197 -41.883 1.00 78.88 335 ASN A CA 1
ATOM 2622 C C . ASN A 1 335 ? 11.077 9.643 -41.174 1.00 78.88 335 ASN A C 1
ATOM 2624 O O . ASN A 1 335 ? 11.072 10.551 -40.344 1.00 78.88 335 ASN A O 1
ATOM 2628 N N . PHE A 1 336 ? 12.193 8.974 -41.468 1.00 80.00 336 PHE A N 1
ATOM 2629 C CA . PHE A 1 336 ? 13.474 9.243 -40.808 1.00 80.00 336 PHE A CA 1
ATOM 2630 C C . PHE A 1 336 ? 14.001 10.657 -41.057 1.00 80.00 336 PHE A C 1
ATOM 2632 O O . PHE A 1 336 ? 14.503 11.281 -40.130 1.00 80.00 336 PHE A O 1
ATOM 2639 N N . SER A 1 337 ? 13.826 11.185 -42.272 1.00 77.25 337 SER A N 1
ATOM 2640 C CA . SER A 1 337 ? 14.218 12.555 -42.618 1.00 77.25 337 SER A CA 1
ATOM 2641 C C . SER A 1 337 ? 13.458 13.582 -41.770 1.00 77.25 337 SER A C 1
ATOM 2643 O O . SER A 1 337 ? 14.073 14.441 -41.147 1.00 77.25 337 SER A O 1
ATOM 2645 N N . GLU A 1 338 ? 12.133 13.450 -41.647 1.00 79.00 338 GLU A N 1
ATOM 2646 C CA . GLU A 1 338 ? 11.304 14.301 -40.782 1.00 79.00 338 GLU A CA 1
ATOM 2647 C C . GLU A 1 338 ? 11.692 14.184 -39.307 1.00 79.00 338 GLU A C 1
ATOM 2649 O O . GLU A 1 338 ? 11.823 15.204 -38.635 1.00 79.00 338 GLU A O 1
ATOM 2654 N N . LYS A 1 339 ? 11.939 12.960 -38.821 1.00 82.50 339 LYS A N 1
ATOM 2655 C CA . LYS A 1 339 ? 12.411 12.740 -37.448 1.00 82.50 339 LYS A CA 1
ATOM 2656 C C . LYS A 1 339 ? 13.767 13.395 -37.211 1.00 82.50 339 LYS A C 1
ATOM 2658 O O . LYS A 1 339 ? 13.956 14.015 -36.174 1.00 82.50 339 LYS A O 1
ATOM 2663 N N . LEU A 1 340 ? 14.703 13.309 -38.156 1.00 81.19 340 LEU A N 1
ATOM 2664 C CA . LEU A 1 340 ? 15.995 13.980 -38.029 1.00 81.19 340 LEU A CA 1
ATOM 2665 C C . LEU A 1 340 ? 15.873 15.510 -38.072 1.00 81.19 340 LEU A C 1
ATOM 2667 O O . LEU A 1 340 ? 16.591 16.176 -37.330 1.00 81.19 340 LEU A O 1
ATOM 2671 N N . ARG A 1 341 ? 14.963 16.075 -38.881 1.00 79.75 341 ARG A N 1
ATOM 2672 C CA . ARG A 1 341 ? 14.686 17.525 -38.871 1.00 79.75 341 ARG A CA 1
ATOM 2673 C C . ARG A 1 341 ? 14.118 17.975 -37.526 1.00 79.75 341 ARG A C 1
ATOM 2675 O O . ARG A 1 341 ? 14.575 18.974 -36.981 1.00 79.75 341 ARG A O 1
ATOM 2682 N N . ASP A 1 342 ? 13.174 17.223 -36.963 1.00 81.44 342 ASP A N 1
ATOM 2683 C CA . ASP A 1 342 ? 12.628 17.501 -35.630 1.00 81.44 342 ASP A CA 1
ATOM 2684 C C . ASP A 1 342 ? 13.711 17.414 -34.541 1.00 81.44 342 ASP A C 1
ATOM 2686 O O . ASP A 1 342 ? 13.796 18.283 -33.672 1.00 81.44 342 ASP A O 1
ATOM 2690 N N . ILE A 1 343 ? 14.602 16.419 -34.635 1.00 85.31 343 ILE A N 1
ATOM 2691 C CA . ILE A 1 343 ? 15.763 16.297 -33.746 1.00 85.31 343 ILE A CA 1
ATOM 2692 C C . ILE A 1 343 ? 16.692 17.511 -33.898 1.00 85.31 343 ILE A C 1
ATOM 2694 O O . ILE A 1 343 ? 17.151 18.075 -32.907 1.00 85.31 343 ILE A O 1
ATOM 2698 N N . PHE A 1 344 ? 16.962 17.952 -35.122 1.00 81.75 344 PHE A N 1
ATOM 2699 C CA . PHE A 1 344 ? 17.813 19.112 -35.369 1.00 81.75 344 PHE A CA 1
ATOM 2700 C C . PHE A 1 344 ? 17.234 20.392 -34.743 1.00 81.75 344 PHE A C 1
ATOM 2702 O O . PHE A 1 344 ? 17.924 21.090 -33.998 1.00 81.75 344 PHE A O 1
ATOM 2709 N N . ILE A 1 345 ? 15.947 20.662 -34.974 1.00 79.88 345 ILE A N 1
ATOM 2710 C CA . ILE A 1 345 ? 15.254 21.848 -34.450 1.00 79.88 345 ILE A CA 1
ATOM 2711 C C . ILE A 1 345 ? 15.218 21.821 -32.917 1.00 79.88 345 ILE A C 1
ATOM 2713 O O . ILE A 1 345 ? 15.647 22.775 -32.266 1.00 79.88 345 ILE A O 1
ATOM 2717 N N . LYS A 1 346 ? 14.763 20.715 -32.313 1.00 84.75 346 LYS A N 1
ATOM 2718 C CA . LYS A 1 346 ? 14.693 20.591 -30.848 1.00 84.75 346 LYS A CA 1
ATOM 2719 C C . LYS A 1 346 ? 16.071 20.619 -30.201 1.00 84.75 346 LYS A C 1
ATOM 2721 O O . LYS A 1 346 ? 16.213 21.212 -29.136 1.00 84.75 346 LYS A O 1
ATOM 2726 N N . GLY A 1 347 ? 17.086 20.046 -30.845 1.00 84.62 347 GLY A N 1
ATOM 2727 C CA . GLY A 1 347 ? 18.464 20.102 -30.365 1.00 84.62 347 GLY A CA 1
ATOM 2728 C C . GLY A 1 347 ? 18.986 21.538 -30.266 1.00 84.62 347 GLY A C 1
ATOM 2729 O O . GLY A 1 347 ? 19.606 21.886 -29.262 1.00 84.62 347 GLY A O 1
ATOM 2730 N N . HIS A 1 348 ? 18.674 22.396 -31.244 1.00 80.88 348 HIS A N 1
ATOM 2731 C CA . HIS A 1 348 ? 18.996 23.826 -31.180 1.00 80.88 348 HIS A CA 1
ATOM 2732 C C . HIS A 1 348 ? 18.218 24.561 -30.080 1.00 80.88 348 HIS A C 1
ATOM 2734 O O . HIS A 1 348 ? 18.800 25.358 -29.347 1.00 80.88 348 HIS A O 1
ATOM 2740 N N . LEU A 1 349 ? 16.932 24.257 -29.898 1.00 82.25 349 LEU A N 1
ATOM 2741 C CA . LEU A 1 349 ? 16.146 24.838 -28.806 1.00 82.25 349 LEU A CA 1
ATOM 2742 C C . LEU A 1 349 ? 16.712 24.438 -27.432 1.00 82.25 349 LEU A C 1
ATOM 2744 O O . LEU A 1 349 ? 16.931 25.295 -26.576 1.00 82.25 349 LEU A O 1
ATOM 2748 N N . PHE A 1 350 ? 17.039 23.158 -27.227 1.00 86.12 350 PHE A N 1
ATOM 2749 C CA . PHE A 1 350 ? 17.697 22.694 -26.003 1.00 86.12 350 PHE A CA 1
ATOM 2750 C C . PHE A 1 350 ? 19.063 23.350 -25.790 1.00 86.12 350 PHE A C 1
ATOM 2752 O O . PHE A 1 350 ? 19.400 23.674 -24.652 1.00 86.12 350 PHE A O 1
ATOM 2759 N N . TYR A 1 351 ? 19.827 23.586 -26.859 1.00 85.00 351 TYR A N 1
ATOM 2760 C CA . TYR A 1 351 ? 21.095 24.308 -26.788 1.00 85.00 351 TYR A CA 1
ATOM 2761 C C . TYR A 1 351 ? 20.907 25.719 -26.200 1.00 85.00 351 TYR A C 1
ATOM 2763 O O . TYR A 1 351 ? 21.574 26.055 -25.221 1.00 85.00 351 TYR A O 1
ATOM 2771 N N . PHE A 1 352 ? 19.944 26.503 -26.702 1.00 82.88 352 PHE A N 1
ATOM 2772 C CA . PHE A 1 352 ? 19.662 27.846 -26.173 1.00 82.88 352 PHE A CA 1
ATOM 2773 C C . PHE A 1 352 ? 19.204 27.827 -24.711 1.00 82.88 352 PHE A C 1
ATOM 2775 O O . PHE A 1 352 ? 19.635 28.651 -23.905 1.00 82.88 352 PHE A O 1
ATOM 2782 N N . HIS A 1 353 ? 18.371 26.854 -24.340 1.00 84.44 353 HIS A N 1
ATOM 2783 C CA . HIS A 1 353 ? 17.949 26.677 -22.953 1.00 84.44 353 HIS A CA 1
ATOM 2784 C C . HIS A 1 353 ? 19.112 26.328 -22.019 1.00 84.44 353 HIS A C 1
ATOM 2786 O O . HIS A 1 353 ? 19.183 26.852 -20.910 1.00 84.44 353 HIS A O 1
ATOM 2792 N N . ILE A 1 354 ? 20.045 25.474 -22.447 1.00 85.88 354 ILE A N 1
ATOM 2793 C CA . ILE A 1 354 ? 21.238 25.139 -21.658 1.00 85.88 354 ILE A CA 1
ATOM 2794 C C . ILE A 1 354 ? 22.156 26.358 -21.506 1.00 85.88 354 ILE A C 1
ATOM 2796 O O . ILE A 1 354 ? 22.673 26.586 -20.412 1.00 85.88 354 ILE A O 1
ATOM 2800 N N . GLU A 1 355 ? 22.318 27.182 -22.545 1.00 82.94 355 GLU A N 1
ATOM 2801 C CA . GLU A 1 355 ? 23.057 28.447 -22.434 1.00 82.94 355 GLU A CA 1
ATOM 2802 C C . GLU A 1 355 ? 22.419 29.404 -21.421 1.00 82.94 355 GLU A C 1
ATOM 2804 O O . GLU A 1 355 ? 23.124 29.996 -20.601 1.00 82.94 355 GLU A O 1
ATOM 2809 N N . GLU A 1 356 ? 21.091 29.509 -21.412 1.00 82.94 356 GLU A N 1
ATOM 2810 C CA . GLU A 1 356 ? 20.367 30.323 -20.435 1.00 82.94 356 GLU A CA 1
ATOM 2811 C C . GLU A 1 356 ? 20.500 29.769 -19.006 1.00 82.94 356 GLU A C 1
ATOM 2813 O O . GLU A 1 356 ? 20.624 30.530 -18.043 1.00 82.94 356 GLU A O 1
ATOM 2818 N N . VAL A 1 357 ? 20.537 28.446 -18.833 1.00 82.19 357 VAL A N 1
ATOM 2819 C CA . VAL A 1 357 ? 20.798 27.817 -17.527 1.00 82.19 357 VAL A CA 1
ATOM 2820 C C . VAL A 1 357 ? 22.210 28.133 -17.033 1.00 82.19 357 VAL A C 1
ATOM 2822 O O . VAL A 1 357 ? 22.369 28.495 -15.867 1.00 82.19 357 VAL A O 1
ATOM 2825 N N . ILE A 1 358 ? 23.218 28.064 -17.907 1.00 81.19 358 ILE A N 1
ATOM 2826 C CA . ILE A 1 358 ? 24.608 28.418 -17.577 1.00 81.19 358 ILE A CA 1
ATOM 2827 C C . ILE A 1 358 ? 24.703 29.898 -17.177 1.00 81.19 358 ILE A C 1
ATOM 2829 O O . ILE A 1 358 ? 25.231 30.216 -16.112 1.00 81.19 358 ILE A O 1
ATOM 2833 N N . ARG A 1 359 ? 24.102 30.800 -17.961 1.00 80.06 359 ARG A N 1
ATOM 2834 C CA . ARG A 1 359 ? 24.067 32.246 -17.676 1.00 80.06 359 ARG A CA 1
ATOM 2835 C C . ARG A 1 359 ? 23.410 32.555 -16.329 1.00 80.06 359 ARG A C 1
ATOM 2837 O O . ARG A 1 359 ? 23.870 33.402 -15.565 1.00 80.06 359 ARG A O 1
ATOM 2844 N N . ASN A 1 360 ? 22.337 31.838 -15.998 1.00 74.69 360 ASN A N 1
ATOM 2845 C CA . ASN A 1 360 ? 21.662 31.983 -14.712 1.00 74.69 360 ASN A CA 1
ATOM 2846 C C . ASN A 1 360 ? 22.498 31.459 -13.533 1.00 74.69 360 ASN A C 1
ATOM 2848 O O . ASN A 1 360 ? 22.383 32.004 -12.432 1.00 74.69 360 ASN A O 1
ATOM 2852 N N . GLN A 1 361 ? 23.359 30.463 -13.752 1.00 69.50 361 GLN A N 1
ATOM 2853 C CA . GLN A 1 361 ? 24.286 29.943 -12.742 1.00 69.50 361 GLN A CA 1
ATOM 2854 C C . GLN A 1 361 ? 25.429 30.916 -12.429 1.00 69.50 361 GLN A C 1
ATOM 2856 O O . GLN A 1 361 ? 25.785 31.060 -11.264 1.00 69.50 361 GLN A O 1
ATOM 2861 N N . GLU A 1 362 ? 25.942 31.654 -13.414 1.00 63.59 362 GLU A N 1
ATOM 2862 C CA . GLU A 1 362 ? 26.986 32.673 -13.199 1.00 63.59 362 GLU A CA 1
ATOM 2863 C C . GLU A 1 362 ? 26.515 33.824 -12.287 1.00 63.59 362 GLU A C 1
ATOM 2865 O O . GLU A 1 362 ? 27.309 34.410 -11.554 1.00 63.59 362 GLU A O 1
ATOM 2870 N N . SER A 1 363 ? 25.203 34.097 -12.251 1.00 58.94 363 SER A N 1
ATOM 2871 C CA . SER A 1 363 ? 24.600 35.092 -11.347 1.00 58.94 363 SER A CA 1
ATOM 2872 C C . SER A 1 363 ? 24.462 34.632 -9.882 1.00 58.94 363 SER A C 1
ATOM 2874 O O . SER A 1 363 ? 24.158 35.440 -9.004 1.00 58.94 363 SER A O 1
ATOM 2876 N N . LEU A 1 364 ? 24.682 33.342 -9.599 1.00 58.34 364 LEU A N 1
ATOM 2877 C CA . LEU A 1 364 ? 24.509 32.700 -8.293 1.00 58.34 364 LEU A CA 1
ATOM 2878 C C . LEU A 1 364 ? 25.874 32.466 -7.623 1.00 58.34 364 LEU A C 1
ATOM 2880 O O . LEU A 1 364 ? 26.398 31.355 -7.592 1.00 58.34 364 LEU A O 1
ATOM 2884 N N . VAL A 1 365 ? 26.474 33.512 -7.053 1.00 50.84 365 VAL A N 1
ATOM 2885 C CA . VAL A 1 365 ? 27.751 33.386 -6.329 1.00 50.84 365 VAL A CA 1
ATOM 2886 C C . VAL A 1 365 ? 27.549 32.618 -5.016 1.00 50.84 365 VAL A C 1
ATOM 2888 O O . VAL A 1 365 ? 27.146 33.201 -4.011 1.00 50.84 365 VAL A O 1
ATOM 2891 N N . ARG A 1 366 ? 27.836 31.306 -5.031 1.00 49.59 366 ARG A N 1
ATOM 2892 C CA . ARG A 1 366 ? 28.562 30.508 -4.008 1.00 49.59 366 ARG A CA 1
ATOM 2893 C C . ARG A 1 366 ? 28.394 29.003 -4.297 1.00 49.59 366 ARG A C 1
ATOM 2895 O O . ARG A 1 366 ? 27.309 28.460 -4.138 1.00 49.59 366 ARG A O 1
ATOM 2902 N N . LYS A 1 367 ? 29.516 28.347 -4.640 1.00 51.12 367 LYS A N 1
ATOM 2903 C CA . LYS A 1 367 ? 29.729 26.892 -4.840 1.00 51.12 367 LYS A CA 1
ATOM 2904 C C . LYS A 1 367 ? 28.880 26.226 -5.933 1.00 51.12 367 LYS A C 1
ATOM 2906 O O . LYS A 1 367 ? 27.796 25.733 -5.646 1.00 51.12 367 LYS A O 1
ATOM 2911 N N . THR A 1 368 ? 29.409 26.095 -7.156 1.00 50.72 368 THR A N 1
ATOM 2912 C CA . THR A 1 368 ? 28.893 25.111 -8.141 1.00 50.72 368 THR A CA 1
ATOM 2913 C C . THR A 1 368 ? 29.881 24.749 -9.268 1.00 50.72 368 THR A C 1
ATOM 2915 O O . THR A 1 368 ? 29.485 24.579 -10.416 1.00 50.72 368 THR A O 1
ATOM 2918 N N . ASP A 1 369 ? 31.168 24.546 -8.960 1.00 56.81 369 ASP A N 1
ATOM 2919 C CA . ASP A 1 369 ? 32.180 24.151 -9.969 1.00 56.81 369 ASP A CA 1
ATOM 2920 C C . ASP A 1 369 ? 31.879 22.826 -10.691 1.00 56.81 369 ASP A C 1
ATOM 2922 O O . ASP A 1 369 ? 32.338 22.605 -11.808 1.00 56.81 369 ASP A O 1
ATOM 2926 N N . CYS A 1 370 ? 31.125 21.917 -10.069 1.00 57.38 370 CYS A N 1
ATOM 2927 C CA . CYS A 1 370 ? 30.774 20.635 -10.685 1.00 57.38 370 CYS A CA 1
ATOM 2928 C C . CYS A 1 370 ? 29.625 20.779 -11.700 1.00 57.38 370 CYS A C 1
ATOM 2930 O O . CYS A 1 370 ? 29.693 20.249 -12.807 1.00 57.38 370 CYS A O 1
ATOM 2932 N N . ILE A 1 371 ? 28.592 21.557 -11.361 1.00 63.06 371 ILE A N 1
ATOM 2933 C CA . ILE A 1 371 ? 27.412 21.726 -12.221 1.00 63.06 371 ILE A CA 1
ATOM 2934 C C . ILE A 1 371 ? 27.759 22.557 -13.461 1.00 63.06 371 ILE A C 1
ATOM 2936 O O . ILE A 1 371 ? 27.319 22.216 -14.556 1.00 63.06 371 ILE A O 1
ATOM 2940 N N . SER A 1 372 ? 28.604 23.584 -13.329 1.00 65.94 372 SER A N 1
ATOM 2941 C CA . SER A 1 372 ? 29.067 24.372 -14.478 1.00 65.94 372 SER A CA 1
ATOM 2942 C C . SER A 1 372 ? 29.869 23.524 -15.476 1.00 65.94 372 SER A C 1
ATOM 2944 O O . SER A 1 372 ? 29.682 23.649 -16.688 1.00 65.94 372 SER A O 1
ATOM 2946 N N . LYS A 1 373 ? 30.712 22.601 -14.994 1.00 71.88 373 LYS A N 1
ATOM 2947 C CA . LYS A 1 373 ? 31.453 21.647 -15.839 1.00 71.88 373 LYS A CA 1
ATOM 2948 C C . LYS A 1 373 ? 30.524 20.685 -16.580 1.00 71.88 373 LYS A C 1
ATOM 2950 O O . LYS A 1 373 ? 30.704 20.469 -17.780 1.00 71.88 373 LYS A O 1
ATOM 2955 N N . ILE A 1 374 ? 29.515 20.143 -15.896 1.00 73.50 374 ILE A N 1
ATOM 2956 C CA . ILE A 1 374 ? 28.532 19.232 -16.502 1.00 73.50 374 ILE A CA 1
ATOM 2957 C C . ILE A 1 374 ? 27.714 19.964 -17.572 1.00 73.50 374 ILE A C 1
ATOM 2959 O O . ILE A 1 374 ? 27.630 19.484 -18.700 1.00 73.50 374 ILE A O 1
ATOM 2963 N N . SER A 1 375 ? 27.175 21.146 -17.262 1.00 75.50 375 SER A N 1
ATOM 2964 C CA . SER A 1 375 ? 26.381 21.939 -18.210 1.00 75.50 375 SER A CA 1
ATOM 2965 C C . SER A 1 375 ? 27.178 22.305 -19.466 1.00 75.50 375 SER A C 1
ATOM 2967 O O . SER A 1 375 ? 26.659 22.191 -20.575 1.00 75.50 375 SER A O 1
ATOM 2969 N N . ASN A 1 376 ? 28.457 22.674 -19.320 1.00 78.12 376 ASN A N 1
ATOM 2970 C CA . ASN A 1 376 ? 29.332 22.944 -20.465 1.00 78.12 376 ASN A CA 1
ATOM 2971 C C . ASN A 1 376 ? 29.617 21.683 -21.294 1.00 78.12 376 ASN A C 1
ATOM 2973 O O . ASN A 1 376 ? 29.516 21.726 -22.516 1.00 78.12 376 ASN A O 1
ATOM 2977 N N . THR A 1 377 ? 29.863 20.542 -20.647 1.00 81.94 377 THR A N 1
ATOM 2978 C CA . THR A 1 377 ? 30.059 19.260 -21.349 1.00 81.94 377 THR A CA 1
ATOM 2979 C C . THR A 1 377 ? 28.820 18.865 -22.159 1.00 81.94 377 THR A C 1
ATOM 2981 O O . THR A 1 377 ? 28.925 18.413 -23.299 1.00 81.94 377 THR A O 1
ATOM 2984 N N . VAL A 1 378 ? 27.629 19.046 -21.582 1.00 81.69 378 VAL A N 1
ATOM 2985 C CA . VAL A 1 378 ? 26.350 18.777 -22.251 1.00 81.69 378 VAL A CA 1
ATOM 2986 C C . VAL A 1 378 ? 26.150 19.711 -23.447 1.00 81.69 378 VAL A C 1
ATOM 2988 O O . VAL A 1 378 ? 25.785 19.242 -24.525 1.00 81.69 378 VAL A O 1
ATOM 2991 N N . LYS A 1 379 ? 26.448 21.006 -23.287 1.00 85.75 379 LYS A N 1
ATOM 2992 C CA . LYS A 1 379 ? 26.404 22.007 -24.364 1.00 85.75 379 LYS A CA 1
ATOM 2993 C C . LYS A 1 379 ? 27.312 21.625 -25.538 1.00 85.75 379 LYS A C 1
ATOM 2995 O O . LYS A 1 379 ? 26.869 21.649 -26.686 1.00 85.75 379 LYS A O 1
ATOM 3000 N N . ASP A 1 380 ? 28.548 21.214 -25.262 1.00 83.31 380 ASP A N 1
ATOM 3001 C CA . ASP A 1 380 ? 29.516 20.839 -26.300 1.00 83.31 380 ASP A CA 1
ATOM 3002 C C . ASP A 1 380 ? 29.096 19.563 -27.042 1.00 83.31 380 ASP A C 1
ATOM 3004 O O . ASP A 1 380 ? 29.180 19.493 -28.271 1.00 83.31 380 ASP A O 1
ATOM 3008 N N . ARG A 1 381 ? 28.560 18.569 -26.321 1.00 84.62 381 ARG A N 1
ATOM 3009 C CA . ARG A 1 381 ? 28.018 17.344 -26.931 1.00 84.62 381 ARG A CA 1
ATOM 3010 C C . ARG A 1 381 ? 26.790 17.616 -27.798 1.00 84.62 381 ARG A C 1
ATOM 3012 O O . ARG A 1 381 ? 26.690 17.055 -28.888 1.00 84.62 381 ARG A O 1
ATOM 3019 N N . LEU A 1 382 ? 25.883 18.486 -27.350 1.00 84.88 382 LEU A N 1
ATOM 3020 C CA . LEU A 1 382 ? 24.737 18.932 -28.148 1.00 84.88 382 LEU A CA 1
ATOM 3021 C C . LEU A 1 382 ? 25.196 19.623 -29.433 1.00 84.88 382 LEU A C 1
ATOM 3023 O O . LEU A 1 382 ? 24.715 19.294 -30.515 1.00 84.88 382 LEU A O 1
ATOM 3027 N N . ARG A 1 383 ? 26.181 20.521 -29.337 1.00 85.06 383 ARG A N 1
ATOM 3028 C CA . ARG A 1 383 ? 26.765 21.188 -30.504 1.00 85.06 383 ARG A CA 1
ATOM 3029 C C . ARG A 1 383 ? 27.373 20.187 -31.486 1.00 85.06 383 ARG A C 1
ATOM 3031 O O . ARG A 1 383 ? 27.140 20.298 -32.686 1.00 85.06 383 ARG A O 1
ATOM 3038 N N . HIS A 1 384 ? 28.110 19.195 -30.988 1.00 85.06 384 HIS A N 1
ATOM 3039 C CA . HIS A 1 384 ? 28.668 18.136 -31.827 1.00 85.06 384 HIS A CA 1
ATOM 3040 C C . HIS A 1 384 ? 27.571 17.328 -32.538 1.00 85.06 384 HIS A C 1
ATOM 3042 O O . HIS A 1 384 ? 27.676 17.075 -33.738 1.00 85.06 384 HIS A O 1
ATOM 3048 N N . LEU A 1 385 ? 26.500 16.952 -31.829 1.00 80.88 385 LEU A N 1
ATOM 3049 C CA . LEU A 1 385 ? 25.356 16.246 -32.413 1.00 80.88 385 LEU A CA 1
ATOM 3050 C C . LEU A 1 385 ? 24.709 17.062 -33.543 1.00 80.88 385 LEU A C 1
ATOM 3052 O O . LEU A 1 385 ? 24.477 16.525 -34.622 1.00 80.88 385 LEU A O 1
ATOM 3056 N N . LEU A 1 386 ? 24.473 18.357 -33.324 1.00 84.50 386 LEU A N 1
ATOM 3057 C CA . LEU A 1 386 ? 23.877 19.254 -34.320 1.00 84.50 386 LEU A CA 1
ATOM 3058 C C . LEU A 1 386 ? 24.753 19.400 -35.570 1.00 84.50 386 LEU A C 1
ATOM 3060 O O . LEU A 1 386 ? 24.245 19.306 -36.686 1.00 84.50 386 LEU A O 1
ATOM 3064 N N . LEU A 1 387 ? 26.071 19.553 -35.398 1.00 83.69 387 LEU A N 1
ATOM 3065 C CA . LEU A 1 387 ? 27.028 19.579 -36.512 1.00 83.69 387 LEU A CA 1
ATOM 3066 C C . LEU A 1 387 ? 27.046 18.255 -37.285 1.00 83.69 387 LEU A C 1
ATOM 3068 O O . LEU A 1 387 ? 27.091 18.258 -38.513 1.00 83.69 387 LEU A O 1
ATOM 3072 N N . THR A 1 388 ? 26.966 17.130 -36.572 1.00 83.25 388 THR A N 1
ATOM 3073 C CA . THR A 1 388 ? 26.911 15.798 -37.189 1.00 83.25 388 THR A CA 1
ATOM 3074 C C . THR A 1 388 ? 25.646 15.642 -38.030 1.00 83.25 388 THR A C 1
ATOM 3076 O O . THR A 1 388 ? 25.723 15.236 -39.185 1.00 83.25 388 THR A O 1
ATOM 3079 N N . ILE A 1 389 ? 24.483 16.014 -37.485 1.00 80.19 389 ILE A N 1
ATOM 3080 C CA . ILE A 1 389 ? 23.205 15.949 -38.206 1.00 80.19 389 ILE A CA 1
ATOM 3081 C C . ILE A 1 389 ? 23.238 16.859 -39.435 1.00 80.19 389 ILE A C 1
ATOM 3083 O O . ILE A 1 389 ? 22.822 16.430 -40.508 1.00 80.19 389 ILE A O 1
ATOM 3087 N N . LYS A 1 390 ? 23.784 18.074 -39.307 1.00 79.81 390 LYS A N 1
ATOM 3088 C CA . LYS A 1 390 ? 23.944 18.991 -40.439 1.00 79.81 390 LYS A CA 1
ATOM 3089 C C . LYS A 1 390 ? 24.796 18.384 -41.555 1.00 79.81 390 LYS A C 1
ATOM 3091 O O . LYS A 1 390 ? 24.344 18.329 -42.690 1.00 79.81 390 LYS A O 1
ATOM 3096 N N . SER A 1 391 ? 25.958 17.820 -41.219 1.00 79.56 391 SER A N 1
ATOM 3097 C CA . SER A 1 391 ? 26.811 17.140 -42.202 1.00 79.56 391 SER A CA 1
ATOM 3098 C C . SER A 1 391 ? 26.108 15.960 -42.876 1.00 79.56 391 SER A C 1
ATOM 3100 O O . SER A 1 391 ? 26.318 15.734 -44.062 1.00 79.56 391 SER A O 1
ATOM 3102 N N . VAL A 1 392 ? 25.273 15.208 -42.152 1.00 78.12 392 VAL A N 1
ATOM 3103 C CA . VAL A 1 392 ? 24.492 14.104 -42.732 1.00 78.12 392 VAL A CA 1
ATOM 3104 C C . VAL A 1 392 ? 23.450 14.621 -43.728 1.00 78.12 392 VAL A C 1
ATOM 3106 O O . VAL A 1 392 ? 23.253 13.995 -44.765 1.00 78.12 392 VAL A O 1
ATOM 3109 N N . PHE A 1 393 ? 22.802 15.755 -43.450 1.00 75.62 393 PHE A N 1
ATOM 3110 C CA . PHE A 1 393 ? 21.861 16.382 -44.386 1.00 75.62 393 PHE A CA 1
ATOM 3111 C C . PHE A 1 393 ? 22.551 16.896 -45.645 1.00 75.62 393 PHE A C 1
ATOM 3113 O O . PHE A 1 393 ? 22.049 16.638 -46.739 1.00 75.62 393 PHE A O 1
ATOM 3120 N N . ASP A 1 394 ? 23.707 17.543 -45.481 1.00 76.00 394 ASP A N 1
ATOM 3121 C CA . ASP A 1 394 ? 24.513 18.059 -46.589 1.00 76.00 394 ASP A CA 1
ATOM 3122 C C . ASP A 1 394 ? 25.015 16.907 -47.484 1.00 76.00 394 ASP A C 1
ATOM 3124 O O . ASP A 1 394 ? 24.917 16.978 -48.705 1.00 76.00 394 ASP A O 1
ATOM 3128 N N . CYS A 1 395 ? 25.484 15.800 -46.891 1.00 75.06 395 CYS A N 1
ATOM 3129 C CA . CYS A 1 395 ? 25.971 14.624 -47.625 1.00 75.06 395 CYS A CA 1
ATOM 3130 C C . CYS A 1 395 ? 24.870 13.836 -48.355 1.00 75.06 395 CYS A C 1
ATOM 3132 O O . CYS A 1 395 ? 25.160 13.164 -49.342 1.00 75.06 395 CYS A O 1
ATOM 3134 N N . LEU A 1 396 ? 23.636 13.850 -47.845 1.00 73.44 396 LEU A N 1
ATOM 3135 C CA . LEU A 1 396 ? 22.507 13.090 -48.398 1.00 73.44 396 LEU A CA 1
ATOM 3136 C C . LEU A 1 396 ? 21.566 13.950 -49.260 1.00 73.44 396 LEU A C 1
ATOM 3138 O O . LEU A 1 396 ? 20.495 13.471 -49.629 1.00 73.44 396 LEU A O 1
ATOM 3142 N N . GLU A 1 397 ? 21.931 15.209 -49.531 1.00 69.69 397 GLU A N 1
ATOM 3143 C CA . GLU A 1 397 ? 21.130 16.188 -50.284 1.00 69.69 397 GLU A CA 1
ATOM 3144 C C . GLU A 1 397 ? 19.665 16.274 -49.799 1.00 69.69 397 GLU A C 1
ATOM 3146 O O . GLU A 1 397 ? 18.727 16.469 -50.573 1.00 69.69 397 GLU A O 1
ATOM 3151 N N . MET A 1 398 ? 19.431 16.136 -48.486 1.00 63.41 398 MET A N 1
ATOM 3152 C CA . MET A 1 398 ? 18.080 16.056 -47.899 1.00 63.41 398 MET A CA 1
ATOM 3153 C C . MET A 1 398 ? 17.387 17.423 -47.709 1.00 63.41 398 MET A C 1
ATOM 3155 O O . MET A 1 398 ? 16.462 17.553 -46.893 1.00 63.41 398 MET A O 1
ATOM 3159 N N . GLY A 1 399 ? 17.791 18.428 -48.488 1.00 66.88 399 GLY A N 1
ATOM 3160 C CA . GLY A 1 399 ? 17.320 19.814 -48.418 1.00 66.88 399 GLY A CA 1
ATOM 3161 C C . GLY A 1 399 ? 17.893 20.610 -47.240 1.00 66.88 399 GLY A C 1
ATOM 3162 O O . GLY A 1 399 ? 18.594 20.069 -46.386 1.00 66.88 399 GLY A O 1
ATOM 3163 N N . ASP A 1 400 ? 17.561 21.902 -47.188 1.00 67.31 400 ASP A N 1
ATOM 3164 C CA . ASP A 1 400 ? 18.118 22.825 -46.197 1.00 67.31 400 ASP A CA 1
ATOM 3165 C C . ASP A 1 400 ? 17.566 22.586 -44.784 1.00 67.31 400 ASP A C 1
ATOM 3167 O O . ASP A 1 400 ? 16.357 22.459 -44.557 1.00 67.31 400 ASP A O 1
ATOM 3171 N N . LEU A 1 401 ? 18.471 22.581 -43.805 1.00 74.50 401 LEU A N 1
ATOM 3172 C CA . LEU A 1 401 ? 18.135 22.635 -42.387 1.00 74.50 401 LEU A CA 1
ATOM 3173 C C . LEU A 1 401 ? 18.065 24.091 -41.928 1.00 74.50 401 LEU A C 1
ATOM 3175 O O . LEU A 1 401 ? 19.079 24.788 -41.864 1.00 74.50 401 LEU A O 1
ATOM 3179 N N . ILE A 1 402 ? 16.869 24.534 -41.551 1.00 73.75 402 ILE A N 1
ATOM 3180 C CA . ILE A 1 402 ? 16.664 25.860 -40.971 1.00 73.75 402 ILE A CA 1
ATOM 3181 C C . ILE A 1 402 ? 16.952 25.777 -39.472 1.00 73.75 402 ILE A C 1
ATOM 3183 O O . ILE A 1 402 ? 16.293 25.040 -38.735 1.00 73.75 402 ILE A O 1
ATOM 3187 N N . GLN A 1 403 ? 17.955 26.528 -39.022 1.00 75.44 403 GLN A N 1
ATOM 3188 C CA . GLN A 1 403 ? 18.219 26.710 -37.600 1.00 75.44 403 GLN A CA 1
ATOM 3189 C C . GLN A 1 403 ? 17.112 27.592 -36.994 1.00 75.44 403 GLN A C 1
ATOM 3191 O O . GLN A 1 403 ? 16.829 28.648 -37.559 1.00 75.44 403 GLN A O 1
ATOM 3196 N N . PRO A 1 404 ? 16.485 27.194 -35.871 1.00 78.12 404 PRO A N 1
ATOM 3197 C CA . PRO A 1 404 ? 15.478 28.023 -35.218 1.00 78.12 404 PRO A CA 1
ATOM 3198 C C . PRO A 1 404 ? 16.111 29.259 -34.570 1.00 78.12 404 PRO A C 1
ATOM 3200 O O . PRO A 1 404 ? 17.253 29.207 -34.095 1.00 78.12 404 PRO A O 1
ATOM 3203 N N . ASP A 1 405 ? 15.345 30.347 -34.510 1.00 72.38 405 ASP A N 1
ATOM 3204 C CA . ASP A 1 405 ? 15.739 31.555 -33.789 1.00 72.38 405 ASP A CA 1
ATOM 3205 C C . ASP A 1 405 ? 15.844 31.292 -32.273 1.00 72.38 405 ASP A C 1
ATOM 3207 O O . ASP A 1 405 ? 15.117 30.445 -31.736 1.00 72.38 405 ASP A O 1
ATOM 3211 N N . PRO A 1 406 ? 16.739 31.998 -31.555 1.00 74.94 406 PRO A N 1
ATOM 3212 C CA . PRO A 1 406 ? 16.816 31.898 -30.104 1.00 74.94 406 PRO A CA 1
ATOM 3213 C C . PRO A 1 406 ? 15.497 32.337 -29.444 1.00 74.94 406 PRO A C 1
ATOM 3215 O O . PRO A 1 406 ? 15.005 33.423 -29.754 1.00 74.94 406 PRO A O 1
ATOM 3218 N N . PRO A 1 407 ? 14.935 31.548 -28.510 1.00 74.06 407 PRO A N 1
ATOM 3219 C CA . PRO A 1 407 ? 13.727 31.937 -27.793 1.00 74.06 407 PRO A CA 1
ATOM 3220 C C . PRO A 1 407 ? 13.988 33.125 -26.857 1.00 74.06 407 PRO A C 1
ATOM 3222 O O . PRO A 1 407 ? 15.077 33.274 -26.293 1.00 74.06 407 PRO A O 1
ATOM 3225 N N . GLU A 1 408 ? 12.970 33.963 -26.656 1.00 73.31 408 GLU A N 1
ATOM 3226 C CA . GLU A 1 408 ? 13.038 35.054 -25.686 1.00 73.31 408 GLU A CA 1
ATOM 3227 C C . GLU A 1 408 ? 12.944 34.512 -24.255 1.00 73.31 408 GLU A C 1
ATOM 3229 O O . GLU A 1 408 ? 12.024 33.778 -23.892 1.00 73.31 408 GLU A O 1
ATOM 3234 N N . PHE A 1 409 ? 13.902 34.890 -23.406 1.00 75.69 409 PHE A N 1
ATOM 3235 C CA . PHE A 1 409 ? 13.928 34.471 -22.009 1.00 75.69 409 PHE A CA 1
ATOM 3236 C C . PHE A 1 409 ? 13.495 35.618 -21.087 1.00 75.69 409 PHE A C 1
ATOM 3238 O O . PHE A 1 409 ? 14.228 36.605 -20.962 1.00 75.69 409 PHE A O 1
ATOM 3245 N N . PRO A 1 410 ? 12.340 35.514 -20.399 1.00 72.19 410 PRO A N 1
ATOM 3246 C CA . PRO A 1 410 ? 11.921 36.538 -19.452 1.00 72.19 410 PRO A CA 1
ATOM 3247 C C . PRO A 1 410 ? 12.864 36.584 -18.245 1.00 72.19 410 PRO A C 1
ATOM 3249 O O . PRO A 1 410 ? 13.479 35.583 -17.865 1.00 72.19 410 PRO A O 1
ATOM 3252 N N . LYS A 1 411 ? 12.950 37.751 -17.595 1.00 71.94 411 LYS A N 1
ATOM 3253 C CA . LYS A 1 411 ? 13.666 37.887 -16.319 1.00 71.94 411 LYS A CA 1
ATOM 3254 C C . LYS A 1 411 ? 12.961 37.044 -15.254 1.00 71.94 411 LYS A C 1
ATOM 3256 O O . LYS A 1 411 ? 11.777 37.238 -15.011 1.00 71.94 411 LYS A O 1
ATOM 3261 N N . ARG A 1 412 ? 13.710 36.140 -14.621 1.00 69.69 412 ARG A N 1
ATOM 3262 C CA . ARG A 1 412 ? 13.230 35.185 -13.610 1.00 69.69 412 ARG A CA 1
ATOM 3263 C C . ARG A 1 412 ? 13.836 35.468 -12.241 1.00 69.69 412 ARG A C 1
ATOM 3265 O O . ARG A 1 412 ? 15.000 35.877 -12.158 1.00 69.69 412 ARG A O 1
ATOM 3272 N N . ASP A 1 413 ? 13.084 35.201 -11.179 1.00 74.69 413 ASP A N 1
ATOM 3273 C CA . ASP A 1 413 ? 13.608 35.205 -9.813 1.00 74.69 413 ASP A CA 1
ATOM 3274 C C . ASP A 1 413 ? 14.514 33.983 -9.528 1.00 74.69 413 ASP A C 1
ATOM 3276 O O . ASP A 1 413 ? 14.712 33.097 -10.365 1.00 74.69 413 ASP A O 1
ATOM 3280 N N . LEU A 1 414 ? 15.110 33.917 -8.333 1.00 67.62 414 LEU A N 1
ATOM 3281 C CA . LEU A 1 414 ? 16.030 32.834 -7.957 1.00 67.62 414 LEU A CA 1
ATOM 3282 C C . LEU A 1 414 ? 15.383 31.438 -7.991 1.00 67.62 414 LEU A C 1
ATOM 3284 O O . LEU A 1 414 ? 16.034 30.449 -8.336 1.00 67.62 414 LEU A O 1
ATOM 3288 N N . SER A 1 415 ? 14.116 31.360 -7.587 1.00 63.09 415 SER A N 1
ATOM 3289 C CA . SER A 1 415 ? 13.327 30.131 -7.519 1.00 63.09 415 SER A CA 1
ATOM 3290 C C . SER A 1 415 ? 12.965 29.666 -8.926 1.00 63.09 415 SER A C 1
ATOM 3292 O O . SER A 1 415 ? 13.144 28.500 -9.272 1.00 63.09 415 SER A O 1
ATOM 3294 N N . GLU A 1 416 ? 12.546 30.593 -9.779 1.00 66.44 416 GLU A N 1
ATOM 3295 C CA . GLU A 1 416 ? 12.203 30.379 -11.180 1.00 66.44 416 GLU A CA 1
ATOM 3296 C C . GLU A 1 416 ? 13.409 29.978 -12.031 1.00 66.44 416 GLU A C 1
ATOM 3298 O O . GLU A 1 416 ? 13.295 29.082 -12.866 1.00 66.44 416 GLU A O 1
ATOM 3303 N N . LYS A 1 417 ? 14.590 30.560 -11.791 1.00 71.06 417 LYS A N 1
ATOM 3304 C CA . LYS A 1 417 ? 15.840 30.146 -12.452 1.00 71.06 417 LYS A CA 1
ATOM 3305 C C . LYS A 1 417 ? 16.204 28.697 -12.135 1.00 71.06 417 LYS A C 1
ATOM 3307 O O . LYS A 1 417 ? 16.559 27.939 -13.037 1.00 71.06 417 LYS A O 1
ATOM 3312 N N . ARG A 1 418 ? 16.088 28.295 -10.862 1.00 68.81 418 ARG A N 1
ATOM 3313 C CA . ARG A 1 418 ? 16.330 26.904 -10.440 1.00 68.81 418 ARG A CA 1
ATOM 3314 C C . ARG A 1 418 ? 15.330 25.953 -11.091 1.00 68.81 418 ARG A C 1
ATOM 3316 O O . ARG A 1 418 ? 15.748 24.955 -11.669 1.00 68.81 418 ARG A O 1
ATOM 3323 N N . LYS A 1 419 ? 14.042 26.308 -11.071 1.00 67.31 419 LYS A N 1
ATOM 3324 C CA . LYS A 1 419 ? 12.966 25.542 -11.722 1.00 67.31 419 LYS A CA 1
ATOM 3325 C C . LYS A 1 419 ? 13.220 25.365 -13.220 1.00 67.31 419 LYS A C 1
ATOM 3327 O O . LYS A 1 419 ? 13.141 24.245 -13.716 1.00 67.31 419 LYS A O 1
ATOM 3332 N N . HIS A 1 420 ? 13.580 26.441 -13.921 1.00 77.62 420 HIS A N 1
ATOM 3333 C CA . HIS A 1 420 ? 13.899 26.398 -15.346 1.00 77.62 420 HIS A CA 1
ATOM 3334 C C . HIS A 1 420 ? 15.034 25.412 -15.644 1.00 77.62 420 HIS A C 1
ATOM 3336 O O . HIS A 1 420 ? 14.888 24.554 -16.511 1.00 77.62 420 HIS A O 1
ATOM 3342 N N . GLY A 1 421 ? 16.126 25.476 -14.873 1.00 76.81 421 GLY A N 1
ATOM 3343 C CA . GLY A 1 421 ? 17.250 24.551 -15.016 1.00 76.81 421 GLY A CA 1
ATOM 3344 C C . GLY A 1 421 ? 16.849 23.089 -14.863 1.00 76.81 421 GLY A C 1
ATOM 3345 O O . GLY A 1 421 ? 17.197 22.269 -15.707 1.00 76.81 421 GLY A O 1
ATOM 3346 N N . THR A 1 422 ? 16.058 22.764 -13.840 1.00 71.69 422 THR A N 1
ATOM 3347 C CA . THR A 1 422 ? 15.613 21.384 -13.612 1.00 71.69 422 THR A CA 1
ATOM 3348 C C . THR A 1 422 ? 14.726 20.869 -14.752 1.00 71.69 422 THR A C 1
ATOM 3350 O O . THR A 1 422 ? 14.928 19.743 -15.208 1.00 71.69 422 THR A O 1
ATOM 3353 N N . VAL A 1 423 ? 13.792 21.689 -15.257 1.00 75.56 423 VAL A N 1
ATOM 3354 C CA . VAL A 1 423 ? 12.915 21.333 -16.393 1.00 75.56 423 VAL A CA 1
ATOM 3355 C C . VAL A 1 423 ? 13.735 21.045 -17.652 1.00 75.56 423 VAL A C 1
ATOM 3357 O O . VAL A 1 423 ? 13.517 20.028 -18.314 1.00 75.56 423 VAL A O 1
ATOM 3360 N N . VAL A 1 424 ? 14.694 21.918 -17.971 1.00 82.56 424 VAL A N 1
ATOM 3361 C CA . VAL A 1 424 ? 15.544 21.796 -19.164 1.00 82.56 424 VAL A CA 1
ATOM 3362 C C . VAL A 1 424 ? 16.388 20.524 -19.102 1.00 82.56 424 VAL A C 1
ATOM 3364 O O . VAL A 1 424 ? 16.385 19.752 -20.058 1.00 82.56 424 VAL A O 1
ATOM 3367 N N . THR A 1 425 ? 17.067 20.261 -17.980 1.00 78.19 425 THR A N 1
ATOM 3368 C CA . THR A 1 425 ? 17.911 19.064 -17.829 1.00 78.19 425 THR A CA 1
ATOM 3369 C C . THR A 1 425 ? 17.099 17.776 -17.941 1.00 78.19 425 THR A C 1
ATOM 3371 O O . THR A 1 425 ? 17.540 16.826 -18.588 1.00 78.19 425 THR A O 1
ATOM 3374 N N . PHE A 1 426 ? 15.904 17.744 -17.351 1.00 74.50 426 PHE A N 1
ATOM 3375 C CA . PHE A 1 426 ? 15.038 16.572 -17.401 1.00 74.50 426 PHE A CA 1
ATOM 3376 C C . PHE A 1 426 ? 14.545 16.284 -18.825 1.00 74.50 426 PHE A C 1
ATOM 3378 O O . PHE A 1 426 ? 14.744 15.183 -19.338 1.00 74.50 426 PHE A O 1
ATOM 3385 N N . ARG A 1 427 ? 13.956 17.286 -19.493 1.00 78.06 427 ARG A N 1
ATOM 3386 C CA . ARG A 1 427 ? 13.435 17.111 -20.856 1.00 78.06 427 ARG A CA 1
ATOM 3387 C C . ARG A 1 427 ? 14.536 16.786 -21.853 1.00 78.06 427 ARG A C 1
ATOM 3389 O O . ARG A 1 427 ? 14.308 15.990 -22.757 1.00 78.06 427 ARG A O 1
ATOM 3396 N N . LEU A 1 428 ? 15.725 17.357 -21.665 1.00 84.44 428 LEU A N 1
ATOM 3397 C CA . LEU A 1 428 ? 16.888 17.036 -22.480 1.00 84.44 428 LEU A CA 1
ATOM 3398 C C . LEU A 1 428 ? 17.287 15.564 -22.325 1.00 84.44 428 LEU A C 1
ATOM 3400 O O . LEU A 1 428 ? 17.557 14.908 -23.326 1.00 84.44 428 LEU A O 1
ATOM 3404 N N . LYS A 1 429 ? 17.294 15.027 -21.099 1.00 81.88 429 LYS A N 1
ATOM 3405 C CA . LYS A 1 429 ? 17.600 13.610 -20.859 1.00 81.88 429 LYS A CA 1
ATOM 3406 C C . LYS A 1 429 ? 16.610 12.695 -21.585 1.00 81.88 429 LYS A C 1
ATOM 3408 O O . LYS A 1 429 ? 17.036 11.838 -22.355 1.00 81.88 429 LYS A O 1
ATOM 3413 N N . GLU A 1 430 ? 15.310 12.904 -21.384 1.00 79.25 430 GLU A N 1
ATOM 3414 C CA . GLU A 1 430 ? 14.274 12.108 -22.057 1.00 79.25 430 GLU A CA 1
ATOM 3415 C C . GLU A 1 430 ? 14.366 12.222 -23.581 1.00 79.25 430 GLU A C 1
ATOM 3417 O O . GLU A 1 430 ? 14.236 11.234 -24.303 1.00 79.25 430 GLU A O 1
ATOM 3422 N N . TRP A 1 431 ? 14.608 13.434 -24.081 1.00 88.19 431 TRP A N 1
ATOM 3423 C CA . TRP A 1 431 ? 14.758 13.673 -25.506 1.00 88.19 431 TRP A CA 1
ATOM 3424 C C . TRP A 1 431 ? 15.956 12.913 -26.081 1.00 88.19 431 TRP A C 1
ATOM 3426 O O . TRP A 1 431 ? 15.814 12.253 -27.108 1.00 88.19 431 TRP A O 1
ATOM 3436 N N . VAL A 1 432 ? 17.108 12.925 -25.401 1.00 83.75 432 VAL A N 1
ATOM 3437 C CA . VAL A 1 432 ? 18.295 12.158 -25.811 1.00 83.75 432 VAL A CA 1
ATOM 3438 C C . VAL A 1 432 ? 17.987 10.662 -25.877 1.00 83.75 432 VAL A C 1
ATOM 3440 O O . VAL A 1 432 ? 18.354 10.022 -26.857 1.00 83.75 432 VAL A O 1
ATOM 3443 N N . GLU A 1 433 ? 17.256 10.104 -24.910 1.00 81.06 433 GLU A N 1
ATOM 3444 C CA . GLU A 1 433 ? 16.847 8.691 -24.948 1.00 81.06 433 GLU A CA 1
ATOM 3445 C C . GLU A 1 433 ? 15.995 8.378 -26.191 1.00 81.06 433 GLU A C 1
ATOM 3447 O O . GLU A 1 433 ? 16.219 7.370 -26.871 1.00 81.06 433 GLU A O 1
ATOM 3452 N N . LYS A 1 434 ? 15.057 9.265 -26.550 1.00 82.44 434 LYS A N 1
ATOM 3453 C CA . LYS A 1 434 ? 14.249 9.127 -27.773 1.00 82.44 434 LYS A CA 1
ATOM 3454 C C . LYS A 1 434 ? 15.081 9.279 -29.044 1.00 82.44 434 LYS A C 1
ATOM 3456 O O . LYS A 1 434 ? 14.895 8.500 -29.980 1.00 82.44 434 LYS A O 1
ATOM 3461 N N . VAL A 1 435 ? 16.029 10.214 -29.076 1.00 82.75 435 VAL A N 1
ATOM 3462 C CA . VAL A 1 435 ? 16.988 10.375 -30.181 1.00 82.75 435 VAL A CA 1
ATOM 3463 C C . VAL A 1 435 ? 17.798 9.093 -30.371 1.00 82.75 435 VAL A C 1
ATOM 3465 O O . VAL A 1 435 ? 17.881 8.579 -31.486 1.00 82.75 435 VAL A O 1
ATOM 3468 N N . THR A 1 436 ? 18.335 8.518 -29.292 1.00 81.62 436 THR A N 1
ATOM 3469 C CA . THR A 1 436 ? 19.099 7.265 -29.342 1.00 81.62 436 THR A CA 1
ATOM 3470 C C . THR A 1 436 ? 18.254 6.102 -29.862 1.00 81.62 436 THR A C 1
ATOM 3472 O O . THR A 1 436 ? 18.751 5.305 -30.654 1.00 81.62 436 THR A O 1
ATOM 3475 N N . GLN A 1 437 ? 16.970 6.018 -29.498 1.00 82.50 437 GLN A N 1
ATOM 3476 C CA . GLN A 1 437 ? 16.053 5.008 -30.043 1.00 82.50 437 GLN A CA 1
ATOM 3477 C C . GLN A 1 437 ? 15.829 5.177 -31.553 1.00 82.50 437 GLN A C 1
ATOM 3479 O O . GLN A 1 437 ? 15.881 4.195 -32.294 1.00 82.50 437 GLN A O 1
ATOM 3484 N N . VAL A 1 438 ? 15.618 6.410 -32.024 1.00 80.06 438 VAL A N 1
ATOM 3485 C CA . VAL A 1 438 ? 15.404 6.706 -33.451 1.00 80.06 438 VAL A CA 1
ATOM 3486 C C . VAL A 1 438 ? 16.655 6.394 -34.276 1.00 80.06 438 VAL A C 1
ATOM 3488 O O . VAL A 1 438 ? 16.558 5.727 -35.307 1.00 80.06 438 VAL A O 1
ATOM 3491 N N . LEU A 1 439 ? 17.830 6.823 -33.811 1.00 78.50 439 LEU A N 1
ATOM 3492 C CA . LEU A 1 439 ? 19.103 6.584 -34.497 1.00 78.50 439 LEU A CA 1
ATOM 3493 C C . LEU A 1 439 ? 19.520 5.103 -34.432 1.00 78.50 439 LEU A C 1
ATOM 3495 O O . LEU A 1 439 ? 19.936 4.526 -35.437 1.00 78.50 439 LEU A O 1
ATOM 3499 N N . GLY A 1 440 ? 19.350 4.457 -33.275 1.00 74.88 440 GLY A N 1
ATOM 3500 C CA . GLY A 1 440 ? 19.674 3.043 -33.071 1.00 74.88 440 GLY A CA 1
ATOM 3501 C C . GLY A 1 440 ? 18.755 2.085 -33.837 1.00 74.88 440 GLY A C 1
ATOM 3502 O O . GLY A 1 440 ? 19.212 1.045 -34.314 1.00 74.88 440 GLY A O 1
ATOM 3503 N N . GLY A 1 441 ? 17.478 2.441 -34.012 1.00 64.75 441 GLY A N 1
ATOM 3504 C CA . GLY A 1 441 ? 16.535 1.686 -34.842 1.00 64.75 441 GLY A CA 1
ATOM 3505 C C . GLY A 1 441 ? 16.911 1.687 -36.326 1.00 64.75 441 GLY A C 1
ATOM 3506 O O . GLY A 1 441 ? 16.769 0.665 -36.995 1.00 64.75 441 GLY A O 1
ATOM 3507 N N . HIS A 1 442 ? 17.467 2.793 -36.829 1.00 58.59 442 HIS A N 1
ATOM 3508 C CA . HIS A 1 442 ? 17.869 2.913 -38.232 1.00 58.59 442 HIS A CA 1
ATOM 3509 C C . HIS A 1 442 ? 19.178 2.176 -38.557 1.00 58.59 442 HIS A C 1
ATOM 3511 O O . HIS A 1 442 ? 19.275 1.546 -39.611 1.00 58.59 442 HIS A O 1
ATOM 3517 N N . MET A 1 443 ? 20.159 2.160 -37.644 1.00 52.38 443 MET A N 1
ATOM 3518 C CA . MET A 1 443 ? 21.410 1.409 -37.853 1.00 52.38 443 MET A CA 1
ATOM 3519 C C . MET A 1 443 ? 21.192 -0.113 -37.915 1.00 52.38 443 MET A C 1
ATOM 3521 O O . MET A 1 443 ? 21.887 -0.807 -38.652 1.00 52.38 443 MET A O 1
ATOM 3525 N N . LYS A 1 444 ? 20.171 -0.644 -37.225 1.00 46.50 444 LYS A N 1
ATOM 3526 C CA . LYS A 1 444 ? 19.790 -2.067 -37.320 1.00 46.50 444 LYS A CA 1
ATOM 3527 C C . LYS A 1 444 ? 19.112 -2.440 -38.645 1.00 46.50 444 LYS A C 1
ATOM 3529 O O . LYS A 1 444 ? 19.124 -3.612 -39.011 1.00 46.50 444 LYS A O 1
ATOM 3534 N N . HIS A 1 445 ? 18.514 -1.483 -39.355 1.00 44.97 445 HIS A N 1
ATOM 3535 C CA . HIS A 1 445 ? 17.954 -1.706 -40.695 1.00 44.97 445 HIS A CA 1
ATOM 3536 C C . HIS A 1 445 ? 18.991 -1.510 -41.808 1.00 44.97 445 HIS A C 1
ATOM 3538 O O . HIS A 1 445 ? 18.928 -2.219 -42.805 1.00 44.97 445 HIS A O 1
ATOM 3544 N N . ALA A 1 446 ? 19.997 -0.653 -41.612 1.00 44.44 446 ALA A N 1
ATOM 3545 C CA . ALA A 1 446 ? 21.086 -0.461 -42.574 1.00 44.44 446 ALA A CA 1
ATOM 3546 C C . ALA A 1 446 ? 22.063 -1.656 -42.677 1.00 44.44 446 ALA A C 1
ATOM 3548 O O . ALA A 1 446 ? 22.757 -1.782 -43.674 1.00 44.44 446 ALA A O 1
ATOM 3549 N N . HIS A 1 447 ? 22.113 -2.551 -41.683 1.00 38.50 447 HIS A N 1
ATOM 3550 C CA . HIS A 1 447 ? 22.886 -3.808 -41.742 1.00 38.50 447 HIS A CA 1
ATOM 3551 C C . HIS A 1 447 ? 22.103 -5.010 -42.300 1.00 38.50 447 HIS A C 1
ATOM 3553 O O . HIS A 1 447 ? 22.607 -6.131 -42.291 1.00 38.50 447 HIS A O 1
ATOM 3559 N N . LYS A 1 448 ? 20.863 -4.798 -42.757 1.00 37.50 448 LYS A N 1
ATOM 3560 C CA . LYS A 1 448 ? 20.028 -5.827 -43.397 1.00 37.50 448 LYS A CA 1
ATOM 3561 C C . LYS A 1 448 ? 19.722 -5.547 -44.875 1.00 37.50 448 LYS A C 1
ATOM 3563 O O . LYS A 1 448 ? 18.977 -6.329 -45.462 1.00 37.50 448 LYS A O 1
ATOM 3568 N N . CYS A 1 449 ? 20.283 -4.483 -45.450 1.00 33.53 449 CYS A N 1
ATOM 3569 C CA . CYS A 1 449 ? 20.266 -4.217 -46.889 1.00 33.53 449 CYS A CA 1
ATOM 3570 C C . CYS A 1 449 ? 21.626 -4.526 -47.504 1.00 33.53 449 CYS A C 1
ATOM 3572 O O . CYS A 1 449 ? 22.640 -4.164 -46.864 1.00 33.53 449 CYS A O 1
#

pLDDT: mean 80.55, std 17.57, range [29.17, 98.75]

Sequence (449 aa):
MMDLHILDHRLRVTSISKSGLEHFTHPLIKLIFLRNRTRCKFFSLTETPENFTLVLDEEGFKELQPSEHLQVESSTWLPLNVVSNGNVSSSSQAVGVTKIAKSVIAPLAQQHVSVFMLSTYQTDFILVREKDLSVVVSTLKEEFSIYQEVEGESVPVRCQDVTHNLQKNGKEAIQLTVHPVLIPPNQFCVMSLDPDTLPSIATTLIDVLFYSSSPKEESPDQELDCIKFFSFSLIDGYISLVMDSEAQRQFPSDLLFTSSSGELWRMVRIGGQPLGFDECGIVAQISKPLADGDISAYYISTFSFDHALQKCGSILKQMPKNPEDTPSSSVTGRNFSEKLRDIFIKGHLFYFHIEEVIRNQESLVRKTDCISKISNTVKDRLRHLLLTIKSVFDCLEMGDLIQPDPPEFPKRDLSEKRKHGTVVTFRLKEWVEKVTQVLGGHMKHAHKC

Secondary structure (DSSP, 8-state):
-EEEEE-S--EEEEEEEGGGHHHHHHHHHHHHH-GGG----EEEEEE-SSEEEEEEEHHHHTTSPP-TTEEE-SS-EEEEEEE--S----S----BGGGTIIIIIHHHHHTT--EEEEE-SS-EEEEEEGGGHHHHHHHHTTTEEEEEEETTEEEEPPGGGGGGG---------------EE--S--EEEEEE-GGGGGGGHHHHHIIIIISPPPPS--TT-TTPPP--EEEEEETTEEEEEEETTGGGGS-TTTEEE-TTT--EEEEEE-SS---SS--SHHHHHHHHHHHTT--EEEEE-SS-EEEEEETTTTTTTS-S--TTSPPS----SSHHHHHHHHHHHHHHHHHHHHHHHHHHHTS-S--HHHHHHHHHHHHHHHHHHHHHHHHHHHTT----PPPPPPP-----HHHHHHHHHHHHHHHHHHHHHHHHHHHHHHHHHT--

Organism: Oryzias latipes (NCBI:txid8090)

Radius of gyration: 26.39 Å; Cα contacts (8 Å, |Δi|>4): 696; chains: 1; bounding box: 57×62×78 Å

Nearest PDB structures (foldseek):
  5i2c-assembly2_D  TM=9.833E-01  e=4.734E-40  Homo sapiens
  5gt7-assembly2_C  TM=9.396E-01  e=6.253E-41  Homo sapiens
  5gt7-assembly1_A  TM=9.568E-01  e=9.861E-41  Homo sapiens
  5gt7-assembly1_B  TM=9.625E-01  e=3.158E-40  Homo sapiens
  5gs9-assembly1_A  TM=9.406E-01  e=1.270E-40  Homo sapiens

Mean predicted aligned error: 15.68 Å

Foldseek 3Di:
DWAKEFEPFWKKKKWFFLVCVVVCVVLVCCVQQVCVNWPWQWWKWKDFPGTIIIITGPRSVVSDDDDPRMGIDPFIKIWMFIGGPPDDPDPQFFAAPLNCLVQQQVQCLVLQWFWFWDDFQVGIITITTPLCVLVRCVRRVVPHQYFYADPNDTHTDDNVVSPPDPPSPPPDPPPPDQWDKDWAPFWKFKWWFQSVCSVVCVVLVCCLPNPPDDPDPDDPDDDGDGIDIWMWIRHNNIIIIMGTPVSVVSGDPVGIDGPPPRWIWIKIKTHPWFPAGRNGCSSSVPSVVCSVLSWHWHWHGGRGIIIIITTPCCVVSVQDPDDPQQDALDQDDDDLLSSLLSLLQNLLQLLLLLVLLLVLVVVDPDDDPPVNVVSVVVNVVSVVSNVVSQVVCVVVVVDDRDHDDRDDDDDDDPVVSVSSVVVSVVSVVSSVVNVCVSVVVVVVVVVVD

Solvent-accessible surface area (backbone atoms only — not comparable to full-atom values): 25685 Å² total; per-residue (Å²): 124,41,38,34,36,37,50,79,49,56,28,40,45,30,33,35,34,67,92,38,46,76,83,44,44,66,47,50,49,40,70,74,75,33,61,96,78,51,81,49,46,40,39,31,43,35,39,46,84,75,30,35,21,36,42,24,18,65,59,41,49,69,59,58,75,92,48,97,40,51,48,71,57,91,60,50,27,33,40,31,39,77,47,71,74,89,77,75,95,57,104,80,67,40,47,52,50,21,65,41,16,75,76,45,42,38,57,37,27,76,70,66,44,31,73,46,38,44,44,50,67,89,51,52,33,43,25,33,42,58,90,49,44,56,58,51,52,71,67,39,53,86,67,27,54,46,27,35,34,55,99,86,45,78,42,76,68,60,78,78,84,50,67,90,69,82,68,74,79,81,66,72,83,74,75,81,72,87,63,51,73,47,69,51,83,48,44,29,39,59,25,33,44,59,63,91,54,47,74,80,46,40,70,53,52,45,40,60,76,76,65,59,72,74,84,72,98,79,72,100,79,70,87,80,74,63,69,59,52,40,35,44,32,45,44,79,77,44,42,23,38,35,35,32,63,70,63,53,69,71,48,68,77,89,61,55,46,55,66,97,75,79,67,44,23,32,45,39,36,36,46,84,56,70,60,66,79,72,65,44,39,66,67,30,68,56,28,39,62,31,38,77,51,59,32,34,23,41,36,38,50,50,70,40,41,38,35,37,35,30,42,65,74,40,73,59,51,77,46,71,98,69,66,93,81,64,65,73,39,75,79,53,60,94,48,71,69,47,28,50,51,41,47,49,40,44,51,52,49,50,45,53,52,51,51,51,39,54,58,56,50,73,73,55,90,73,88,57,77,66,59,54,52,50,54,50,52,52,49,53,52,50,51,51,52,49,54,50,53,49,52,52,32,66,75,65,70,70,60,89,81,75,80,73,79,83,80,90,77,77,94,66,56,77,67,52,47,53,53,51,41,54,52,51,55,51,35,51,51,51,24,50,55,46,51,50,50,59,56,53,56,48,57,65,52,62,77,75,108